Protein AF-A0A075MV86-F1 (afdb_monomer_lite)

Secondary structure (DSSP, 8-state):
--TT-TTHHHHHHHHHHHHHHHHHHHHTTPPP--THHHHHHHHIIIIIIHHHHHHHHHHHHHHHH---SS--HHHHHHHHHHHHHHHHHHHHHHHHHHHTT-S-HHHHHHHHHHHHHHHHHHHHHTT-THHHHHHHHHHHHHHHHHHHHHHHHHHHHHHHHHHHHHHHHHHHHHHHHHHHHHHHHHHHHHHHHHHHHHHHHHHHHHHSTTPPP-TTTTHHHHHHHHHHHHHHHHHHHHHHHHHHHHHHHHHHHHHHHHHHHHHHHHHHHHS-HHHHHHHHHHHHHHHHHGGGGSSSHHHHHHHHHHHHHHHHHHHHHHHHHHHHHHHHHHHTBTTTBSSPPHHHHHHHH-TTHHHHHHHHHHHH-HHHHHHHHHHHHHHHS----TTS-HHHHHHHHHHHHHHHHHHHHHHHHHHSSHHHHHHHIIIIIHHHHHHHHHHTS--BT-

Organism: NCBI:txid1459636

Structure (mmCIF, N/CA/C/O backbone):
data_AF-A0A075MV86-F1
#
_entry.id   AF-A0A075MV86-F1
#
loop_
_atom_site.group_PDB
_atom_site.id
_atom_site.type_symbol
_atom_site.label_atom_id
_atom_site.label_alt_id
_atom_site.label_comp_id
_atom_site.label_asym_id
_atom_site.label_entity_id
_atom_site.label_seq_id
_atom_site.pdbx_PDB_ins_code
_atom_site.Cartn_x
_atom_site.Cartn_y
_atom_site.Cartn_z
_atom_site.occupancy
_atom_site.B_iso_or_equiv
_atom_site.auth_seq_id
_atom_site.auth_comp_id
_atom_site.auth_asym_id
_atom_site.auth_atom_id
_atom_site.pdbx_PDB_model_num
ATOM 1 N N . MET A 1 1 ? -38.528 5.857 28.883 1.00 57.41 1 MET A N 1
ATOM 2 C CA . MET A 1 1 ? -38.127 4.630 29.603 1.00 57.41 1 MET A CA 1
ATOM 3 C C . MET A 1 1 ? -36.622 4.527 29.491 1.00 57.41 1 MET A C 1
ATOM 5 O O . MET A 1 1 ? -36.141 4.722 28.382 1.00 57.41 1 MET A O 1
ATOM 9 N N . ALA A 1 2 ? -35.921 4.275 30.599 1.00 71.88 2 ALA A N 1
ATOM 10 C CA . ALA A 1 2 ? -34.480 4.026 30.586 1.00 71.88 2 ALA A CA 1
ATOM 11 C C . ALA A 1 2 ? -34.167 2.815 29.694 1.00 71.88 2 ALA A C 1
ATOM 13 O O . ALA A 1 2 ? -34.865 1.798 29.752 1.00 71.88 2 ALA A O 1
ATOM 14 N N . GLU A 1 3 ? -33.152 2.940 28.847 1.00 79.38 3 GLU A N 1
ATOM 15 C CA . GLU A 1 3 ? -32.770 1.927 27.868 1.00 79.38 3 GLU A CA 1
ATOM 16 C C . GLU A 1 3 ? -32.117 0.711 28.539 1.00 79.38 3 GLU A C 1
ATOM 18 O O . GLU A 1 3 ? -32.397 -0.440 28.176 1.00 79.38 3 GLU A O 1
ATOM 23 N N . TYR A 1 4 ? -31.338 0.972 29.590 1.00 85.56 4 TYR A N 1
ATOM 24 C CA . TYR A 1 4 ? -30.732 -0.033 30.465 1.00 85.56 4 TYR A CA 1
ATOM 25 C C . TYR A 1 4 ? -31.538 -0.176 31.764 1.00 85.56 4 TYR A C 1
ATOM 27 O O . TYR A 1 4 ? -31.035 0.035 32.862 1.00 85.56 4 TYR A O 1
ATOM 35 N N . GLY A 1 5 ? -32.839 -0.447 31.632 1.00 81.44 5 GLY A N 1
ATOM 36 C CA . GLY A 1 5 ? -33.819 -0.477 32.724 1.00 81.44 5 GLY A CA 1
ATOM 37 C C . GLY A 1 5 ? -34.064 -1.843 33.377 1.00 81.44 5 GLY A C 1
ATOM 38 O O . GLY A 1 5 ? -35.006 -1.974 34.156 1.00 81.44 5 GLY A O 1
ATOM 39 N N . ALA A 1 6 ? -33.299 -2.890 33.049 1.00 85.88 6 ALA A N 1
ATOM 40 C CA . ALA A 1 6 ? -33.692 -4.267 33.366 1.00 85.88 6 ALA A CA 1
ATOM 41 C C . ALA A 1 6 ? -33.786 -4.559 34.881 1.00 85.88 6 ALA A C 1
ATOM 43 O O . ALA A 1 6 ? -34.541 -5.438 35.301 1.00 85.88 6 ALA A O 1
ATOM 44 N N . ARG A 1 7 ? -33.052 -3.806 35.714 1.00 88.00 7 ARG A N 1
ATOM 45 C CA . ARG A 1 7 ? -32.959 -4.010 37.175 1.00 88.00 7 ARG A CA 1
ATOM 46 C C . ARG A 1 7 ? -34.171 -3.552 37.984 1.00 88.00 7 ARG A C 1
ATOM 48 O O . ARG A 1 7 ? -34.232 -3.830 39.177 1.00 88.00 7 ARG A O 1
ATOM 55 N N . MET A 1 8 ? -35.133 -2.869 37.370 1.00 87.69 8 MET A N 1
ATOM 56 C CA . MET A 1 8 ? -36.248 -2.245 38.092 1.00 87.69 8 MET A CA 1
ATOM 57 C C . MET A 1 8 ? -37.022 -3.222 38.986 1.00 87.69 8 MET A C 1
ATOM 59 O O . MET A 1 8 ? -37.315 -2.920 40.140 1.00 87.69 8 MET A O 1
ATOM 63 N N . GLU A 1 9 ? -37.286 -4.428 38.486 1.00 87.19 9 GLU A N 1
ATOM 64 C CA . GLU A 1 9 ? -37.971 -5.468 39.257 1.00 87.19 9 GLU A CA 1
ATOM 65 C C . GLU A 1 9 ? -37.104 -6.021 40.409 1.00 87.19 9 GLU A C 1
ATOM 67 O O . GLU A 1 9 ? -37.632 -6.352 41.472 1.00 87.19 9 GLU A O 1
ATOM 72 N N . GLU A 1 10 ? -35.777 -6.104 40.228 1.00 89.75 10 GLU A N 1
ATOM 73 C CA . GLU A 1 10 ? -34.839 -6.507 41.291 1.00 89.75 10 GLU A CA 1
ATOM 74 C C . GLU A 1 10 ? -34.831 -5.473 42.423 1.00 89.75 10 GLU A C 1
ATOM 76 O O . GLU A 1 10 ? -34.875 -5.845 43.596 1.00 89.75 10 GLU A O 1
ATOM 81 N N . PHE A 1 11 ? -34.828 -4.182 42.079 1.00 92.56 11 PHE A N 1
ATOM 82 C CA . PHE A 1 11 ? -34.887 -3.096 43.056 1.00 92.56 11 PHE A CA 1
ATOM 83 C C . PHE A 1 11 ? -36.193 -3.116 43.844 1.00 92.56 11 PHE A C 1
ATOM 85 O O . PHE A 1 11 ? -36.158 -3.094 45.072 1.00 92.56 11 PHE A O 1
ATOM 92 N N . ASP A 1 12 ? -37.332 -3.245 43.164 1.00 91.12 12 ASP A N 1
ATOM 93 C CA . ASP A 1 12 ? -38.642 -3.299 43.816 1.00 91.12 12 ASP A CA 1
ATOM 94 C C . ASP A 1 12 ? -38.748 -4.470 44.805 1.00 91.12 12 ASP A C 1
ATOM 96 O O . ASP A 1 12 ? -39.181 -4.288 45.946 1.00 91.12 12 ASP A O 1
ATOM 100 N N . LYS A 1 13 ? -38.300 -5.668 44.402 1.00 93.12 13 LYS A N 1
ATOM 101 C CA . LYS A 1 13 ? -38.291 -6.853 45.274 1.00 93.12 13 LYS A CA 1
ATOM 102 C C . LYS A 1 13 ? -37.329 -6.697 46.449 1.00 93.12 13 LYS A C 1
ATOM 104 O O . LYS A 1 13 ? -37.686 -7.055 47.569 1.00 93.12 13 LYS A O 1
ATOM 109 N N . GLY A 1 14 ? -36.130 -6.170 46.208 1.00 93.81 14 GLY A N 1
ATOM 110 C CA . GLY A 1 14 ? -35.113 -5.989 47.242 1.00 93.81 14 GLY A CA 1
ATOM 111 C C . GLY A 1 14 ? -35.522 -4.970 48.305 1.00 93.81 14 GLY A C 1
ATOM 112 O O . GLY A 1 14 ? -35.414 -5.255 49.497 1.00 93.81 14 GLY A O 1
ATOM 113 N N . VAL A 1 15 ? -36.096 -3.833 47.892 1.00 94.31 15 VAL A N 1
ATOM 114 C CA . VAL A 1 15 ? -36.637 -2.830 48.823 1.00 94.31 15 VAL A CA 1
ATOM 115 C C . VAL A 1 15 ? -37.792 -3.410 49.643 1.00 94.31 15 VAL A C 1
ATOM 117 O O . VAL A 1 15 ? -37.818 -3.224 50.858 1.00 94.31 15 VAL A O 1
ATOM 120 N N . ALA A 1 16 ? -38.716 -4.149 49.018 1.00 93.00 16 ALA A N 1
ATOM 121 C CA . ALA A 1 16 ? -39.832 -4.781 49.727 1.00 93.00 16 ALA A CA 1
ATOM 122 C C . ALA A 1 16 ? -39.363 -5.842 50.742 1.00 93.00 16 ALA A C 1
ATOM 124 O O . ALA A 1 16 ? -39.882 -5.907 51.857 1.00 93.00 16 ALA A O 1
ATOM 125 N N . ALA A 1 17 ? -38.359 -6.650 50.387 1.00 94.88 17 ALA A N 1
ATOM 126 C CA . ALA A 1 17 ? -37.775 -7.640 51.290 1.00 94.88 17 ALA A CA 1
ATOM 127 C C . ALA A 1 17 ? -37.057 -6.980 52.477 1.00 94.88 17 ALA A C 1
ATOM 129 O O . ALA A 1 17 ? -37.253 -7.395 53.620 1.00 94.88 17 ALA A O 1
ATOM 130 N N . ALA A 1 18 ? -36.279 -5.923 52.222 1.00 94.06 18 ALA A N 1
ATOM 131 C CA . ALA A 1 18 ? -35.638 -5.140 53.273 1.00 94.06 18 ALA A CA 1
ATOM 132 C C . ALA A 1 18 ? -36.678 -4.523 54.219 1.00 94.06 18 ALA A C 1
ATOM 134 O O . ALA A 1 18 ? -36.527 -4.626 55.433 1.00 94.06 18 ALA A O 1
ATOM 135 N N . GLN A 1 19 ? -37.767 -3.969 53.671 1.00 94.69 19 GLN A N 1
ATOM 136 C CA . GLN A 1 19 ? -38.870 -3.404 54.449 1.00 94.69 19 GLN A CA 1
ATOM 137 C C . GLN A 1 19 ? -39.498 -4.430 55.386 1.00 94.69 19 GLN A C 1
ATOM 139 O O . GLN A 1 19 ? -39.712 -4.141 56.561 1.00 94.69 19 GLN A O 1
ATOM 144 N N . GLN A 1 20 ? -39.786 -5.627 54.879 1.00 93.62 20 GLN A N 1
ATOM 145 C CA . GLN A 1 20 ? -40.386 -6.689 55.677 1.00 93.62 20 GLN A CA 1
ATOM 146 C C . GLN A 1 20 ? -39.455 -7.142 56.813 1.00 93.62 20 GLN A C 1
ATOM 148 O O . GLN A 1 20 ? -39.900 -7.261 57.954 1.00 93.62 20 GLN A O 1
ATOM 153 N N . ALA A 1 21 ? -38.165 -7.331 56.521 1.00 93.00 21 ALA A N 1
ATOM 154 C CA . ALA A 1 21 ? -37.168 -7.736 57.513 1.00 93.00 21 ALA A CA 1
ATOM 155 C C . ALA A 1 21 ? -36.987 -6.688 58.623 1.00 93.00 21 ALA A C 1
ATOM 157 O O . ALA A 1 21 ? -36.852 -7.023 59.798 1.00 93.00 21 ALA A O 1
ATOM 158 N N . ASP A 1 22 ? -37.027 -5.409 58.262 1.00 92.50 22 ASP A N 1
ATOM 159 C CA . ASP A 1 22 ? -36.921 -4.311 59.214 1.00 92.50 22 ASP A CA 1
ATOM 160 C C . ASP A 1 22 ? -38.206 -4.151 60.056 1.00 92.50 22 ASP A C 1
ATOM 162 O O . ASP A 1 22 ? -38.118 -3.968 61.269 1.00 92.50 22 ASP A O 1
ATOM 166 N N . ILE A 1 23 ? -39.403 -4.344 59.486 1.00 91.56 23 ILE A N 1
ATOM 167 C CA . ILE A 1 23 ? -40.656 -4.416 60.271 1.00 91.56 23 ILE A CA 1
ATOM 168 C C . ILE A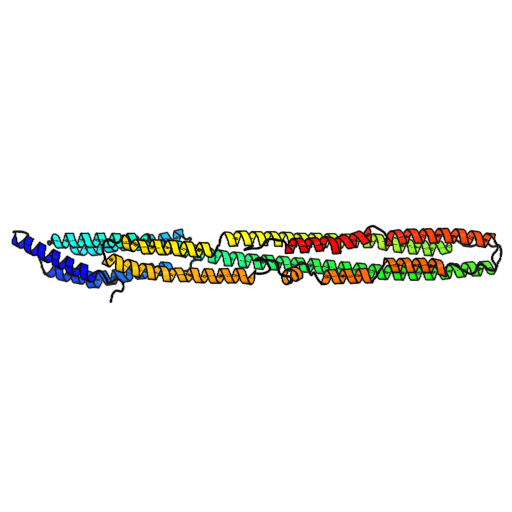 1 23 ? -40.587 -5.536 61.323 1.00 91.56 23 ILE A C 1
ATOM 170 O O . ILE A 1 23 ? -41.065 -5.376 62.449 1.00 91.56 23 ILE A O 1
ATOM 174 N N . GLU A 1 24 ? -40.013 -6.686 60.972 1.00 91.31 24 GLU A N 1
ATOM 175 C CA . GLU A 1 24 ? -39.813 -7.800 61.904 1.00 91.31 24 GLU A CA 1
ATOM 176 C C . GLU A 1 24 ? -38.779 -7.469 62.986 1.00 91.31 24 GLU A C 1
ATOM 178 O O . GLU A 1 24 ? -39.013 -7.763 64.161 1.00 91.31 24 GLU A O 1
ATOM 183 N N . TYR A 1 25 ? -37.688 -6.792 62.619 1.00 89.62 25 TYR A N 1
ATOM 184 C CA . TYR A 1 25 ? -36.693 -6.288 63.564 1.00 89.62 25 TYR A CA 1
ATOM 185 C C . TYR A 1 25 ? -37.318 -5.337 64.597 1.00 89.62 25 TYR A C 1
ATOM 187 O O . TYR A 1 25 ? -37.149 -5.552 65.800 1.00 89.62 25 TYR A O 1
ATOM 195 N N . GLU A 1 26 ? -38.121 -4.359 64.165 1.00 89.06 26 GLU A N 1
ATOM 196 C CA . GLU A 1 26 ? -38.843 -3.443 65.062 1.00 89.06 26 GLU A CA 1
ATOM 197 C C . GLU A 1 26 ? -39.785 -4.207 66.010 1.00 89.06 26 GLU A C 1
ATOM 199 O O . GLU A 1 26 ? -39.758 -4.006 67.225 1.00 89.06 26 GLU A O 1
ATOM 204 N N . ARG A 1 27 ? -40.560 -5.170 65.486 1.00 90.19 27 ARG A N 1
ATOM 205 C CA . ARG A 1 27 ? -41.455 -6.024 66.295 1.00 90.19 27 ARG A CA 1
ATOM 206 C C . ARG A 1 27 ? -40.719 -6.857 67.344 1.00 90.19 27 ARG A C 1
ATOM 208 O O . ARG A 1 27 ? -41.309 -7.185 68.371 1.00 90.19 27 ARG A O 1
ATOM 215 N N . SER A 1 28 ? -39.455 -7.199 67.100 1.00 88.88 28 SER A N 1
ATOM 216 C CA . SER A 1 28 ? -38.607 -7.956 68.029 1.00 88.88 28 SER A CA 1
ATOM 217 C C . SER A 1 28 ? -37.918 -7.097 69.102 1.00 88.88 28 SER A C 1
ATOM 219 O O . SER A 1 28 ? -37.089 -7.607 69.854 1.00 88.88 28 SER A O 1
ATOM 221 N N . GLY A 1 29 ? -38.275 -5.811 69.208 1.00 85.19 29 GLY A N 1
ATOM 222 C CA . GLY A 1 29 ? -37.687 -4.868 70.166 1.00 85.19 29 GLY A CA 1
ATOM 223 C C . GLY A 1 29 ? -36.548 -4.020 69.593 1.00 85.19 29 GLY A C 1
ATOM 224 O O . GLY A 1 29 ? -35.800 -3.419 70.363 1.00 85.19 29 GLY A O 1
ATOM 225 N N . GLY A 1 30 ? -36.401 -3.983 68.265 1.00 84.00 30 GLY A N 1
ATOM 226 C CA . GLY A 1 30 ? -35.493 -3.078 67.563 1.00 84.00 30 GLY A CA 1
ATOM 227 C C . GLY A 1 30 ? -35.928 -1.608 67.630 1.00 84.00 30 GLY A C 1
ATOM 228 O O . GLY A 1 30 ? -37.005 -1.274 68.124 1.00 84.00 30 GLY A O 1
ATOM 229 N N . GLU A 1 31 ? -35.077 -0.707 67.132 1.00 83.75 31 GLU A N 1
ATOM 230 C CA . GLU A 1 31 ? -35.411 0.721 67.049 1.00 83.75 31 GLU A CA 1
ATOM 231 C C . GLU A 1 31 ? -36.603 0.981 66.100 1.00 83.75 31 GLU A C 1
ATOM 233 O O . GLU A 1 31 ? -36.745 0.263 65.110 1.00 83.75 31 GLU A O 1
ATOM 238 N N . PRO A 1 32 ? -37.428 2.023 66.345 1.00 82.75 32 PRO A N 1
ATOM 239 C CA . PRO A 1 32 ? -38.538 2.386 65.459 1.00 82.75 32 PRO A CA 1
ATOM 240 C C . PRO A 1 32 ? -38.086 2.744 64.038 1.00 82.75 32 PRO A C 1
ATOM 242 O O . PRO A 1 32 ? -37.142 3.525 63.864 1.00 82.75 32 PRO A O 1
ATOM 245 N N . ILE A 1 33 ? -38.803 2.249 63.022 1.00 86.44 33 ILE A N 1
ATOM 246 C CA . ILE A 1 33 ? -38.406 2.378 61.612 1.00 86.44 33 ILE A CA 1
ATOM 247 C C . ILE A 1 33 ? -39.357 3.294 60.838 1.00 86.44 33 ILE A C 1
ATOM 249 O O . ILE A 1 33 ? -40.581 3.198 60.906 1.00 86.44 33 ILE A O 1
ATOM 253 N N . VAL A 1 34 ? -38.791 4.200 60.036 1.00 84.88 34 VAL A N 1
ATOM 254 C CA . VAL A 1 34 ? -39.567 5.148 59.224 1.00 84.88 34 VAL A CA 1
ATOM 255 C C . VAL A 1 34 ? -39.909 4.525 57.869 1.00 84.88 34 VAL A C 1
ATOM 257 O O . VAL A 1 34 ? -39.137 4.621 56.919 1.00 84.88 34 VAL A O 1
ATOM 260 N N . LEU A 1 35 ? -41.102 3.935 57.746 1.00 84.31 35 LEU A N 1
ATOM 261 C CA . LEU A 1 35 ? -41.544 3.245 56.519 1.00 84.31 35 LEU A CA 1
ATOM 262 C C . LEU A 1 35 ? -41.528 4.117 55.248 1.00 84.31 35 LEU A C 1
ATOM 264 O O . LEU A 1 35 ? -41.337 3.598 54.149 1.00 84.31 35 LEU A O 1
ATOM 268 N N . ALA A 1 36 ? -41.671 5.440 55.375 1.00 87.81 36 ALA A N 1
ATOM 269 C CA . ALA A 1 36 ? -41.578 6.360 54.237 1.00 87.81 36 ALA A CA 1
ATOM 270 C C . ALA A 1 36 ? -40.208 6.304 53.527 1.00 87.81 36 ALA A C 1
ATOM 272 O O . ALA A 1 36 ? -40.127 6.603 52.337 1.00 87.81 36 ALA A O 1
ATOM 273 N N . ARG A 1 37 ? -39.141 5.871 54.219 1.00 88.31 37 ARG A N 1
ATOM 274 C CA . ARG A 1 37 ? -37.791 5.763 53.644 1.00 88.31 37 ARG A CA 1
ATOM 275 C C . ARG A 1 37 ? -37.706 4.763 52.497 1.00 88.31 37 ARG A C 1
ATOM 277 O O . ARG A 1 37 ? -37.082 5.071 51.485 1.00 88.31 37 ARG A O 1
ATOM 284 N N . TYR A 1 38 ? -38.404 3.634 52.592 1.00 92.25 38 TYR A N 1
ATOM 285 C CA . TYR A 1 38 ? -38.453 2.618 51.534 1.00 92.25 38 TYR A CA 1
ATOM 286 C C . TYR A 1 38 ? -39.078 3.155 50.251 1.00 92.25 38 TYR A C 1
ATOM 288 O O . TYR A 1 38 ? -38.553 2.919 49.167 1.00 92.25 38 TYR A O 1
ATOM 296 N N . ILE A 1 39 ? -40.159 3.932 50.381 1.00 90.44 39 ILE A N 1
ATOM 297 C CA . ILE A 1 39 ? -40.815 4.588 49.246 1.00 90.44 39 ILE A CA 1
ATOM 298 C C . ILE A 1 39 ? -39.831 5.556 48.586 1.00 90.44 39 ILE A C 1
ATOM 300 O O . ILE A 1 39 ? -39.583 5.447 47.390 1.00 90.44 39 ILE A O 1
ATOM 304 N N . THR A 1 40 ? -39.187 6.425 49.373 1.00 92.75 40 THR A N 1
ATOM 305 C CA . THR A 1 40 ? -38.230 7.397 48.824 1.00 92.75 40 THR A CA 1
ATOM 306 C C . THR A 1 40 ? -36.998 6.740 48.200 1.00 92.75 40 THR A C 1
ATOM 308 O O . THR A 1 40 ? -36.504 7.224 47.186 1.00 92.75 40 THR A O 1
ATOM 311 N N . PHE A 1 41 ? -36.498 5.630 48.759 1.00 93.94 41 PHE A N 1
ATOM 312 C CA . PHE A 1 41 ? -35.359 4.914 48.181 1.00 93.94 41 PHE A CA 1
ATOM 313 C C . PHE A 1 41 ? -35.740 4.220 46.876 1.00 93.94 41 PHE A C 1
ATOM 315 O O . PHE A 1 41 ? -34.995 4.286 45.901 1.00 93.94 41 PHE A O 1
ATOM 322 N N . ARG A 1 42 ? -36.930 3.613 46.825 1.00 93.38 42 ARG A N 1
ATOM 323 C CA . ARG A 1 42 ? -37.480 3.045 45.595 1.00 93.38 42 ARG A CA 1
ATOM 324 C C . ARG A 1 42 ? -37.640 4.112 44.515 1.00 93.38 42 ARG A C 1
ATOM 326 O O . ARG A 1 42 ? -37.228 3.878 43.386 1.00 93.38 42 ARG A O 1
ATOM 333 N N . GLU A 1 43 ? -38.193 5.279 44.840 1.00 92.81 43 GLU A N 1
ATOM 334 C CA . GLU A 1 43 ? -38.323 6.416 43.911 1.00 92.81 43 GLU A CA 1
ATOM 335 C C . GLU A 1 43 ? -36.958 6.932 43.438 1.00 92.81 43 GLU A C 1
ATOM 337 O O . GLU A 1 43 ? -36.769 7.210 42.254 1.00 92.81 43 GLU A O 1
ATOM 342 N N . PHE A 1 44 ? -35.977 7.002 44.340 1.00 95.00 44 PHE A N 1
ATOM 343 C CA . PHE A 1 44 ? -34.605 7.357 43.994 1.00 95.00 44 PHE A CA 1
ATOM 344 C C . PHE A 1 44 ? -33.988 6.362 43.006 1.00 95.00 44 PHE A C 1
ATOM 346 O O . PHE A 1 44 ? -33.460 6.792 41.980 1.00 95.00 44 PHE A O 1
ATOM 353 N N . LEU A 1 45 ? -34.075 5.057 43.293 1.00 94.06 45 LEU A N 1
ATOM 354 C CA . LEU A 1 45 ? -33.557 4.011 42.415 1.00 94.06 45 LEU A CA 1
ATOM 355 C C . LEU A 1 45 ? -34.273 4.043 41.062 1.00 94.06 45 LEU A C 1
ATOM 357 O O . LEU A 1 45 ? -33.619 4.119 40.033 1.00 94.06 45 LEU A O 1
ATOM 361 N N . SER A 1 46 ? -35.606 4.039 41.061 1.00 89.81 46 SER A N 1
ATOM 362 C CA . SER A 1 46 ? -36.430 3.935 39.850 1.00 89.81 46 SER A CA 1
ATOM 363 C C . SER A 1 46 ? -36.415 5.163 38.940 1.00 89.81 46 SER A C 1
ATOM 365 O O . SER A 1 46 ? -36.575 5.010 37.731 1.00 89.81 46 SER A O 1
ATOM 367 N N . GLY A 1 47 ? -36.246 6.360 39.502 1.00 89.56 47 GLY A N 1
ATOM 368 C CA . GLY A 1 47 ? -36.182 7.610 38.750 1.00 89.56 47 GLY A CA 1
ATOM 369 C C . GLY A 1 47 ? -34.751 8.115 38.626 1.00 89.56 47 GLY A C 1
ATOM 370 O O . GLY A 1 47 ? -34.037 7.798 37.679 1.00 89.56 47 GLY A O 1
ATOM 371 N N . SER A 1 48 ? -34.327 8.898 39.620 1.00 92.81 48 SER A N 1
ATOM 372 C CA . SER A 1 48 ? -33.084 9.682 39.578 1.00 92.81 48 SER A CA 1
ATOM 373 C C . SER A 1 48 ? -31.836 8.850 39.263 1.00 92.81 48 SER A C 1
ATOM 375 O O . SER A 1 48 ? -31.002 9.252 38.449 1.00 92.81 48 SER A O 1
ATOM 377 N N . TYR A 1 49 ? -31.699 7.680 39.889 1.00 95.19 49 TYR A N 1
ATOM 378 C CA . TYR A 1 49 ? -30.531 6.831 39.698 1.00 95.19 49 TYR A CA 1
ATOM 379 C C . TYR A 1 49 ? -30.518 6.160 38.322 1.00 95.19 49 TYR A C 1
ATOM 381 O O . TYR A 1 49 ? -29.492 6.208 37.646 1.00 95.19 49 TYR A O 1
ATOM 389 N N . MET A 1 50 ? -31.631 5.560 37.887 1.00 93.94 50 MET A N 1
ATOM 390 C CA . MET A 1 50 ? -31.682 4.874 36.592 1.00 93.94 50 MET A CA 1
ATOM 391 C C . MET A 1 50 ? -31.568 5.839 35.413 1.00 93.94 50 MET A C 1
ATOM 393 O O . MET A 1 50 ? -30.872 5.514 34.453 1.00 93.94 50 MET A O 1
ATOM 397 N N . ASP A 1 51 ? -32.138 7.043 35.511 1.00 94.44 51 ASP A N 1
ATOM 398 C CA . ASP A 1 51 ? -31.948 8.092 34.502 1.00 94.44 51 ASP A CA 1
ATOM 399 C C . ASP A 1 51 ? -30.474 8.522 34.411 1.00 94.44 51 ASP A C 1
ATOM 401 O O . ASP A 1 51 ? -29.917 8.673 33.321 1.00 94.44 51 ASP A O 1
ATOM 405 N N . TRP A 1 52 ? -29.802 8.682 35.558 1.00 96.56 52 TRP A N 1
ATOM 406 C CA . TRP A 1 52 ? -28.370 8.984 35.588 1.00 96.56 52 TRP A CA 1
ATOM 407 C C . TRP A 1 52 ? -27.523 7.832 35.034 1.00 96.56 52 TRP A C 1
ATOM 409 O O . TRP A 1 52 ? -26.604 8.082 34.255 1.00 96.56 52 TRP A O 1
ATOM 419 N N . ARG A 1 53 ? -27.828 6.582 35.404 1.00 96.19 53 ARG A N 1
ATOM 420 C CA . ARG A 1 53 ? -27.108 5.387 34.940 1.00 96.19 53 ARG A CA 1
ATOM 421 C C . ARG A 1 53 ? -27.201 5.249 33.425 1.00 96.19 53 ARG A C 1
ATOM 423 O O . ARG A 1 53 ? -26.191 5.005 32.774 1.00 96.19 53 ARG A O 1
ATOM 430 N N . ASP A 1 54 ? -28.395 5.439 32.874 1.00 95.69 54 ASP A N 1
ATOM 431 C CA . ASP A 1 54 ? -28.640 5.392 31.434 1.00 95.69 54 ASP A CA 1
ATOM 432 C C . ASP A 1 54 ? -27.824 6.454 30.688 1.00 95.69 54 ASP A C 1
ATOM 434 O O . ASP A 1 54 ? -27.134 6.159 29.709 1.00 95.69 54 ASP A O 1
ATOM 438 N N . LYS A 1 55 ? -27.816 7.681 31.221 1.00 96.19 55 LYS A N 1
ATOM 439 C CA . LYS A 1 55 ? -27.000 8.778 30.702 1.00 96.19 55 LYS A CA 1
ATOM 440 C C . LYS A 1 55 ? -25.503 8.467 30.771 1.00 96.19 55 LYS A C 1
ATOM 442 O O . LYS A 1 55 ? -24.816 8.663 29.776 1.00 96.19 55 LYS A O 1
ATOM 447 N N . ALA A 1 56 ? -25.009 7.955 31.898 1.00 96.75 56 ALA A N 1
ATOM 448 C CA . ALA A 1 56 ? -23.601 7.604 32.073 1.00 96.75 56 ALA A CA 1
ATOM 449 C C . ALA A 1 56 ? -23.153 6.506 31.091 1.00 96.75 56 ALA A C 1
ATOM 451 O O . ALA A 1 56 ? -22.075 6.581 30.512 1.00 96.75 56 ALA A O 1
ATOM 452 N N . LEU A 1 57 ? -23.989 5.495 30.846 1.00 96.88 57 LEU A N 1
ATOM 453 C CA . LEU A 1 57 ? -23.698 4.472 29.839 1.00 96.88 57 LEU A CA 1
ATOM 454 C C . LEU A 1 57 ? -23.647 5.075 28.429 1.00 96.88 57 LEU A C 1
ATOM 456 O O . LEU A 1 57 ? -22.690 4.864 27.689 1.00 96.88 57 LEU A O 1
ATOM 460 N N . ASN A 1 58 ? -24.644 5.875 28.058 1.00 96.25 58 ASN A N 1
ATOM 461 C CA . ASN A 1 58 ? -24.705 6.446 26.715 1.00 96.25 58 ASN A CA 1
ATOM 462 C C . ASN A 1 58 ? -23.606 7.492 26.449 1.00 96.25 58 ASN A C 1
ATOM 464 O O . ASN A 1 58 ? -23.045 7.515 25.358 1.00 96.25 58 ASN A O 1
ATOM 468 N N . GLU A 1 59 ? -23.227 8.303 27.437 1.00 95.50 59 GLU A N 1
ATOM 469 C CA . GLU A 1 59 ? -22.110 9.250 27.319 1.00 95.50 59 GLU A CA 1
ATOM 470 C C . GLU A 1 59 ? -20.765 8.549 27.097 1.00 95.50 59 GLU A C 1
ATOM 472 O O . GLU A 1 59 ? -19.946 9.024 26.311 1.00 95.50 59 GLU A O 1
ATOM 477 N N . GLY A 1 60 ? -20.524 7.401 27.733 1.00 93.88 60 GLY A N 1
ATOM 478 C CA . GLY A 1 60 ? -19.290 6.659 27.492 1.00 93.88 60 GLY A CA 1
ATOM 479 C C . GLY A 1 60 ? -19.228 6.030 26.094 1.00 93.88 60 GLY A C 1
ATOM 480 O O . GLY A 1 60 ? -18.135 5.885 25.550 1.00 93.88 60 GLY A O 1
ATOM 481 N N . LEU A 1 61 ? -20.367 5.727 25.451 1.00 95.81 61 LEU A N 1
ATOM 482 C CA . LEU A 1 61 ? -20.391 5.310 24.037 1.00 95.81 61 LEU A CA 1
ATOM 483 C C . LEU A 1 61 ? -19.912 6.416 23.085 1.00 95.81 61 LEU A C 1
ATOM 485 O O . LEU A 1 61 ? -19.376 6.103 22.022 1.00 95.81 61 LEU A O 1
ATOM 489 N N . GLU A 1 62 ? -20.035 7.695 23.456 1.00 94.50 62 GLU A N 1
ATOM 490 C CA . GLU A 1 62 ? -19.508 8.808 22.652 1.00 94.50 62 GLU A CA 1
ATOM 491 C C . GLU A 1 62 ? -17.977 8.763 22.530 1.00 94.50 62 GLU A C 1
ATOM 493 O O . GLU A 1 62 ? -17.427 9.231 21.534 1.00 94.50 62 GLU A O 1
ATOM 498 N N . ILE A 1 63 ? -17.276 8.139 23.487 1.00 92.81 63 ILE A N 1
ATOM 499 C CA . ILE A 1 63 ? -15.822 7.924 23.402 1.00 92.81 63 ILE A CA 1
ATOM 500 C C . ILE A 1 63 ? -15.478 7.090 22.162 1.00 92.81 63 ILE A C 1
ATOM 502 O O . ILE A 1 63 ? -14.519 7.411 21.466 1.00 92.81 63 ILE A O 1
ATOM 506 N N . LEU A 1 64 ? -16.288 6.071 21.851 1.00 93.69 64 LEU A N 1
ATOM 507 C CA . LEU A 1 64 ? -16.059 5.175 20.713 1.00 93.69 64 LEU A CA 1
ATOM 508 C C . LEU A 1 64 ? -16.355 5.835 19.366 1.00 93.69 64 LEU A C 1
ATOM 510 O O . LEU A 1 64 ? -15.839 5.382 18.352 1.00 93.69 64 LEU A O 1
ATOM 514 N N . LYS A 1 65 ? -17.174 6.891 19.334 1.00 92.44 65 LYS A N 1
ATOM 515 C CA . LYS A 1 65 ? -17.527 7.596 18.092 1.00 92.44 65 LYS A CA 1
ATOM 516 C C . LYS A 1 65 ? -16.440 8.558 17.616 1.00 92.44 65 LYS A C 1
ATOM 518 O O . LYS A 1 65 ? -16.503 9.026 16.484 1.00 92.44 65 LYS A O 1
ATOM 523 N N . TYR A 1 66 ? -15.475 8.895 18.468 1.00 87.69 66 TYR A N 1
ATOM 524 C CA . TYR A 1 66 ? -14.488 9.920 18.158 1.00 87.69 66 TYR A CA 1
ATOM 525 C C . TYR A 1 66 ? -13.410 9.407 17.194 1.00 87.69 66 TYR A C 1
ATOM 527 O O . TYR A 1 66 ? -12.694 8.451 17.496 1.00 87.69 66 TYR A O 1
ATOM 535 N N . GLU A 1 67 ? -13.260 10.074 16.050 1.00 82.94 67 GLU A N 1
ATOM 536 C CA . GLU A 1 67 ? -12.132 9.875 15.139 1.00 82.94 67 GLU A CA 1
ATOM 537 C C . GLU A 1 67 ? -10.911 10.649 15.634 1.00 8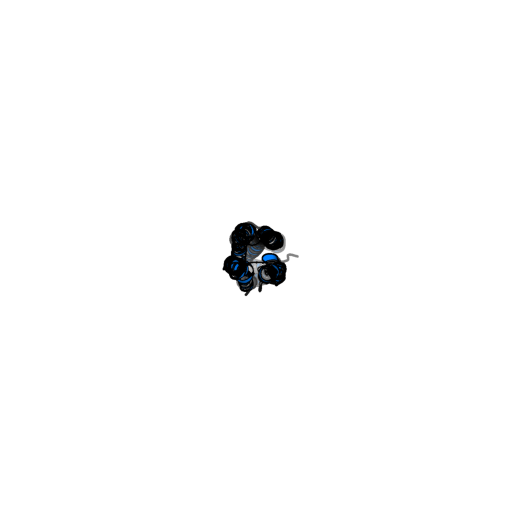2.94 67 GLU A C 1
ATOM 539 O O . GLU A 1 67 ? -10.959 11.869 15.798 1.00 82.94 67 GLU A O 1
ATOM 544 N N . SER A 1 68 ? -9.802 9.946 15.866 1.00 78.00 68 SER A N 1
ATOM 545 C CA . SER A 1 68 ? -8.527 10.576 16.190 1.00 78.00 68 SER A CA 1
ATOM 546 C C . SER A 1 68 ? -7.407 9.981 15.357 1.00 78.00 68 SER A C 1
ATOM 548 O O . SER A 1 68 ? -7.167 8.781 15.383 1.00 78.00 68 SER A O 1
ATOM 550 N N . THR A 1 69 ? -6.671 10.844 14.665 1.00 69.81 69 THR A N 1
ATOM 551 C CA . THR A 1 69 ? -5.472 10.459 13.911 1.00 69.81 69 THR A CA 1
ATOM 552 C C . THR A 1 69 ? -4.211 10.413 14.777 1.00 69.81 69 THR A C 1
ATOM 554 O O . THR A 1 69 ? -3.163 9.985 14.306 1.00 69.81 69 THR A O 1
ATOM 557 N N . SER A 1 70 ? -4.289 10.856 16.038 1.00 75.12 70 SER A N 1
ATOM 558 C CA . SER A 1 70 ? -3.143 10.952 16.953 1.00 75.12 70 SER A CA 1
ATOM 559 C C . SER A 1 70 ? -3.273 10.103 18.216 1.00 75.12 70 SER A C 1
ATOM 561 O O . SER A 1 70 ? -2.263 9.847 18.873 1.00 75.12 70 SER A O 1
ATOM 563 N N . ALA A 1 71 ? -4.482 9.663 18.572 1.00 80.50 71 ALA A N 1
ATOM 564 C CA . ALA A 1 71 ? -4.684 8.808 19.731 1.00 80.50 71 ALA A CA 1
ATOM 565 C C . ALA A 1 71 ? -4.300 7.358 19.417 1.00 80.50 71 ALA A C 1
ATOM 567 O O . ALA A 1 71 ? -4.780 6.764 18.455 1.00 80.50 71 ALA A O 1
ATOM 568 N N . THR A 1 72 ? -3.470 6.762 20.267 1.00 89.94 72 THR A N 1
ATOM 569 C CA . THR A 1 72 ? -3.129 5.339 20.172 1.00 89.94 72 THR A CA 1
ATOM 570 C C . THR A 1 72 ? -4.261 4.460 20.708 1.00 89.94 72 THR A C 1
ATOM 572 O O . THR A 1 72 ? -5.055 4.891 21.550 1.00 89.94 72 THR A O 1
ATOM 575 N N . ALA A 1 73 ? -4.293 3.189 20.294 1.00 92.94 73 ALA A N 1
ATOM 576 C CA . ALA A 1 73 ? -5.216 2.182 20.826 1.00 92.94 73 ALA A CA 1
ATOM 577 C C . ALA A 1 73 ? -5.231 2.147 22.370 1.00 92.94 73 ALA A C 1
ATOM 579 O O . ALA A 1 73 ? -6.287 2.132 23.004 1.00 92.94 73 ALA A O 1
ATOM 580 N N . SER A 1 74 ? -4.055 2.235 22.999 1.00 94.31 74 SER A N 1
ATOM 581 C CA . SER A 1 74 ? -3.921 2.275 24.461 1.00 94.31 74 SER A CA 1
ATOM 582 C C . SER A 1 74 ? -4.493 3.550 25.088 1.00 94.31 74 SER A C 1
ATOM 584 O O . SER A 1 74 ? -5.086 3.485 26.162 1.00 94.31 74 SER A O 1
ATOM 586 N N . GLN A 1 75 ? -4.348 4.709 24.436 1.00 93.69 75 GLN A N 1
ATOM 587 C CA . GLN A 1 75 ? -4.933 5.964 24.923 1.00 93.69 75 GLN A CA 1
ATOM 588 C C . GLN A 1 75 ? -6.463 5.932 24.859 1.00 93.69 75 GLN A C 1
ATOM 590 O O . GLN A 1 75 ? -7.116 6.369 25.809 1.00 93.69 75 GLN A O 1
ATOM 595 N N . GLN A 1 76 ? -7.035 5.364 23.791 1.00 93.94 76 GLN A N 1
ATOM 596 C CA . GLN A 1 76 ? -8.486 5.182 23.682 1.00 93.94 76 GLN A CA 1
ATOM 597 C C . GLN A 1 76 ? -9.016 4.223 24.750 1.00 93.94 76 GLN A C 1
ATOM 599 O O . GLN A 1 76 ? -9.992 4.536 25.436 1.00 93.94 76 GLN A O 1
ATOM 604 N N . GLN A 1 77 ? -8.320 3.104 24.977 1.00 96.06 77 GLN A N 1
ATOM 605 C CA . GLN A 1 77 ? -8.668 2.181 26.055 1.00 96.06 77 GLN A CA 1
ATOM 606 C C . GLN A 1 77 ? -8.573 2.837 27.436 1.00 96.06 77 GLN A C 1
ATOM 608 O O . GLN A 1 77 ? -9.457 2.618 28.261 1.00 96.06 77 GLN A O 1
ATOM 613 N N . SER A 1 78 ? -7.541 3.648 27.702 1.00 96.25 78 SER A N 1
ATOM 614 C CA . SER A 1 78 ? -7.411 4.369 28.977 1.00 96.25 78 SER A CA 1
ATOM 615 C C . SER A 1 78 ? -8.594 5.302 29.187 1.00 96.25 78 SER A C 1
ATOM 617 O O . SER A 1 78 ? -9.272 5.197 30.200 1.00 96.25 78 SER A O 1
ATOM 619 N N . LYS A 1 79 ? -8.926 6.139 28.195 1.00 95.62 79 LYS A N 1
ATOM 620 C CA . LYS A 1 79 ? -10.050 7.081 28.284 1.00 95.62 79 LYS A CA 1
ATOM 621 C C . LYS A 1 79 ? -11.379 6.375 28.572 1.00 95.62 79 LYS A C 1
ATOM 623 O O . LYS A 1 79 ? -12.148 6.837 29.413 1.00 95.62 79 LYS A O 1
ATOM 628 N N . TRP A 1 80 ? -11.630 5.246 27.908 1.00 96.31 80 TRP A N 1
ATOM 629 C CA . TRP A 1 80 ? -12.787 4.387 28.172 1.00 96.31 80 TRP A CA 1
ATOM 630 C C . TRP A 1 80 ? -12.773 3.819 29.597 1.00 96.31 80 TRP A C 1
ATOM 632 O O . TRP A 1 80 ? -13.765 3.905 30.327 1.00 96.31 80 TRP A O 1
ATOM 642 N N . SER A 1 81 ? -11.631 3.266 30.005 1.00 97.25 81 SER A N 1
ATOM 643 C CA . SER A 1 81 ? -11.468 2.611 31.302 1.00 97.25 81 SER A CA 1
ATOM 644 C C . SER A 1 81 ? -11.624 3.604 32.456 1.00 97.25 81 SER A C 1
ATOM 646 O O . SER A 1 81 ? -12.322 3.320 33.431 1.00 97.25 81 SER A O 1
ATOM 648 N N . ASP A 1 82 ? -11.022 4.785 32.327 1.00 97.62 82 ASP A N 1
ATOM 649 C CA . ASP A 1 82 ? -11.047 5.863 33.314 1.00 97.62 82 ASP A CA 1
ATOM 650 C C . ASP A 1 82 ? -12.461 6.423 33.477 1.00 97.62 82 ASP A C 1
ATOM 652 O O . ASP A 1 82 ? -12.935 6.595 34.604 1.00 97.62 82 ASP A O 1
ATOM 656 N N . TYR A 1 83 ? -13.171 6.633 32.360 1.00 98.06 83 TYR A N 1
ATOM 657 C CA . TYR A 1 83 ? -14.554 7.099 32.375 1.00 98.06 83 TYR A CA 1
ATOM 658 C C . TYR A 1 83 ? -15.444 6.144 33.176 1.00 98.06 83 TYR A C 1
ATOM 660 O O . TYR A 1 83 ? -16.043 6.552 34.172 1.00 98.06 83 TYR A O 1
ATOM 668 N N . TYR A 1 84 ? -15.490 4.862 32.809 1.00 98.06 84 TYR A N 1
ATOM 669 C CA . TYR A 1 84 ? -16.383 3.913 33.476 1.00 98.06 84 TYR A CA 1
ATOM 670 C C . TYR A 1 84 ? -15.949 3.560 34.894 1.00 98.06 84 TYR A C 1
ATOM 672 O O . TYR A 1 84 ? -16.803 3.365 35.756 1.00 98.06 84 TYR A O 1
ATOM 680 N N . SER A 1 85 ? -14.649 3.561 35.189 1.00 97.00 85 SER A N 1
ATOM 681 C CA . SER A 1 85 ? -14.178 3.406 36.571 1.00 97.00 85 SER A CA 1
ATOM 682 C C . SER A 1 85 ? -14.640 4.576 37.448 1.00 97.00 85 SER A C 1
ATOM 684 O O . SER A 1 85 ? -15.098 4.356 38.570 1.00 97.00 85 SER A O 1
ATOM 686 N N . SER A 1 86 ? -14.613 5.808 36.924 1.00 97.94 86 SER A N 1
ATOM 687 C CA . SER A 1 86 ? -15.172 6.977 37.611 1.00 97.94 86 SER A CA 1
ATOM 688 C C . SER A 1 86 ? -16.691 6.871 37.789 1.00 97.94 86 SER A C 1
ATOM 690 O O . SER A 1 86 ? -17.192 7.114 38.889 1.00 97.94 86 SER A O 1
ATOM 692 N N . GLN A 1 87 ? -17.434 6.439 36.761 1.00 98.19 87 GLN A N 1
ATOM 693 C CA . GLN A 1 87 ? -18.883 6.228 36.884 1.00 98.19 87 GLN A CA 1
ATOM 694 C C . GLN A 1 87 ? -19.217 5.149 37.925 1.00 98.19 87 GLN A C 1
ATOM 696 O O . GLN A 1 87 ? -20.144 5.325 38.711 1.00 98.19 87 GLN A O 1
ATOM 701 N N . GLY A 1 88 ? -18.422 4.080 38.023 1.00 97.50 88 GLY A N 1
ATOM 702 C CA . GLY A 1 88 ? -18.587 3.052 39.054 1.00 97.50 88 GLY A CA 1
ATOM 703 C C . GLY A 1 88 ? -18.395 3.574 40.481 1.00 97.50 88 GLY A C 1
ATOM 704 O O . GLY A 1 88 ? -19.116 3.159 41.391 1.00 97.50 88 GLY A O 1
ATOM 705 N N . GLN A 1 89 ? -17.470 4.515 40.692 1.00 97.50 89 GLN A N 1
ATOM 706 C CA . GLN A 1 89 ? -17.308 5.198 41.982 1.00 97.50 89 GLN A CA 1
ATOM 707 C C . GLN A 1 89 ? -18.495 6.122 42.280 1.00 97.50 89 GLN A C 1
ATOM 709 O O . GLN A 1 89 ? -19.018 6.122 43.394 1.00 97.50 89 GLN A O 1
ATOM 714 N N . GLN A 1 90 ? -18.967 6.873 41.280 1.00 97.81 90 GLN A N 1
ATOM 715 C CA . GLN A 1 90 ? -20.133 7.747 41.431 1.00 97.81 90 GLN A CA 1
ATOM 716 C C . GLN A 1 90 ? -21.416 6.959 41.714 1.00 97.81 90 GLN A C 1
ATOM 718 O O . GLN A 1 90 ? -22.212 7.388 42.547 1.00 97.81 90 GLN A O 1
ATOM 723 N N . ALA A 1 91 ? -21.606 5.802 41.074 1.00 97.19 91 ALA A N 1
ATOM 724 C CA . ALA A 1 91 ? -22.732 4.911 41.332 1.00 97.19 91 ALA A CA 1
ATOM 725 C C . ALA A 1 91 ? -22.741 4.452 42.794 1.00 97.19 91 ALA A C 1
ATOM 727 O O . ALA A 1 91 ? -23.754 4.599 43.481 1.00 97.19 91 ALA A O 1
ATOM 728 N N . PHE A 1 92 ? -21.591 3.974 43.282 1.00 97.56 92 PHE A N 1
ATOM 729 C CA . PHE A 1 92 ? -21.430 3.560 44.671 1.00 97.56 92 PHE A CA 1
ATOM 730 C C . PHE A 1 92 ? -21.760 4.702 45.640 1.00 97.56 92 PHE A C 1
ATOM 732 O O . PHE A 1 92 ? -22.557 4.531 46.564 1.00 97.56 92 PHE A O 1
ATOM 739 N N . GLN A 1 93 ? -21.192 5.886 45.402 1.00 97.25 93 GLN A N 1
ATOM 740 C CA . GLN A 1 93 ? -21.374 7.056 46.258 1.00 97.25 93 GLN A CA 1
ATOM 741 C C . GLN A 1 93 ? -22.836 7.524 46.286 1.00 97.25 93 GLN A C 1
ATOM 743 O O . GLN A 1 93 ? -23.394 7.723 47.359 1.00 97.25 93 GLN A O 1
ATOM 748 N N . LYS A 1 94 ? -23.492 7.635 45.121 1.00 96.31 94 LYS A N 1
ATOM 749 C CA . LYS A 1 94 ? -24.895 8.072 45.013 1.00 96.31 94 LYS A CA 1
ATOM 750 C C . LYS A 1 94 ? -25.845 7.178 45.806 1.00 96.31 94 LYS A C 1
ATOM 752 O O . LYS A 1 94 ? -26.751 7.689 46.457 1.00 96.31 94 LYS A O 1
ATOM 757 N N . ILE A 1 95 ? -25.650 5.860 45.739 1.00 96.19 95 ILE A N 1
ATOM 758 C CA . ILE A 1 95 ? -26.512 4.901 46.435 1.00 96.19 95 ILE A CA 1
ATOM 759 C C . ILE A 1 95 ? -26.189 4.878 47.934 1.00 96.19 95 ILE A C 1
ATOM 761 O O . ILE A 1 95 ? -27.104 4.957 48.753 1.00 96.19 95 ILE A O 1
ATOM 765 N N . THR A 1 96 ? -24.907 4.814 48.309 1.00 95.94 96 THR A N 1
ATOM 766 C CA . THR A 1 96 ? -24.512 4.764 49.727 1.00 95.94 96 THR A CA 1
ATOM 767 C C . THR A 1 96 ? -24.867 6.044 50.473 1.00 95.94 96 THR A C 1
ATOM 769 O O . THR A 1 96 ? -25.403 5.952 51.572 1.00 95.94 96 THR A O 1
ATOM 772 N N . ASP A 1 97 ? -24.672 7.227 49.884 1.00 94.12 97 ASP A N 1
ATOM 773 C CA . ASP A 1 97 ? -25.052 8.499 50.511 1.00 94.12 97 ASP A CA 1
ATOM 774 C C . ASP A 1 97 ? -26.550 8.591 50.800 1.00 94.12 97 ASP A C 1
ATOM 776 O O . ASP A 1 97 ? -26.941 9.182 51.809 1.00 94.12 97 ASP A O 1
ATOM 780 N N . PHE A 1 98 ? -27.388 7.966 49.966 1.00 93.06 98 PHE A N 1
ATOM 781 C CA . PHE A 1 98 ? -28.825 7.914 50.209 1.00 93.06 98 PHE A CA 1
ATOM 782 C C . PHE A 1 98 ? -29.155 7.118 51.483 1.00 93.06 98 PHE A C 1
ATOM 784 O O . PHE A 1 98 ? -29.987 7.548 52.281 1.00 93.06 98 PHE A O 1
ATOM 791 N N . VAL A 1 99 ? -28.488 5.977 51.699 1.00 91.56 99 VAL A N 1
ATOM 792 C CA . VAL A 1 99 ? -28.799 5.043 52.802 1.00 91.56 99 VAL A CA 1
ATOM 793 C C . VAL A 1 99 ? -27.934 5.226 54.059 1.00 91.56 99 VAL A C 1
ATOM 795 O O . VAL A 1 99 ? -28.259 4.690 55.116 1.00 91.56 99 VAL A O 1
ATOM 798 N N . LYS A 1 100 ? -26.848 6.008 53.994 1.00 85.00 100 LYS A N 1
ATOM 799 C CA . LYS A 1 100 ? -25.828 6.154 55.058 1.00 85.00 100 LYS A CA 1
ATOM 800 C C . LYS A 1 100 ? -26.363 6.664 56.399 1.00 85.00 100 LYS A C 1
ATOM 802 O O . LYS A 1 100 ? -25.775 6.377 57.439 1.00 85.00 100 LYS A O 1
ATOM 807 N N . SER A 1 101 ? -27.445 7.438 56.380 1.00 73.94 101 SER A N 1
ATOM 808 C CA . SER A 1 101 ? -28.053 8.039 57.578 1.00 73.94 101 SER A CA 1
ATOM 809 C C . SER A 1 101 ? -29.312 7.315 58.063 1.00 73.94 101 SER A C 1
ATOM 811 O O . SER A 1 101 ? -29.992 7.810 58.965 1.00 73.94 101 SER A O 1
ATOM 813 N N . ASP A 1 102 ? -29.639 6.162 57.472 1.00 73.94 102 ASP A N 1
ATOM 814 C CA . ASP A 1 102 ? -30.871 5.454 57.792 1.00 73.94 102 ASP A CA 1
ATOM 815 C C . ASP A 1 102 ? -30.742 4.617 59.076 1.00 73.94 102 ASP A C 1
ATOM 817 O O . ASP A 1 102 ? -29.710 3.999 59.350 1.00 73.94 102 ASP A O 1
ATOM 821 N N . LYS A 1 103 ? -31.818 4.607 59.867 1.00 80.19 103 LYS A N 1
ATOM 822 C CA . LYS A 1 103 ? -31.966 3.767 61.063 1.00 80.19 103 LYS A CA 1
ATOM 823 C C . LYS A 1 103 ? -32.492 2.368 60.732 1.00 80.19 103 LYS A C 1
ATOM 825 O O . LYS A 1 103 ? -32.563 1.535 61.624 1.00 80.19 103 LYS A O 1
ATOM 830 N N . ALA A 1 104 ? -32.848 2.119 59.472 1.00 87.25 104 ALA A N 1
ATOM 831 C CA . ALA A 1 104 ? -33.265 0.834 58.927 1.00 87.25 104 ALA A CA 1
ATOM 832 C C . ALA A 1 104 ? -32.038 -0.024 58.525 1.00 87.25 104 ALA A C 1
ATOM 834 O O . ALA A 1 104 ? -31.445 0.208 57.462 1.00 87.25 104 ALA A O 1
ATOM 835 N N . PRO A 1 105 ? -31.590 -0.987 59.360 1.00 89.19 105 PRO A N 1
ATOM 836 C CA . PRO A 1 105 ? -30.356 -1.729 59.106 1.00 89.19 105 PRO A CA 1
ATOM 837 C C . PRO A 1 105 ? -30.433 -2.625 57.864 1.00 89.19 105 PRO A C 1
ATOM 839 O O . PRO A 1 105 ? -29.427 -2.747 57.157 1.00 89.19 105 PRO A O 1
ATOM 842 N N . ASN A 1 106 ? -31.588 -3.235 57.566 1.00 93.00 106 ASN A N 1
ATOM 843 C CA . ASN A 1 106 ? -31.727 -4.083 56.381 1.00 93.00 106 ASN A CA 1
ATOM 844 C C . ASN A 1 106 ? -31.822 -3.247 55.100 1.00 93.00 106 ASN A C 1
ATOM 846 O O . ASN A 1 106 ? -31.227 -3.632 54.092 1.00 93.00 106 ASN A O 1
ATOM 850 N N . LEU A 1 107 ? -32.471 -2.076 55.141 1.00 92.88 107 LEU A N 1
ATOM 851 C CA . LEU A 1 107 ? -32.442 -1.122 54.024 1.00 92.88 107 LEU A CA 1
ATOM 852 C C . LEU A 1 107 ? -31.017 -0.651 53.712 1.00 92.88 107 LEU A C 1
ATOM 854 O O . LEU A 1 107 ? -30.614 -0.643 52.548 1.00 92.88 107 LEU A O 1
ATOM 858 N N . ARG A 1 108 ? -30.232 -0.307 54.743 1.00 93.31 108 ARG A N 1
ATOM 859 C CA . ARG A 1 108 ? -28.829 0.098 54.573 1.00 93.31 108 ARG A CA 1
ATOM 860 C C . ARG A 1 108 ? -27.995 -1.018 53.955 1.00 93.31 108 ARG A C 1
ATOM 862 O O . ARG A 1 108 ? -27.293 -0.775 52.978 1.00 93.31 108 ARG A O 1
ATOM 869 N N . LYS A 1 109 ? -28.118 -2.241 54.479 1.00 94.62 109 LYS A N 1
ATOM 870 C CA . LYS A 1 109 ? -27.419 -3.420 53.953 1.00 94.62 109 LYS A CA 1
ATOM 871 C C . LYS A 1 109 ? -27.759 -3.667 52.480 1.00 94.62 109 LYS A C 1
ATOM 873 O O . LYS A 1 109 ? -26.856 -3.887 51.679 1.00 94.62 109 LYS A O 1
ATOM 878 N N . PHE A 1 110 ? -29.04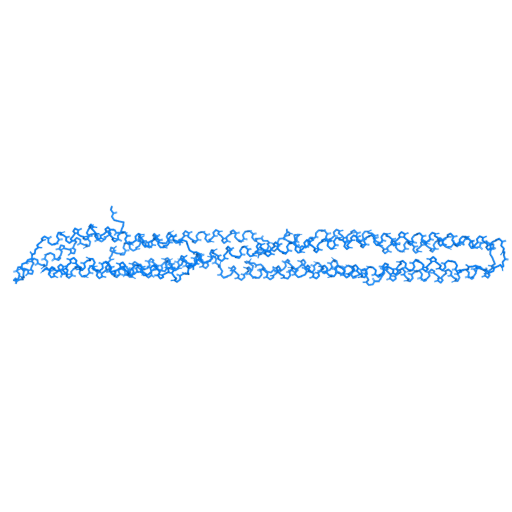1 -3.597 52.120 1.00 95.38 110 PHE A N 1
ATOM 879 C CA . PHE A 1 110 ? -29.475 -3.742 50.732 1.00 95.38 110 PHE A CA 1
ATOM 880 C C . PHE A 1 110 ? -28.912 -2.625 49.838 1.00 95.38 110 PHE A C 1
ATOM 882 O O . PHE A 1 110 ? -28.390 -2.903 48.762 1.00 95.38 110 PHE A O 1
ATOM 889 N N . GLY A 1 111 ? -28.950 -1.367 50.287 1.00 95.56 111 GLY A N 1
ATOM 890 C CA . GLY A 1 111 ? -28.374 -0.245 49.544 1.00 95.56 111 GLY A CA 1
ATOM 891 C C . GLY A 1 111 ? -26.865 -0.382 49.314 1.00 95.56 111 GLY A C 1
ATOM 892 O O . GLY A 1 111 ? -26.396 -0.162 48.200 1.00 95.56 111 GLY A O 1
ATOM 893 N N . GLU A 1 112 ? -26.105 -0.799 50.328 1.00 95.75 112 GLU A N 1
ATOM 894 C CA . GLU A 1 112 ? -24.664 -1.079 50.215 1.00 95.75 112 GLU A CA 1
ATOM 895 C C . GLU A 1 112 ? -24.371 -2.232 49.239 1.00 95.75 112 GLU A C 1
ATOM 897 O O . GLU A 1 112 ? -23.425 -2.156 48.451 1.00 95.75 112 GLU A O 1
ATOM 902 N N . GLU A 1 113 ? -25.204 -3.276 49.239 1.00 96.44 113 GLU A N 1
ATOM 903 C CA . GLU A 1 113 ? -25.107 -4.379 48.282 1.00 96.44 113 GLU A CA 1
ATOM 904 C C . GLU A 1 113 ? -25.353 -3.899 46.843 1.00 96.44 113 GLU A C 1
ATOM 906 O O . GLU A 1 113 ? -24.532 -4.163 45.962 1.00 96.44 113 GLU A O 1
ATOM 911 N N . VAL A 1 114 ? -26.425 -3.135 46.603 1.00 96.19 114 VAL A N 1
ATOM 912 C CA . VAL A 1 114 ? -26.729 -2.564 45.279 1.00 96.19 114 VAL A CA 1
ATOM 913 C C . VAL A 1 114 ? -25.615 -1.624 44.816 1.00 96.19 114 VAL A C 1
ATOM 915 O O . VAL A 1 114 ? -25.191 -1.703 43.663 1.00 96.19 114 VAL A O 1
ATOM 918 N N . ALA A 1 115 ? -25.092 -0.779 45.708 1.00 97.06 115 ALA A N 1
ATOM 919 C CA . ALA A 1 115 ? -23.970 0.113 45.425 1.00 97.06 115 ALA A CA 1
ATOM 920 C C . ALA A 1 115 ? -22.722 -0.661 44.974 1.00 97.06 115 ALA A C 1
ATOM 922 O O . ALA A 1 115 ? -22.082 -0.295 43.985 1.00 97.06 115 ALA A O 1
ATOM 923 N N . SER A 1 116 ? -22.396 -1.751 45.675 1.00 97.56 116 SER A N 1
ATOM 924 C CA . SER A 1 116 ? -21.283 -2.638 45.329 1.00 97.56 116 SER A CA 1
ATOM 925 C C . SER A 1 116 ? -21.495 -3.310 43.968 1.00 97.56 116 SER A C 1
ATOM 927 O O . SER A 1 116 ? -20.609 -3.264 43.113 1.00 97.56 116 SER A O 1
ATOM 929 N N . GLN A 1 117 ? -22.689 -3.862 43.721 1.00 97.38 117 GLN A N 1
ATOM 930 C CA . GLN A 1 117 ? -23.046 -4.495 42.446 1.00 97.38 117 GLN A CA 1
ATOM 931 C C . GLN A 1 117 ? -22.966 -3.514 41.265 1.00 97.38 117 GLN A C 1
ATOM 933 O O . GLN A 1 117 ? -22.512 -3.884 40.184 1.00 97.38 117 GLN A O 1
ATOM 938 N N . GLU A 1 118 ? -23.390 -2.261 41.438 1.00 97.12 118 GLU A N 1
ATOM 939 C CA . GLU A 1 118 ? -23.303 -1.238 40.387 1.00 97.12 118 GLU A CA 1
ATOM 940 C C . GLU A 1 118 ? -21.862 -0.781 40.138 1.00 97.12 118 GLU A C 1
ATOM 942 O O . GLU A 1 118 ? -21.442 -0.653 38.988 1.00 97.12 118 GLU A O 1
ATOM 947 N N . SER A 1 119 ? -21.060 -0.621 41.192 1.00 97.62 119 SER A N 1
ATOM 948 C CA . SER A 1 119 ? -19.631 -0.327 41.043 1.00 97.62 119 SER A CA 1
ATOM 949 C C . SER A 1 119 ? -18.899 -1.426 40.261 1.00 97.62 119 SER A C 1
ATOM 951 O O . SER A 1 119 ? -18.130 -1.143 39.339 1.00 97.62 119 SER A O 1
ATOM 953 N N . GLN A 1 120 ? -19.197 -2.693 40.573 1.00 96.88 120 GLN A N 1
ATOM 954 C CA . GLN A 1 120 ? -18.661 -3.851 39.856 1.00 96.88 120 GLN A CA 1
ATOM 955 C C . GLN A 1 120 ? -19.123 -3.888 38.396 1.00 96.88 120 GLN A C 1
ATOM 957 O O . GLN A 1 120 ? -18.299 -4.117 37.514 1.00 96.88 120 GLN A O 1
ATOM 962 N N . PHE A 1 121 ? -20.400 -3.611 38.120 1.00 97.06 121 PHE A N 1
ATOM 963 C CA . PHE A 1 121 ? -20.936 -3.533 36.758 1.00 97.06 121 PHE A CA 1
ATOM 964 C C . PHE A 1 121 ? -20.177 -2.517 35.892 1.00 97.06 121 PHE A C 1
ATOM 966 O O . PHE A 1 121 ? -19.696 -2.860 34.811 1.00 97.06 121 PHE A O 1
ATOM 973 N N . PHE A 1 122 ? -19.976 -1.297 36.389 1.00 97.88 122 PHE A N 1
ATOM 974 C CA . PHE A 1 122 ? -19.200 -0.286 35.672 1.00 97.88 122 PHE A CA 1
ATOM 975 C C . PHE A 1 122 ? -17.713 -0.660 35.533 1.00 97.88 122 PHE A C 1
ATOM 977 O O . PHE A 1 122 ? -17.117 -0.421 34.482 1.00 97.88 122 PHE A O 1
ATOM 984 N N . SER A 1 123 ? -17.117 -1.309 36.540 1.00 96.38 123 SER A N 1
ATOM 985 C CA . SER A 1 123 ? -15.742 -1.828 36.448 1.00 96.38 123 SER A CA 1
ATOM 986 C C . SER A 1 123 ? -15.590 -2.961 35.426 1.00 96.38 123 SER A C 1
ATOM 988 O O . SER A 1 123 ? -14.515 -3.133 34.857 1.00 96.38 123 SER A O 1
ATOM 990 N N . LEU A 1 124 ? -16.642 -3.741 35.169 1.00 95.81 124 LEU A N 1
ATOM 991 C CA . LEU A 1 124 ? -16.637 -4.736 34.097 1.00 95.81 124 LEU A CA 1
ATOM 992 C C . LEU A 1 124 ? -16.686 -4.058 32.728 1.00 95.81 124 LEU A C 1
ATOM 994 O O . LEU A 1 124 ? -15.876 -4.383 31.863 1.00 95.81 124 LEU A O 1
ATOM 998 N N . ILE A 1 125 ? -17.574 -3.075 32.548 1.00 96.75 125 ILE A N 1
ATOM 999 C CA . ILE A 1 125 ? -17.671 -2.308 31.297 1.00 96.75 125 ILE A CA 1
ATOM 1000 C C . ILE A 1 125 ? -16.349 -1.606 30.978 1.00 96.75 125 ILE A C 1
ATOM 1002 O O . ILE A 1 125 ? -15.915 -1.612 29.825 1.00 96.75 125 ILE A O 1
ATOM 1006 N N . SER A 1 126 ? -15.666 -1.063 31.990 1.00 96.50 126 SER A N 1
ATOM 1007 C CA . SER A 1 126 ? -14.388 -0.366 31.814 1.00 96.50 126 SER A CA 1
ATOM 1008 C C . SER A 1 126 ? -13.287 -1.249 31.208 1.00 96.50 126 SER A C 1
ATOM 1010 O O . SER A 1 126 ? -12.361 -0.734 30.590 1.00 96.50 126 SER A O 1
ATOM 1012 N N . ARG A 1 127 ? -13.409 -2.578 31.309 1.00 95.44 127 ARG A N 1
ATOM 1013 C CA . ARG A 1 127 ? -12.445 -3.558 30.782 1.00 95.44 127 ARG A CA 1
ATOM 1014 C C . ARG A 1 127 ? -12.755 -4.037 29.364 1.00 95.44 127 ARG A C 1
ATOM 1016 O O . ARG A 1 127 ? -11.994 -4.841 28.832 1.00 95.44 127 ARG A O 1
ATOM 1023 N N . ALA A 1 128 ? -13.854 -3.591 28.756 1.00 95.62 128 ALA A N 1
ATOM 1024 C CA . ALA A 1 128 ? -14.198 -3.990 27.396 1.00 95.62 128 ALA A CA 1
ATOM 1025 C C . ALA A 1 128 ? -13.112 -3.529 26.401 1.00 95.62 128 ALA A C 1
ATOM 1027 O O . ALA A 1 128 ? -12.794 -2.338 26.375 1.00 95.62 128 ALA A O 1
ATOM 1028 N N . PRO A 1 129 ? -12.554 -4.432 25.570 1.00 96.06 129 PRO A N 1
ATOM 1029 C CA . PRO A 1 129 ? -11.456 -4.106 24.655 1.00 96.06 129 PRO A CA 1
ATOM 1030 C C . PRO A 1 129 ? -11.895 -3.414 23.350 1.00 96.06 129 PRO A C 1
ATOM 1032 O O . PRO A 1 129 ? -11.077 -3.196 22.458 1.00 96.06 129 PRO A O 1
ATOM 1035 N N . LEU A 1 130 ? -13.179 -3.068 23.201 1.00 95.50 130 LEU A N 1
ATOM 1036 C CA . LEU A 1 130 ? -13.699 -2.427 21.986 1.00 95.50 130 LEU A CA 1
ATOM 1037 C C . LEU A 1 130 ? -13.084 -1.042 21.735 1.00 95.50 130 LEU A C 1
ATOM 1039 O O . LEU A 1 130 ? -12.850 -0.692 20.581 1.00 95.50 130 LEU A O 1
ATOM 1043 N N . ALA A 1 131 ? -12.779 -0.280 22.790 1.00 94.75 131 ALA A N 1
ATOM 1044 C CA . ALA A 1 131 ? -12.118 1.021 22.663 1.00 94.75 131 ALA A CA 1
ATOM 1045 C C . ALA A 1 131 ? -10.670 0.891 22.172 1.00 94.75 131 ALA A C 1
ATOM 1047 O O . ALA A 1 131 ? -10.232 1.665 21.324 1.00 94.75 131 ALA A O 1
ATOM 1048 N N . TRP A 1 132 ? -9.941 -0.120 22.654 1.00 95.75 132 TRP A N 1
ATOM 1049 C CA . TRP A 1 132 ? -8.614 -0.439 22.134 1.00 95.75 132 TRP A CA 1
ATOM 1050 C C . TRP A 1 132 ? -8.666 -0.747 20.633 1.00 95.75 132 TRP A C 1
ATOM 1052 O O . TRP A 1 132 ? -7.940 -0.130 19.854 1.00 95.75 132 TRP A O 1
ATOM 1062 N N . PHE A 1 133 ? -9.562 -1.651 20.217 1.00 95.75 133 PHE A N 1
ATOM 1063 C CA . PHE A 1 133 ? -9.667 -2.034 18.808 1.00 95.75 133 PHE A CA 1
ATOM 1064 C C . PHE A 1 133 ? -10.091 -0.856 17.923 1.00 95.75 133 PHE A C 1
ATOM 1066 O O . PHE A 1 133 ? -9.548 -0.682 16.837 1.00 95.75 133 PHE A O 1
ATOM 1073 N N . GLN A 1 134 ? -11.002 -0.006 18.405 1.00 95.12 134 GLN A N 1
ATOM 1074 C CA . GLN A 1 134 ? -11.392 1.226 17.722 1.00 95.12 134 GLN A CA 1
ATOM 1075 C C . GLN A 1 134 ? -10.185 2.132 17.425 1.00 95.12 134 GLN A C 1
ATOM 1077 O O . GLN A 1 134 ? -10.037 2.589 16.293 1.00 95.12 134 GLN A O 1
ATOM 1082 N N . GLY A 1 135 ? -9.284 2.338 18.388 1.00 94.06 135 GLY A N 1
ATOM 1083 C CA . GLY A 1 135 ? -8.048 3.084 18.137 1.00 94.06 135 GLY A CA 1
ATOM 1084 C C . GLY A 1 135 ? -7.088 2.356 17.186 1.00 94.06 135 GLY A C 1
ATOM 1085 O O . GLY A 1 135 ? -6.455 2.992 16.346 1.00 94.06 135 GLY A O 1
ATOM 1086 N N . GLN A 1 136 ? -7.010 1.025 17.266 1.00 93.38 136 GLN A N 1
ATOM 1087 C CA . GLN A 1 136 ? -6.149 0.218 16.395 1.00 93.38 136 GLN A CA 1
ATOM 1088 C C . GLN A 1 136 ? -6.586 0.281 14.922 1.00 93.38 136 GLN A C 1
ATOM 1090 O O . GLN A 1 136 ? -5.762 0.513 14.041 1.00 93.38 136 GLN A O 1
ATOM 1095 N N . VAL A 1 137 ? -7.883 0.137 14.640 1.00 94.31 137 VAL A N 1
ATOM 1096 C CA . VAL A 1 137 ? -8.402 0.174 13.264 1.00 94.31 137 VAL A CA 1
ATOM 1097 C C . VAL A 1 137 ? -8.334 1.578 12.654 1.00 94.31 137 VAL A C 1
ATOM 1099 O O . VAL A 1 137 ? -8.071 1.727 11.459 1.00 94.31 137 VAL A O 1
ATOM 1102 N N . GLN A 1 138 ? -8.479 2.628 13.470 1.00 92.75 138 GLN A N 1
ATOM 1103 C CA . GLN A 1 138 ? -8.213 4.003 13.035 1.00 92.75 138 GLN A CA 1
ATOM 1104 C C . GLN A 1 138 ? -6.740 4.203 12.668 1.00 92.75 138 GLN A C 1
ATOM 1106 O O . GLN A 1 138 ? -6.447 4.829 11.650 1.00 92.75 138 GLN A O 1
ATOM 1111 N N . HIS A 1 139 ? -5.817 3.632 13.448 1.00 91.19 139 HIS A N 1
ATOM 1112 C CA . HIS A 1 139 ? -4.393 3.675 13.130 1.00 91.19 139 HIS A CA 1
ATOM 1113 C C . HIS A 1 139 ? -4.084 2.974 11.802 1.00 91.19 139 HIS A C 1
ATOM 1115 O O . HIS A 1 139 ? -3.424 3.571 10.956 1.00 91.19 139 HIS A O 1
ATOM 1121 N N . TYR A 1 140 ? -4.627 1.776 11.570 1.00 91.50 140 TYR A N 1
ATOM 1122 C CA . TYR A 1 140 ? -4.472 1.089 10.285 1.00 91.50 140 TYR A CA 1
ATOM 1123 C C . TYR A 1 140 ? -5.008 1.912 9.108 1.00 91.50 140 TYR A C 1
ATOM 1125 O O . TYR A 1 140 ? -4.352 2.018 8.075 1.00 91.50 140 TYR A O 1
ATOM 1133 N N . THR A 1 141 ? -6.171 2.545 9.280 1.00 91.50 141 THR A N 1
ATOM 1134 C CA . THR A 1 141 ? -6.759 3.431 8.262 1.00 91.50 141 THR A CA 1
ATOM 1135 C C . THR A 1 141 ? -5.835 4.615 7.954 1.00 91.50 141 THR A C 1
ATOM 1137 O O . THR A 1 141 ? -5.618 4.967 6.798 1.00 91.50 141 THR A O 1
ATOM 1140 N N . PHE A 1 142 ? -5.236 5.218 8.982 1.00 90.25 142 PHE A N 1
ATOM 1141 C CA . PHE A 1 142 ? -4.274 6.305 8.812 1.00 90.25 142 PHE A CA 1
ATOM 1142 C C . PHE A 1 142 ? -2.978 5.861 8.110 1.00 90.25 142 PHE A C 1
ATOM 1144 O O . PHE A 1 142 ? -2.451 6.603 7.274 1.00 90.25 142 PHE A O 1
ATOM 1151 N N . GLU A 1 143 ? -2.463 4.666 8.421 1.00 89.50 143 GLU A N 1
ATOM 1152 C CA . GLU A 1 143 ? -1.285 4.118 7.738 1.00 89.50 143 GLU A CA 1
ATOM 1153 C C . GLU A 1 143 ? -1.552 3.939 6.229 1.00 89.50 143 GLU A C 1
ATOM 1155 O O . GLU A 1 143 ? -0.684 4.287 5.431 1.00 89.50 143 GLU A O 1
ATOM 1160 N N . PHE A 1 144 ? -2.761 3.520 5.823 1.00 90.12 144 PHE A N 1
ATOM 1161 C CA . PHE A 1 144 ? -3.146 3.441 4.404 1.00 90.12 144 PHE A CA 1
ATOM 1162 C C . PHE A 1 144 ? -3.101 4.788 3.690 1.00 90.12 144 PHE A C 1
ATOM 1164 O O . PHE A 1 144 ? -2.470 4.886 2.641 1.00 90.12 144 PHE A O 1
ATOM 1171 N N . TYR A 1 145 ? -3.688 5.844 4.258 1.00 89.62 145 TYR A N 1
ATOM 1172 C CA . TYR A 1 145 ? -3.604 7.174 3.643 1.00 89.62 145 TYR A CA 1
ATOM 1173 C C . TYR A 1 145 ? -2.162 7.676 3.538 1.00 89.62 145 TYR A C 1
ATOM 1175 O O . TYR A 1 145 ? -1.792 8.327 2.560 1.00 89.62 145 TYR A O 1
ATOM 1183 N N . THR A 1 146 ? -1.342 7.397 4.551 1.00 90.69 146 THR A N 1
ATOM 1184 C CA . THR A 1 146 ? 0.070 7.797 4.549 1.00 90.69 146 THR A CA 1
ATOM 1185 C C . THR A 1 146 ? 0.833 7.082 3.437 1.00 90.69 146 THR A C 1
ATOM 1187 O O . THR A 1 146 ? 1.544 7.734 2.669 1.00 90.69 146 THR A O 1
ATOM 1190 N N . GLU A 1 147 ? 0.652 5.766 3.315 1.00 91.81 147 GLU A N 1
ATOM 1191 C CA . GLU A 1 147 ? 1.326 4.973 2.290 1.00 91.81 147 GLU A CA 1
ATOM 1192 C C . GLU A 1 147 ? 0.816 5.323 0.889 1.00 91.81 147 GLU A C 1
ATOM 1194 O O . GLU A 1 147 ? 1.623 5.538 -0.008 1.00 91.81 147 GLU A O 1
ATOM 1199 N N . MET A 1 148 ? -0.495 5.500 0.702 1.00 89.25 148 MET A N 1
ATOM 1200 C CA . MET A 1 148 ? -1.091 5.889 -0.582 1.00 89.25 148 MET A CA 1
ATOM 1201 C C . MET A 1 148 ? -0.493 7.195 -1.122 1.00 89.25 148 MET A C 1
ATOM 1203 O O . MET A 1 148 ? -0.027 7.241 -2.259 1.00 89.25 148 MET A O 1
ATOM 1207 N N . ASN A 1 149 ? -0.407 8.232 -0.282 1.00 89.88 149 ASN A N 1
ATOM 1208 C CA . ASN A 1 149 ? 0.223 9.500 -0.661 1.00 89.88 149 ASN A CA 1
ATOM 1209 C C . ASN A 1 149 ? 1.727 9.337 -0.956 1.00 89.88 149 ASN A C 1
ATOM 1211 O O . ASN A 1 149 ? 2.269 9.996 -1.846 1.00 89.88 149 ASN A O 1
ATOM 1215 N N . SER A 1 150 ? 2.421 8.463 -0.215 1.00 92.94 150 SER A N 1
ATOM 1216 C CA . SER A 1 150 ? 3.836 8.160 -0.466 1.00 92.94 150 SER A CA 1
ATOM 1217 C C . SER A 1 150 ? 4.035 7.491 -1.827 1.00 92.94 150 SER A C 1
ATOM 1219 O O . SER A 1 150 ? 4.938 7.874 -2.576 1.00 92.94 150 SER A O 1
ATOM 1221 N N . LEU A 1 151 ? 3.187 6.516 -2.164 1.00 93.12 151 LEU A N 1
ATOM 1222 C CA . LEU A 1 151 ? 3.241 5.785 -3.427 1.00 93.12 151 LEU A CA 1
ATOM 1223 C C . LEU A 1 151 ? 2.903 6.671 -4.618 1.00 93.12 151 LEU A C 1
ATOM 1225 O O . LEU A 1 151 ? 3.622 6.612 -5.610 1.00 93.12 151 LEU A O 1
ATOM 1229 N N . GLU A 1 152 ? 1.892 7.536 -4.513 1.00 90.62 152 GLU A N 1
ATOM 1230 C CA . GLU A 1 152 ? 1.574 8.504 -5.567 1.00 90.62 152 GLU A CA 1
ATOM 1231 C C . GLU A 1 152 ? 2.779 9.416 -5.855 1.00 90.62 152 GLU A C 1
ATOM 1233 O O . GLU A 1 152 ? 3.170 9.607 -7.010 1.00 90.62 152 GLU A O 1
ATOM 1238 N N . GLY A 1 153 ? 3.431 9.921 -4.802 1.00 91.31 153 GLY A N 1
ATOM 1239 C CA . GLY A 1 153 ? 4.637 10.739 -4.926 1.00 91.31 153 GLY A CA 1
ATOM 1240 C C . GLY A 1 153 ? 5.809 9.992 -5.570 1.00 91.31 153 GLY A C 1
ATOM 1241 O O . GLY A 1 153 ? 6.452 10.525 -6.477 1.00 91.31 153 GLY A O 1
ATOM 1242 N N . LYS A 1 154 ? 6.077 8.751 -5.137 1.00 93.06 154 LYS A N 1
ATOM 1243 C CA . LYS A 1 154 ? 7.131 7.895 -5.713 1.00 93.06 154 LYS A CA 1
ATOM 1244 C C . LYS A 1 154 ? 6.846 7.567 -7.176 1.00 93.06 154 LYS A C 1
ATOM 1246 O O . LYS A 1 154 ? 7.746 7.681 -8.002 1.00 93.06 154 LYS A O 1
ATOM 1251 N N . TRP A 1 155 ? 5.608 7.194 -7.497 1.00 93.50 155 TRP A N 1
ATOM 1252 C CA . TRP A 1 155 ? 5.176 6.885 -8.857 1.00 93.50 155 TRP A CA 1
ATOM 1253 C C . TRP A 1 155 ? 5.372 8.082 -9.780 1.00 93.50 155 TRP A C 1
ATOM 1255 O O . TRP A 1 155 ? 6.062 7.975 -10.789 1.00 93.50 155 TRP A O 1
ATOM 1265 N N . LYS A 1 156 ? 4.871 9.254 -9.379 1.00 91.44 156 LYS A N 1
ATOM 1266 C CA . LYS A 1 156 ? 5.034 10.489 -10.145 1.00 91.44 156 LYS A CA 1
ATOM 1267 C C . LYS A 1 156 ? 6.506 10.841 -10.377 1.00 91.44 156 LYS A C 1
ATOM 1269 O O . LYS A 1 156 ? 6.868 11.193 -11.495 1.00 91.44 156 LYS A O 1
ATOM 1274 N N . ALA A 1 157 ? 7.351 10.722 -9.351 1.00 91.06 157 ALA A N 1
ATOM 1275 C CA . ALA A 1 157 ? 8.783 10.987 -9.478 1.00 91.06 157 ALA A CA 1
ATOM 1276 C C . ALA A 1 157 ? 9.470 10.0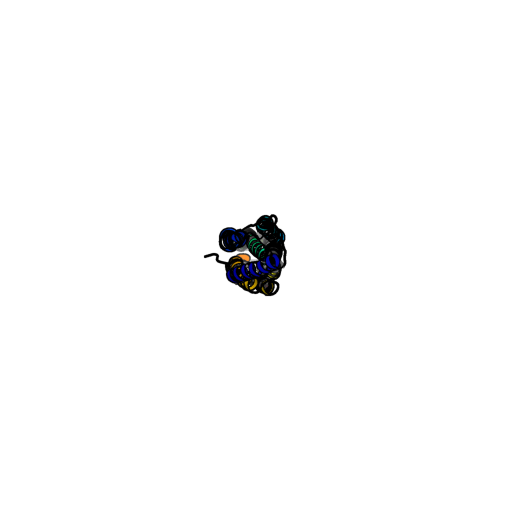12 -10.450 1.00 91.06 157 ALA A C 1
ATOM 1278 O O . ALA A 1 157 ? 10.273 10.447 -11.275 1.00 91.06 157 ALA A O 1
ATOM 1279 N N . MET A 1 158 ? 9.128 8.718 -10.391 1.00 92.56 158 MET A N 1
ATOM 1280 C CA . MET A 1 158 ? 9.633 7.717 -11.336 1.00 92.56 158 MET A CA 1
ATOM 1281 C C . MET A 1 158 ? 9.199 8.041 -12.767 1.00 92.56 158 MET A C 1
ATOM 1283 O O . MET A 1 158 ? 10.058 8.136 -13.634 1.00 92.56 158 MET A O 1
ATOM 1287 N N . SER A 1 159 ? 7.912 8.311 -13.005 1.00 88.62 159 SER A N 1
ATOM 1288 C CA . SER A 1 159 ? 7.406 8.661 -14.340 1.00 88.62 159 SER A CA 1
ATOM 1289 C C . SER A 1 159 ? 7.996 9.966 -14.891 1.00 88.62 159 SER A C 1
ATOM 1291 O O . SER A 1 159 ? 8.183 10.108 -16.096 1.00 88.62 159 SER A O 1
ATOM 1293 N N . GLU A 1 160 ? 8.284 10.958 -14.043 1.00 88.38 160 GLU A N 1
ATOM 1294 C CA . GLU A 1 160 ? 8.950 12.197 -14.470 1.00 88.38 160 GLU A CA 1
ATOM 1295 C C . GLU A 1 160 ? 10.421 11.965 -14.836 1.00 88.38 160 GLU A C 1
ATOM 1297 O O . GLU A 1 160 ? 10.910 12.533 -15.817 1.00 88.38 160 GLU A O 1
ATOM 1302 N N . GLN A 1 161 ? 11.126 11.134 -14.065 1.00 88.38 161 GLN A N 1
ATOM 1303 C CA . GLN A 1 161 ? 12.504 10.760 -14.367 1.00 88.38 161 GLN A CA 1
ATOM 1304 C C . GLN A 1 161 ? 12.582 9.932 -15.655 1.00 88.38 161 GLN A C 1
ATOM 1306 O O . GLN A 1 161 ? 13.482 10.166 -16.461 1.00 88.38 161 GLN A O 1
ATOM 1311 N N . ASP A 1 162 ? 11.628 9.025 -15.856 1.00 88.31 162 ASP A N 1
ATOM 1312 C CA . ASP A 1 162 ? 11.540 8.137 -17.014 1.00 88.31 162 ASP A CA 1
ATOM 1313 C C . ASP A 1 162 ? 11.379 8.907 -18.329 1.00 88.31 162 ASP A C 1
ATOM 1315 O O . ASP A 1 162 ? 12.229 8.807 -19.209 1.00 88.31 162 ASP A O 1
ATOM 1319 N N . ARG A 1 163 ? 10.441 9.863 -18.386 1.00 86.12 163 ARG A N 1
ATOM 1320 C CA . ARG A 1 163 ? 10.265 10.748 -19.558 1.00 86.12 163 ARG A CA 1
ATOM 1321 C C . ARG A 1 163 ? 11.557 11.434 -20.012 1.00 86.12 163 ARG A C 1
ATOM 1323 O O . ARG A 1 163 ? 11.788 11.636 -21.202 1.00 86.12 163 ARG A O 1
ATOM 1330 N N . SER A 1 164 ? 12.412 11.824 -19.063 1.00 85.44 164 SER A N 1
ATOM 1331 C CA . SER A 1 164 ? 13.717 12.431 -19.363 1.00 85.44 164 SER A CA 1
ATOM 1332 C C . SER A 1 164 ? 14.703 11.423 -19.967 1.00 85.44 164 SER A C 1
ATOM 1334 O O . SER A 1 164 ? 15.542 11.791 -20.795 1.00 85.44 164 SER A O 1
ATOM 1336 N N . VAL A 1 165 ? 14.623 10.153 -19.563 1.00 87.56 165 VAL A N 1
ATOM 1337 C CA . VAL A 1 165 ? 15.386 9.051 -20.159 1.00 87.56 165 VAL A CA 1
ATOM 1338 C C . VAL A 1 165 ? 14.892 8.773 -21.579 1.00 87.56 165 VAL A C 1
ATOM 1340 O O . VAL A 1 165 ? 15.721 8.663 -22.488 1.00 87.56 165 VAL A O 1
ATOM 1343 N N . ASP A 1 166 ? 13.583 8.768 -21.804 1.00 84.12 166 ASP A N 1
ATOM 1344 C CA . ASP A 1 166 ? 12.997 8.509 -23.123 1.00 84.12 166 ASP A CA 1
ATOM 1345 C C . ASP A 1 166 ? 13.358 9.585 -24.141 1.00 84.12 166 ASP A C 1
ATOM 1347 O O . ASP A 1 166 ? 13.817 9.283 -25.250 1.00 84.12 166 ASP A O 1
ATOM 1351 N N . ASP A 1 167 ? 13.279 10.857 -23.745 1.00 86.88 167 ASP A N 1
ATOM 1352 C CA . ASP A 1 167 ? 13.720 11.973 -24.580 1.00 86.88 167 ASP A CA 1
ATOM 1353 C C . ASP A 1 167 ? 15.197 11.826 -24.986 1.00 86.88 167 ASP A C 1
ATOM 1355 O O . ASP A 1 167 ? 15.568 12.104 -26.136 1.00 86.88 167 ASP A O 1
ATOM 1359 N N . ARG A 1 168 ? 16.057 11.336 -24.079 1.00 86.38 168 ARG A N 1
ATOM 1360 C CA . ARG A 1 168 ? 17.467 11.047 -24.392 1.00 86.38 168 ARG A CA 1
ATOM 1361 C C . ARG A 1 168 ? 17.587 9.911 -25.396 1.00 86.38 168 ARG A C 1
ATOM 1363 O O . ARG A 1 168 ? 18.300 10.069 -26.383 1.00 86.38 168 ARG A O 1
ATOM 1370 N N . VAL A 1 169 ? 16.885 8.799 -25.189 1.00 85.62 169 VAL A N 1
ATOM 1371 C CA . VAL A 1 169 ? 16.941 7.622 -26.075 1.00 85.62 169 VAL A CA 1
ATOM 1372 C C . VAL A 1 169 ? 16.447 7.971 -27.475 1.00 85.62 169 VAL A C 1
ATOM 1374 O O . VAL A 1 169 ? 17.091 7.621 -28.470 1.00 85.62 169 VAL A O 1
ATOM 1377 N N . ARG A 1 170 ? 15.353 8.728 -27.574 1.00 87.31 170 ARG A N 1
ATOM 1378 C CA . ARG A 1 170 ? 14.793 9.206 -28.840 1.00 87.31 170 ARG A CA 1
ATOM 1379 C C . ARG A 1 170 ? 15.740 10.155 -29.568 1.00 87.31 170 ARG A C 1
ATOM 1381 O O . ARG A 1 170 ? 15.921 10.042 -30.786 1.00 87.31 170 ARG A O 1
ATOM 1388 N N . ASN A 1 171 ? 16.363 11.082 -28.839 1.00 88.75 171 ASN A N 1
ATOM 1389 C CA . ASN A 1 171 ? 17.339 12.010 -29.402 1.00 88.75 171 ASN A CA 1
ATOM 1390 C C . ASN A 1 171 ? 18.589 11.267 -29.895 1.00 88.75 171 ASN A C 1
ATOM 1392 O O . ASN A 1 171 ? 18.996 11.465 -31.039 1.00 88.75 171 ASN A O 1
ATOM 1396 N N . THR A 1 172 ? 19.146 10.353 -29.095 1.00 88.00 172 THR A N 1
ATOM 1397 C CA . THR A 1 172 ? 20.294 9.522 -29.490 1.00 88.00 172 THR A CA 1
ATOM 1398 C C . THR A 1 172 ? 19.974 8.696 -30.734 1.00 88.00 172 THR A C 1
ATOM 1400 O O . THR A 1 172 ? 20.755 8.697 -31.682 1.00 88.00 172 THR A O 1
ATOM 1403 N N . SER A 1 173 ? 18.790 8.086 -30.808 1.00 87.75 173 SER A N 1
ATOM 1404 C CA . SER A 1 173 ? 18.369 7.311 -31.987 1.00 87.75 173 SER A CA 1
ATOM 1405 C C . SER A 1 173 ? 18.224 8.164 -33.243 1.00 87.75 173 SER A C 1
ATOM 1407 O O . SER A 1 173 ? 18.680 7.789 -34.324 1.00 87.75 173 SER A O 1
ATOM 1409 N N . SER A 1 174 ? 17.680 9.371 -33.096 1.00 89.69 174 SER A N 1
ATOM 1410 C CA . SER A 1 174 ? 17.615 10.340 -34.191 1.00 89.69 174 SER A CA 1
ATOM 1411 C C . SER A 1 174 ? 19.008 10.789 -34.649 1.00 89.69 174 SER A C 1
ATOM 1413 O O . SER A 1 174 ? 19.224 10.997 -35.843 1.00 89.69 174 SER A O 1
ATOM 1415 N N . GLN A 1 175 ? 19.961 10.940 -33.725 1.00 89.00 175 GLN A N 1
ATOM 1416 C CA . GLN A 1 175 ? 21.349 11.289 -34.042 1.00 89.00 175 GLN A CA 1
ATOM 1417 C C . GLN A 1 175 ? 22.073 10.159 -34.775 1.00 89.00 175 GLN A C 1
ATOM 1419 O O . GLN A 1 175 ? 22.770 10.446 -35.745 1.00 89.00 175 GLN A O 1
ATOM 1424 N N . VAL A 1 176 ? 21.856 8.896 -34.386 1.00 87.00 176 VAL A N 1
ATOM 1425 C CA . VAL A 1 176 ? 22.385 7.722 -35.104 1.00 87.00 176 VAL A CA 1
ATOM 1426 C C . VAL A 1 176 ? 21.918 7.735 -36.559 1.00 87.00 176 VAL A C 1
ATOM 1428 O O . VAL A 1 176 ? 22.742 7.698 -37.471 1.00 87.00 176 VAL A O 1
ATOM 1431 N N . LEU A 1 177 ? 20.608 7.869 -36.792 1.00 88.50 177 LEU A N 1
ATOM 1432 C CA . LEU A 1 177 ? 20.045 7.894 -38.146 1.00 88.50 177 LEU A CA 1
ATOM 1433 C C . LEU A 1 177 ? 20.590 9.054 -38.991 1.00 88.50 177 LEU A C 1
ATOM 1435 O O . LEU A 1 177 ? 20.915 8.863 -40.163 1.00 88.50 177 LEU A O 1
ATOM 1439 N N . ARG A 1 178 ? 20.721 10.253 -38.407 1.00 90.19 178 ARG A N 1
ATOM 1440 C CA . ARG A 1 178 ? 21.296 11.419 -39.101 1.00 90.19 178 ARG A CA 1
ATOM 1441 C C . ARG A 1 178 ? 22.767 11.217 -39.443 1.00 90.19 178 ARG A C 1
ATOM 1443 O O . ARG A 1 178 ? 23.153 11.493 -40.572 1.00 90.19 178 ARG A O 1
ATOM 1450 N N . LEU A 1 179 ? 23.560 10.718 -38.495 1.00 88.38 179 LEU A N 1
ATOM 1451 C CA . LEU A 1 179 ? 24.979 10.431 -38.698 1.00 88.38 179 LEU A CA 1
ATOM 1452 C C . LEU A 1 179 ? 25.171 9.413 -39.826 1.00 88.38 179 LEU A C 1
ATOM 1454 O O . LEU A 1 179 ? 26.026 9.594 -40.691 1.00 88.38 179 LEU A O 1
ATOM 1458 N N . PHE A 1 180 ? 24.351 8.362 -39.840 1.00 88.12 180 PHE A N 1
ATOM 1459 C CA . PHE A 1 180 ? 24.381 7.347 -40.886 1.00 88.12 180 PHE A CA 1
ATOM 1460 C C . PHE A 1 180 ? 24.049 7.930 -42.267 1.00 88.12 180 PHE A C 1
ATOM 1462 O O . PHE A 1 180 ? 24.779 7.682 -43.228 1.00 88.12 180 PHE A O 1
ATOM 1469 N N . ASP A 1 181 ? 22.986 8.730 -42.376 1.00 91.12 181 ASP A N 1
ATOM 1470 C CA . ASP A 1 181 ? 22.593 9.389 -43.628 1.00 91.12 181 ASP A CA 1
ATOM 1471 C C . ASP A 1 181 ? 23.653 10.384 -44.130 1.00 91.12 181 ASP A C 1
ATOM 1473 O O . ASP A 1 181 ? 24.008 10.367 -45.311 1.00 91.12 181 ASP A O 1
ATOM 1477 N N . GLU A 1 182 ? 24.199 11.215 -43.239 1.00 91.19 182 GLU A N 1
ATOM 1478 C CA . GLU A 1 182 ? 25.231 12.201 -43.566 1.00 91.19 182 GLU A CA 1
ATOM 1479 C C . GLU A 1 182 ? 26.500 11.526 -44.089 1.00 91.19 182 GLU A C 1
ATOM 1481 O O . GLU A 1 182 ? 26.978 11.869 -45.171 1.00 91.19 182 GLU A O 1
ATOM 1486 N N . VAL A 1 183 ? 27.007 10.512 -43.382 1.00 88.75 183 VAL A N 1
ATOM 1487 C CA . VAL A 1 183 ? 28.232 9.809 -43.782 1.00 88.75 183 VAL A CA 1
ATOM 1488 C C . VAL A 1 183 ? 28.044 9.104 -45.120 1.00 88.75 183 VAL A C 1
ATOM 1490 O O . VAL A 1 183 ? 28.909 9.214 -45.985 1.00 88.75 183 VAL A O 1
ATOM 1493 N N . VAL A 1 184 ? 26.911 8.432 -45.350 1.00 89.88 184 VAL A N 1
ATOM 1494 C CA . VAL A 1 184 ? 26.644 7.790 -46.648 1.00 89.88 184 VAL A CA 1
ATOM 1495 C C . VAL A 1 184 ? 26.609 8.828 -47.775 1.00 89.88 184 VAL A C 1
ATOM 1497 O O . VAL A 1 184 ? 27.219 8.609 -48.822 1.00 89.88 184 VAL A O 1
ATOM 1500 N N . LYS A 1 185 ? 25.953 9.978 -47.575 1.00 92.62 185 LYS A N 1
ATOM 1501 C CA . LYS A 1 185 ? 25.919 11.061 -48.574 1.00 92.62 185 LYS A CA 1
ATOM 1502 C C . LYS A 1 185 ? 27.307 11.622 -48.868 1.00 92.62 185 LYS A C 1
ATOM 1504 O O . LYS A 1 185 ? 27.637 11.826 -50.037 1.00 92.62 185 LYS A O 1
ATOM 1509 N N . GLU A 1 186 ? 28.115 11.849 -47.836 1.00 91.38 186 GLU A N 1
ATOM 1510 C CA . GLU A 1 186 ? 29.493 12.317 -47.990 1.00 91.38 186 GLU A CA 1
ATOM 1511 C C . GLU A 1 186 ? 30.355 11.290 -48.731 1.00 91.38 186 GLU A C 1
ATOM 1513 O O . GLU A 1 186 ? 31.050 11.651 -49.678 1.00 91.38 186 GLU A O 1
ATOM 1518 N N . LEU A 1 187 ? 30.261 10.004 -48.380 1.00 90.00 187 LEU A N 1
ATOM 1519 C CA . LEU A 1 187 ? 30.992 8.937 -49.064 1.00 90.00 187 LEU A CA 1
ATOM 1520 C C . LEU A 1 187 ? 30.604 8.830 -50.544 1.00 90.00 187 LEU A C 1
ATOM 1522 O O . LEU A 1 187 ? 31.477 8.693 -51.399 1.00 90.00 187 LEU A O 1
ATOM 1526 N N . VAL A 1 188 ? 29.314 8.950 -50.875 1.00 90.44 188 VAL A N 1
ATOM 1527 C CA . VAL A 1 188 ? 28.843 8.980 -52.270 1.00 90.44 188 VAL A CA 1
ATOM 1528 C C . VAL A 1 188 ? 29.381 10.206 -53.018 1.00 90.44 188 VAL A C 1
ATOM 1530 O O . VAL A 1 188 ? 29.726 10.102 -54.198 1.00 90.44 188 VAL A O 1
ATOM 1533 N N . ALA A 1 189 ? 29.467 11.368 -52.365 1.00 89.31 189 ALA A N 1
ATOM 1534 C CA . ALA A 1 189 ? 30.024 12.579 -52.965 1.00 89.31 189 ALA A CA 1
ATOM 1535 C C . ALA A 1 189 ? 31.534 12.445 -53.232 1.00 89.31 189 ALA A C 1
ATOM 1537 O O . ALA A 1 189 ? 31.986 12.743 -54.339 1.00 89.31 189 ALA A O 1
ATOM 1538 N N . GLU A 1 190 ? 32.299 11.930 -52.266 1.00 88.06 190 GLU A N 1
ATOM 1539 C CA . GLU A 1 190 ? 33.735 11.680 -52.434 1.00 88.06 190 GLU A CA 1
ATOM 1540 C C . GLU A 1 190 ? 33.997 10.591 -53.487 1.00 88.06 190 GLU A C 1
ATOM 1542 O O . GLU A 1 190 ? 34.896 10.746 -54.313 1.00 88.06 190 GLU A O 1
ATOM 1547 N N . LYS A 1 191 ? 33.149 9.555 -53.568 1.00 87.50 191 LYS A N 1
ATOM 1548 C CA . LYS A 1 191 ? 33.178 8.553 -54.648 1.00 87.50 191 LYS A CA 1
ATOM 1549 C C . LYS A 1 191 ? 33.047 9.195 -56.032 1.00 87.50 191 LYS A C 1
ATOM 1551 O O . LYS A 1 191 ? 33.833 8.876 -56.927 1.00 87.50 191 LYS A O 1
ATOM 1556 N N . ARG A 1 192 ? 32.089 10.116 -56.213 1.00 85.94 192 ARG A N 1
ATOM 1557 C CA . ARG A 1 192 ? 31.904 10.863 -57.476 1.00 85.94 192 ARG A CA 1
ATOM 1558 C C . ARG A 1 192 ? 33.118 11.731 -57.807 1.00 85.94 192 ARG A C 1
ATOM 1560 O O . ARG A 1 192 ? 33.578 11.712 -58.943 1.00 85.94 192 ARG A O 1
ATOM 1567 N N . SER A 1 193 ? 33.672 12.437 -56.821 1.00 83.94 193 SER A N 1
ATOM 1568 C CA . SER A 1 193 ? 34.892 13.233 -57.018 1.00 83.94 193 SER A CA 1
ATOM 1569 C C . SER A 1 193 ? 36.093 12.356 -57.397 1.00 83.94 193 SER A C 1
ATOM 1571 O O . SER A 1 193 ? 36.858 12.698 -58.298 1.00 83.94 193 SER A O 1
ATOM 1573 N N . GLY A 1 194 ? 36.232 11.188 -56.763 1.00 82.38 194 GLY A N 1
ATOM 1574 C CA . GLY A 1 194 ? 37.228 10.181 -57.122 1.00 82.38 194 GLY A CA 1
ATOM 1575 C C . GLY A 1 194 ? 37.087 9.716 -58.572 1.00 82.38 194 GLY A C 1
ATOM 1576 O O . GLY A 1 194 ? 38.074 9.692 -59.304 1.00 82.38 194 GLY A O 1
ATOM 1577 N N . GLU A 1 195 ? 35.861 9.432 -59.019 1.00 82.31 195 GLU A N 1
ATOM 1578 C CA . GLU A 1 195 ? 35.573 9.043 -60.405 1.00 82.31 195 GLU A CA 1
ATOM 1579 C C . GLU A 1 195 ? 35.976 10.137 -61.413 1.00 82.31 195 GLU A C 1
ATOM 1581 O O . GLU A 1 195 ? 36.623 9.850 -62.424 1.00 82.31 195 GLU A O 1
ATOM 1586 N N . GLU A 1 196 ? 35.641 11.400 -61.136 1.00 83.06 196 GLU A N 1
ATOM 1587 C CA . GLU A 1 196 ? 36.028 12.544 -61.973 1.00 83.06 196 GLU A CA 1
ATOM 1588 C C . GLU A 1 196 ? 37.551 12.707 -62.058 1.00 83.06 196 GLU A C 1
ATOM 1590 O O . GLU A 1 196 ? 38.099 12.879 -63.152 1.00 83.06 196 GLU A O 1
ATOM 1595 N N . ASN A 1 197 ? 38.247 12.580 -60.925 1.00 79.25 197 ASN A N 1
ATOM 1596 C CA . ASN A 1 197 ? 39.707 12.643 -60.862 1.00 79.25 197 ASN A CA 1
ATOM 1597 C C . ASN A 1 197 ? 40.357 11.520 -61.676 1.00 79.25 197 ASN A C 1
ATOM 1599 O O . ASN A 1 197 ? 41.292 11.765 -62.440 1.00 79.25 197 ASN A O 1
ATOM 1603 N N . VAL A 1 198 ? 39.841 10.294 -61.561 1.00 77.38 198 VAL A N 1
ATOM 1604 C CA . VAL A 1 198 ? 40.334 9.140 -62.320 1.00 77.38 198 VAL A CA 1
ATOM 1605 C C . VAL A 1 198 ? 40.137 9.355 -63.827 1.00 77.38 198 VAL A C 1
ATOM 1607 O O . VAL A 1 198 ? 41.088 9.192 -64.598 1.00 77.38 198 VAL A O 1
ATOM 1610 N N . LYS A 1 199 ? 38.949 9.803 -64.261 1.00 80.19 199 LYS A N 1
ATOM 1611 C CA . LYS A 1 199 ? 38.680 10.130 -65.674 1.00 80.19 199 LYS A CA 1
ATOM 1612 C C . LYS A 1 199 ? 39.597 11.233 -66.196 1.00 80.19 199 LYS A C 1
ATOM 1614 O O . LYS A 1 199 ? 40.086 11.136 -67.322 1.00 80.19 199 LYS A O 1
ATOM 1619 N N . TYR A 1 200 ? 39.853 12.264 -65.392 1.00 80.75 200 TYR A N 1
ATOM 1620 C CA . TYR A 1 200 ? 40.761 13.347 -65.758 1.00 80.75 200 TYR A CA 1
ATOM 1621 C C . TYR A 1 200 ? 42.189 12.837 -65.986 1.00 80.75 200 TYR A C 1
ATOM 1623 O O . TYR A 1 200 ? 42.782 13.134 -67.023 1.00 80.75 200 TYR A O 1
ATOM 1631 N N . ILE A 1 201 ? 42.727 12.033 -65.064 1.00 77.50 201 ILE A N 1
ATOM 1632 C CA . ILE A 1 201 ? 44.095 11.496 -65.147 1.00 77.50 201 ILE A CA 1
ATOM 1633 C C . ILE A 1 201 ? 44.260 10.615 -66.378 1.00 77.50 201 ILE A C 1
ATOM 1635 O O . ILE A 1 201 ? 45.183 10.829 -67.165 1.00 77.50 201 ILE A O 1
ATOM 1639 N N . VAL A 1 202 ? 43.339 9.672 -66.586 1.00 76.62 202 VAL A N 1
ATOM 1640 C CA . VAL A 1 202 ? 43.356 8.806 -67.770 1.00 76.62 202 VAL A CA 1
ATOM 1641 C C . VAL A 1 202 ? 43.202 9.629 -69.051 1.00 76.62 202 VAL A C 1
ATOM 1643 O O . VAL A 1 202 ? 43.933 9.414 -70.015 1.00 76.62 202 VAL A O 1
ATOM 1646 N N . GLY A 1 203 ? 42.324 10.634 -69.062 1.00 79.88 203 GLY A N 1
ATOM 1647 C CA . GLY A 1 203 ? 42.158 11.539 -70.199 1.00 79.88 203 GLY A CA 1
ATOM 1648 C C . GLY A 1 203 ? 43.414 12.353 -70.535 1.00 79.88 203 GLY A C 1
ATOM 1649 O O . GLY A 1 203 ? 43.689 12.580 -71.712 1.00 79.88 203 GLY A O 1
ATOM 1650 N N . GLN A 1 204 ? 44.193 12.784 -69.538 1.00 76.38 204 GLN A N 1
ATOM 1651 C CA . GLN A 1 204 ? 45.481 13.459 -69.757 1.00 76.38 204 GLN A CA 1
ATOM 1652 C C . GLN A 1 204 ? 46.547 12.491 -70.270 1.00 76.38 204 GLN A C 1
ATOM 1654 O O . GLN A 1 204 ? 47.268 12.804 -71.215 1.00 76.38 204 GLN A O 1
ATOM 1659 N N . ALA A 1 205 ? 46.601 11.294 -69.698 1.00 74.19 205 ALA A N 1
ATOM 1660 C CA . ALA A 1 205 ? 47.543 10.257 -70.084 1.00 74.19 205 ALA A CA 1
ATOM 1661 C C . ALA A 1 205 ? 47.387 9.817 -71.548 1.00 74.19 205 ALA A C 1
ATOM 1663 O O . ALA A 1 205 ? 48.380 9.647 -72.250 1.00 74.19 205 ALA A O 1
ATOM 1664 N N . LYS A 1 206 ? 46.142 9.726 -72.041 1.00 78.19 206 LYS A N 1
ATOM 1665 C CA . LYS A 1 206 ? 45.851 9.444 -73.458 1.00 78.19 206 LYS A CA 1
ATOM 1666 C C . LYS A 1 206 ? 46.321 10.560 -74.405 1.00 78.19 206 LYS A C 1
ATOM 1668 O O . LYS A 1 206 ? 46.577 10.292 -75.574 1.00 78.19 206 LYS A O 1
ATOM 1673 N N . LYS A 1 207 ? 46.428 11.812 -73.935 1.00 79.31 207 LYS A N 1
ATOM 1674 C CA . LYS A 1 207 ? 46.860 12.958 -74.762 1.00 79.31 207 LYS A CA 1
ATOM 1675 C C . LYS A 1 207 ? 48.375 13.027 -74.946 1.00 79.31 207 LYS A C 1
ATOM 1677 O O . LYS A 1 207 ? 48.820 13.538 -75.970 1.00 79.31 207 LYS A O 1
ATOM 1682 N N . VAL A 1 208 ? 49.155 12.545 -73.976 1.00 72.12 208 VAL A N 1
ATOM 1683 C CA . VAL A 1 208 ? 50.625 12.551 -74.035 1.00 72.12 208 VAL A CA 1
ATOM 1684 C C . VAL A 1 208 ? 51.171 11.206 -73.527 1.00 72.12 208 VAL A C 1
ATOM 1686 O O . VAL A 1 208 ? 51.486 11.074 -72.340 1.00 72.12 208 VAL A O 1
ATOM 1689 N N . PRO A 1 209 ? 51.280 10.192 -74.407 1.00 67.44 209 PRO A N 1
ATOM 1690 C CA . PRO A 1 209 ? 51.799 8.878 -74.034 1.00 67.44 209 PRO A CA 1
ATOM 1691 C C . PRO A 1 209 ? 53.226 8.962 -73.468 1.00 67.44 209 PRO A C 1
ATOM 1693 O O . PRO A 1 209 ? 54.074 9.665 -74.017 1.00 67.44 209 PRO A O 1
ATOM 1696 N N . GLY A 1 210 ? 53.500 8.240 -72.376 1.00 64.31 210 GLY A N 1
ATOM 1697 C CA . GLY A 1 210 ? 54.830 8.169 -71.750 1.00 64.31 210 GLY A CA 1
ATOM 1698 C C . GLY A 1 210 ? 55.131 9.212 -70.663 1.00 64.31 210 GLY A C 1
ATOM 1699 O O . GLY A 1 210 ? 56.202 9.157 -70.061 1.00 64.31 210 GLY A O 1
ATOM 1700 N N . VAL A 1 211 ? 54.211 10.137 -70.363 1.00 68.69 211 VAL A N 1
ATOM 1701 C CA . VAL A 1 211 ? 54.335 11.030 -69.194 1.00 68.69 211 VAL A CA 1
ATOM 1702 C C . VAL A 1 211 ? 53.950 10.270 -67.912 1.00 68.69 211 VAL A C 1
ATOM 1704 O O . VAL A 1 211 ? 52.923 9.582 -67.912 1.00 68.69 211 VAL A O 1
ATOM 1707 N N . PRO A 1 212 ? 54.729 10.385 -66.814 1.00 67.19 212 PRO A N 1
ATOM 1708 C CA . PRO A 1 212 ? 54.361 9.815 -65.522 1.00 67.19 212 PRO A CA 1
ATOM 1709 C C . PRO A 1 212 ? 52.998 10.319 -65.055 1.00 67.19 212 PRO A C 1
ATOM 1711 O O . PRO A 1 212 ? 52.693 11.513 -65.118 1.00 67.19 212 PRO A O 1
ATOM 1714 N N . LEU A 1 213 ? 52.171 9.402 -64.575 1.00 68.75 213 LEU A N 1
ATOM 1715 C CA . LEU A 1 213 ? 50.817 9.719 -64.155 1.00 68.75 213 LEU A CA 1
ATOM 1716 C C . LEU A 1 213 ? 50.833 10.420 -62.785 1.00 68.75 213 LEU A C 1
ATOM 1718 O O . LEU A 1 213 ? 51.573 10.008 -61.890 1.00 68.75 213 LEU A O 1
ATOM 1722 N N . PRO A 1 214 ? 49.994 11.444 -62.547 1.00 67.19 214 PRO A N 1
ATOM 1723 C CA . PRO A 1 214 ? 49.823 12.029 -61.219 1.00 67.19 214 PRO A CA 1
ATOM 1724 C C . PRO A 1 214 ? 48.920 11.138 -60.339 1.00 67.19 214 PRO A C 1
ATOM 1726 O O . PRO A 1 214 ? 47.875 11.568 -59.853 1.00 67.19 214 PRO A O 1
ATOM 1729 N N . ILE A 1 215 ? 49.338 9.886 -60.114 1.00 66.62 215 ILE A N 1
ATOM 1730 C CA . ILE A 1 215 ? 48.576 8.818 -59.431 1.00 66.62 215 ILE A CA 1
ATOM 1731 C C . ILE A 1 215 ? 48.253 9.165 -57.961 1.00 66.62 215 ILE A C 1
ATOM 1733 O O . ILE A 1 215 ? 47.398 8.550 -57.342 1.00 66.62 215 ILE A O 1
ATOM 1737 N N . LYS A 1 216 ? 48.859 10.218 -57.396 1.00 64.06 216 LYS A N 1
ATOM 1738 C CA . LYS A 1 216 ? 48.564 10.700 -56.035 1.00 64.06 216 LYS A CA 1
ATOM 1739 C C . LYS A 1 216 ? 47.215 11.416 -55.882 1.00 64.06 216 LYS A C 1
ATOM 1741 O O . LYS A 1 216 ? 46.783 11.625 -54.758 1.00 64.06 216 LYS A O 1
ATOM 1746 N N . VAL A 1 217 ? 46.551 11.836 -56.961 1.00 61.47 217 VAL A N 1
ATOM 1747 C CA . VAL A 1 217 ? 45.292 12.608 -56.864 1.00 61.47 217 VAL A CA 1
ATOM 1748 C C . VAL A 1 217 ? 44.102 11.753 -56.367 1.00 61.47 217 VAL A C 1
ATOM 1750 O O . VAL A 1 217 ? 43.360 12.237 -55.515 1.00 61.47 217 VAL A O 1
ATOM 1753 N N . PRO A 1 218 ? 43.931 10.481 -56.786 1.00 58.75 218 PRO A N 1
ATOM 1754 C CA . PRO A 1 218 ? 42.953 9.562 -56.200 1.00 58.75 218 PRO A CA 1
ATOM 1755 C C . PRO A 1 218 ? 43.152 9.249 -54.707 1.00 58.75 218 PRO A C 1
ATOM 1757 O O . PRO A 1 218 ? 42.152 8.959 -54.052 1.00 58.75 218 PRO A O 1
ATOM 1760 N N . LEU A 1 219 ? 44.375 9.372 -54.147 1.00 64.00 219 LEU A N 1
ATOM 1761 C CA . LEU A 1 219 ? 44.609 9.247 -52.689 1.00 64.00 219 LEU A CA 1
ATOM 1762 C C . LEU A 1 219 ? 43.677 10.175 -51.910 1.00 64.00 219 LEU A C 1
ATOM 1764 O O . LEU A 1 219 ? 43.129 9.794 -50.887 1.00 64.00 219 LEU A O 1
ATOM 1768 N N . ILE A 1 220 ? 43.443 11.382 -52.434 1.00 75.19 220 ILE A N 1
ATOM 1769 C CA . ILE A 1 220 ? 42.640 12.400 -51.757 1.00 75.19 220 ILE A CA 1
ATOM 1770 C C . ILE A 1 220 ? 41.195 11.923 -51.568 1.00 75.19 220 ILE A C 1
ATOM 1772 O O . ILE A 1 220 ? 40.597 12.225 -50.541 1.00 75.19 220 ILE A O 1
ATOM 1776 N N . ALA A 1 221 ? 40.624 11.182 -52.523 1.00 79.44 221 ALA A N 1
ATOM 1777 C CA . ALA A 1 221 ? 39.249 10.698 -52.414 1.00 79.44 221 ALA A CA 1
ATOM 1778 C C . ALA A 1 221 ? 39.140 9.533 -51.418 1.00 79.44 221 ALA A C 1
ATOM 1780 O O . ALA A 1 221 ? 38.281 9.564 -50.542 1.00 79.44 221 ALA A O 1
ATOM 1781 N N . VAL A 1 222 ? 40.036 8.542 -51.502 1.00 84.38 222 VAL A N 1
ATOM 1782 C CA . VAL A 1 222 ? 40.038 7.397 -50.574 1.00 84.38 222 VAL A CA 1
ATOM 1783 C C . VAL A 1 222 ? 40.379 7.831 -49.152 1.00 84.38 222 VAL A C 1
ATOM 1785 O O . VAL A 1 222 ? 39.670 7.442 -48.229 1.00 84.38 222 VAL A O 1
ATOM 1788 N N . ASP A 1 223 ? 41.385 8.687 -48.959 1.00 86.44 223 ASP A N 1
ATOM 1789 C CA . ASP A 1 223 ? 41.749 9.199 -47.634 1.00 86.44 223 ASP A CA 1
ATOM 1790 C C . ASP A 1 223 ? 40.591 9.989 -47.011 1.00 86.44 223 ASP A C 1
ATOM 1792 O O . ASP A 1 223 ? 40.282 9.792 -45.838 1.00 86.44 223 ASP A O 1
ATOM 1796 N N . LYS A 1 224 ? 39.879 10.815 -47.792 1.00 87.81 224 LYS A N 1
ATOM 1797 C CA . LYS A 1 224 ? 38.673 11.503 -47.309 1.00 87.81 224 LYS A CA 1
ATOM 1798 C C . LYS A 1 224 ? 37.546 10.533 -46.979 1.00 87.81 224 LYS A C 1
ATOM 1800 O O . LYS A 1 224 ? 36.888 10.713 -45.958 1.00 87.81 224 LYS A O 1
ATOM 1805 N N . MET A 1 225 ? 37.306 9.513 -47.807 1.00 88.88 225 MET A N 1
ATOM 1806 C CA . MET A 1 225 ? 36.293 8.491 -47.519 1.00 88.88 225 MET A CA 1
ATOM 1807 C C . MET A 1 225 ? 36.615 7.745 -46.219 1.00 88.88 225 MET A C 1
ATOM 1809 O O . MET A 1 225 ? 35.741 7.584 -45.367 1.00 88.88 225 MET A O 1
ATOM 1813 N N . LEU A 1 226 ? 37.877 7.360 -46.024 1.00 89.94 226 LEU A N 1
ATOM 1814 C CA . LEU A 1 226 ? 38.357 6.732 -44.795 1.00 89.94 226 LEU A CA 1
ATOM 1815 C C . LEU A 1 226 ? 38.274 7.675 -43.589 1.00 89.94 226 LEU A C 1
ATOM 1817 O O . LEU A 1 226 ? 37.884 7.241 -42.509 1.00 89.94 226 LEU A O 1
ATOM 1821 N N . GLU A 1 227 ? 38.559 8.968 -43.760 1.00 89.50 227 GLU A N 1
ATOM 1822 C CA . GLU A 1 227 ? 38.353 9.980 -42.722 1.00 89.50 227 GLU A CA 1
ATOM 1823 C C . GLU A 1 227 ? 36.874 10.045 -42.313 1.00 89.50 227 GLU A C 1
ATOM 1825 O O . GLU A 1 227 ? 36.561 10.003 -41.121 1.00 89.50 227 GLU A O 1
ATOM 1830 N N . ARG A 1 228 ? 35.940 10.075 -43.277 1.00 88.31 228 ARG A N 1
ATOM 1831 C CA . ARG A 1 228 ? 34.494 10.099 -42.985 1.00 88.31 228 ARG A CA 1
ATOM 1832 C C . ARG A 1 228 ? 34.033 8.822 -42.281 1.00 88.31 228 ARG A C 1
ATOM 1834 O O . ARG A 1 228 ? 33.300 8.913 -41.296 1.00 88.31 228 ARG A O 1
ATOM 1841 N N . ALA A 1 229 ? 34.509 7.658 -42.721 1.00 86.38 229 ALA A N 1
ATOM 1842 C CA . ALA A 1 229 ? 34.257 6.377 -42.062 1.00 86.38 229 ALA A CA 1
ATOM 1843 C C . ALA A 1 229 ? 34.829 6.342 -40.629 1.00 86.38 229 ALA A C 1
ATOM 1845 O O . ALA A 1 229 ? 34.171 5.876 -39.698 1.00 86.38 229 ALA A O 1
ATOM 1846 N N . GLY A 1 230 ? 36.013 6.920 -40.412 1.00 84.88 230 GLY A N 1
ATOM 1847 C CA . GLY A 1 230 ? 36.609 7.078 -39.085 1.00 84.88 230 GLY A CA 1
ATOM 1848 C C . GLY A 1 230 ? 35.781 7.974 -38.156 1.00 84.88 230 GLY A C 1
ATOM 1849 O O . GLY A 1 230 ? 35.613 7.652 -36.978 1.00 84.88 230 GLY A O 1
ATOM 1850 N N . ARG A 1 231 ? 35.199 9.065 -38.678 1.00 84.38 231 ARG A N 1
ATOM 1851 C CA . ARG A 1 231 ? 34.261 9.913 -37.915 1.00 84.38 231 ARG A CA 1
ATOM 1852 C C . ARG A 1 231 ? 32.998 9.149 -37.534 1.00 84.38 231 ARG A C 1
ATOM 1854 O O . ARG A 1 231 ? 32.584 9.230 -36.382 1.00 84.38 231 ARG A O 1
ATOM 1861 N N . LEU A 1 232 ? 32.442 8.360 -38.456 1.00 84.38 232 LEU A N 1
ATOM 1862 C CA . LEU A 1 232 ? 31.305 7.482 -38.171 1.00 84.38 232 LEU A CA 1
ATOM 1863 C C . LEU A 1 232 ? 31.612 6.530 -37.011 1.00 84.38 232 LEU A C 1
ATOM 1865 O O . LEU A 1 232 ? 30.816 6.450 -36.080 1.00 84.38 232 LEU A O 1
ATOM 1869 N N . LYS A 1 233 ? 32.775 5.866 -37.030 1.00 84.12 233 LYS A N 1
ATOM 1870 C CA . LYS A 1 233 ? 33.225 4.973 -35.949 1.00 84.12 233 LYS A CA 1
ATOM 1871 C C . LYS A 1 233 ? 33.261 5.696 -34.600 1.00 84.12 233 LYS A C 1
ATOM 1873 O O . LYS A 1 233 ? 32.591 5.263 -33.668 1.00 84.12 233 LYS A O 1
ATOM 1878 N N . LYS A 1 234 ? 33.965 6.831 -34.520 1.00 83.06 234 LYS A N 1
ATOM 1879 C CA . LYS A 1 234 ? 34.104 7.616 -33.282 1.00 83.06 234 LYS A CA 1
ATOM 1880 C C . LYS A 1 234 ? 32.757 8.124 -32.755 1.00 83.06 234 LYS A C 1
ATOM 1882 O O . LYS A 1 234 ? 32.436 7.926 -31.589 1.00 83.06 234 LYS A O 1
ATOM 1887 N N . SER A 1 235 ? 31.951 8.760 -33.603 1.00 83.94 235 SER A N 1
ATOM 1888 C CA . SER A 1 235 ? 30.656 9.307 -33.182 1.00 83.94 235 SER A CA 1
ATOM 1889 C C . SER A 1 235 ? 29.657 8.208 -32.818 1.00 83.94 235 SER A C 1
ATOM 1891 O O . SER A 1 235 ? 28.850 8.385 -31.912 1.00 83.94 235 SER A O 1
ATOM 1893 N N . SER A 1 236 ? 29.736 7.040 -33.454 1.00 81.06 236 SER A N 1
ATOM 1894 C CA . SER A 1 236 ? 28.897 5.897 -33.085 1.00 81.06 236 SER A CA 1
ATOM 1895 C C . SER A 1 236 ? 29.296 5.287 -31.733 1.00 81.06 236 SER A C 1
ATOM 1897 O O . SER A 1 236 ? 28.427 4.799 -31.015 1.00 81.06 236 SER A O 1
ATOM 1899 N N . GLU A 1 237 ? 30.572 5.349 -31.334 1.00 83.81 237 GLU A N 1
ATOM 1900 C CA . GLU A 1 237 ? 31.004 4.985 -29.974 1.00 83.81 237 GLU A CA 1
ATOM 1901 C C . GLU A 1 237 ? 30.433 5.943 -28.915 1.00 83.81 237 GLU A C 1
ATOM 1903 O O . GLU A 1 237 ? 29.941 5.491 -27.880 1.00 83.81 237 GLU A O 1
ATOM 1908 N N . GLU A 1 238 ? 30.438 7.251 -29.188 1.00 85.81 238 GLU A N 1
ATOM 1909 C CA . GLU A 1 238 ? 29.832 8.272 -28.318 1.00 85.81 238 GLU A CA 1
ATOM 1910 C C . GLU A 1 238 ? 28.313 8.052 -28.172 1.00 85.81 238 GLU A C 1
ATOM 1912 O O . GLU A 1 238 ? 27.774 8.096 -27.065 1.00 85.81 238 GLU A O 1
ATOM 1917 N N . LEU A 1 239 ? 27.619 7.729 -29.269 1.00 84.50 239 LEU A N 1
ATOM 1918 C CA . LEU A 1 239 ? 26.183 7.426 -29.257 1.00 84.50 239 LEU A CA 1
ATOM 1919 C C . LEU A 1 239 ? 25.869 6.112 -28.526 1.00 84.50 239 LEU A C 1
ATOM 1921 O O . LEU A 1 239 ? 24.899 6.048 -27.769 1.00 84.50 239 LEU A O 1
ATOM 1925 N N . ALA A 1 240 ? 26.709 5.083 -28.682 1.00 83.94 240 ALA A N 1
ATOM 1926 C CA . ALA A 1 240 ? 26.592 3.840 -27.920 1.00 83.94 240 ALA A CA 1
AT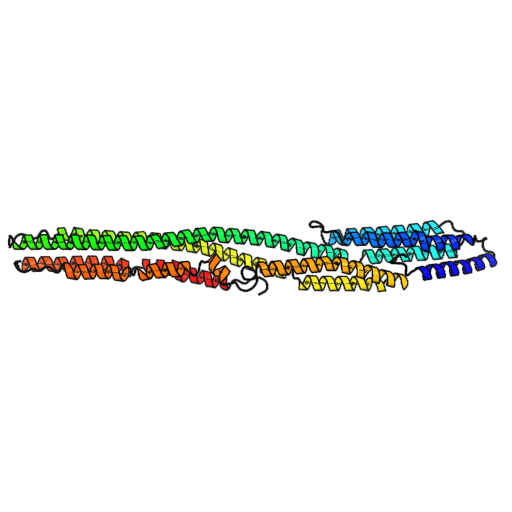OM 1927 C C . ALA A 1 240 ? 26.727 4.086 -26.408 1.00 83.94 240 ALA A C 1
ATOM 1929 O O . ALA A 1 240 ? 25.975 3.503 -25.623 1.00 83.94 240 ALA A O 1
ATOM 1930 N N . GLN A 1 241 ? 27.636 4.979 -25.998 1.00 86.19 241 GLN A N 1
ATOM 1931 C CA . GLN A 1 241 ? 27.748 5.408 -24.603 1.00 86.19 241 GLN A CA 1
ATOM 1932 C C . GLN A 1 241 ? 26.485 6.146 -24.140 1.00 86.19 241 GLN A C 1
ATOM 1934 O O . GLN A 1 241 ? 25.987 5.859 -23.055 1.00 86.19 241 GLN A O 1
ATOM 1939 N N . GLY A 1 242 ? 25.910 7.011 -24.982 1.00 85.88 242 GLY A N 1
ATOM 1940 C CA . GLY A 1 242 ? 24.641 7.685 -24.696 1.00 85.88 242 GLY A CA 1
ATOM 1941 C C . GLY A 1 242 ? 23.491 6.716 -24.395 1.00 85.88 242 GLY A C 1
ATOM 1942 O O . GLY A 1 242 ? 22.746 6.928 -23.439 1.00 85.88 242 GLY A O 1
ATOM 1943 N N . TYR A 1 243 ? 23.375 5.614 -25.145 1.00 85.19 243 TYR A N 1
ATOM 1944 C CA . TYR A 1 243 ? 22.402 4.557 -24.835 1.00 85.19 243 TYR A CA 1
ATOM 1945 C C . TYR A 1 243 ? 22.700 3.836 -23.521 1.00 85.19 243 TYR A C 1
ATOM 1947 O O . TYR A 1 243 ? 21.779 3.558 -22.760 1.00 85.19 243 TYR A O 1
ATOM 1955 N N . MET A 1 244 ? 23.971 3.539 -23.236 1.00 85.44 244 MET A N 1
ATOM 1956 C CA . MET A 1 244 ? 24.357 2.908 -21.969 1.00 85.44 244 MET A CA 1
ATOM 1957 C C . MET A 1 244 ? 24.053 3.801 -20.764 1.00 85.44 244 MET A C 1
ATOM 1959 O O . MET A 1 244 ? 23.651 3.299 -19.717 1.00 85.44 244 MET A O 1
ATOM 1963 N N . ASP A 1 245 ? 24.236 5.112 -20.900 1.00 88.56 245 ASP A N 1
ATOM 1964 C CA . ASP A 1 245 ? 23.921 6.070 -19.844 1.00 88.56 245 ASP A CA 1
ATOM 1965 C C . ASP A 1 245 ? 22.408 6.181 -19.627 1.00 88.56 245 ASP A C 1
ATOM 1967 O O . ASP A 1 245 ? 21.961 6.205 -18.482 1.00 88.56 245 ASP A O 1
ATOM 1971 N N . ALA A 1 246 ? 21.614 6.183 -20.704 1.00 86.69 246 ALA A N 1
ATOM 1972 C CA . ALA A 1 246 ? 20.157 6.124 -20.607 1.00 86.69 246 ALA A CA 1
ATOM 1973 C C . ALA A 1 246 ? 19.682 4.825 -19.936 1.00 86.69 246 ALA A C 1
ATOM 1975 O O . ALA A 1 246 ? 18.904 4.881 -18.988 1.00 86.69 246 ALA A O 1
ATOM 1976 N N . TYR A 1 247 ? 20.230 3.679 -20.350 1.00 86.69 247 TYR A N 1
ATOM 1977 C CA . TYR A 1 247 ? 19.949 2.383 -19.733 1.00 86.69 247 TYR A CA 1
ATOM 1978 C C . TYR A 1 247 ? 20.214 2.387 -18.222 1.00 86.69 247 TYR A C 1
ATOM 1980 O O . TYR A 1 247 ? 19.372 1.937 -17.459 1.00 86.69 247 TYR A O 1
ATOM 1988 N N . LYS A 1 248 ? 21.353 2.917 -17.759 1.00 88.56 248 LYS A N 1
ATOM 1989 C CA . LYS A 1 248 ? 21.673 2.957 -16.317 1.00 88.56 248 LYS A CA 1
ATOM 1990 C C . LYS A 1 248 ? 20.683 3.798 -15.509 1.00 88.56 248 LYS A C 1
ATOM 1992 O O . LYS A 1 248 ? 20.429 3.512 -14.337 1.00 88.56 248 LYS A O 1
ATOM 1997 N N . LEU A 1 249 ? 20.160 4.867 -16.109 1.00 89.50 249 LEU A N 1
ATOM 1998 C CA . LEU A 1 249 ? 19.151 5.709 -15.468 1.00 89.50 249 LEU A CA 1
ATOM 1999 C C . LEU A 1 249 ? 17.812 4.973 -15.368 1.00 89.50 249 LEU A C 1
ATOM 2001 O O . LEU A 1 249 ? 17.206 4.986 -14.300 1.00 89.50 249 LEU A O 1
ATOM 2005 N N . GLU A 1 250 ? 17.406 4.292 -16.436 1.00 89.69 250 GLU A N 1
ATOM 2006 C CA . GLU A 1 250 ? 16.209 3.444 -16.478 1.00 89.69 250 GLU A CA 1
ATOM 2007 C C . GLU A 1 250 ? 16.312 2.262 -15.501 1.00 89.69 250 GLU A C 1
ATOM 2009 O O . GLU A 1 250 ? 15.406 2.012 -14.713 1.00 89.69 250 GLU A O 1
ATOM 2014 N N . GLU A 1 251 ? 17.466 1.592 -15.453 1.00 91.06 251 GLU A N 1
ATOM 2015 C CA . GLU A 1 251 ? 17.772 0.528 -14.491 1.00 91.06 251 GLU A CA 1
ATOM 2016 C C . GLU A 1 251 ? 17.597 1.011 -13.046 1.00 91.06 251 GLU A C 1
ATOM 2018 O O . GLU A 1 251 ? 17.014 0.313 -12.217 1.00 91.06 251 GLU A O 1
ATOM 2023 N N . SER A 1 252 ? 18.031 2.238 -12.745 1.00 91.12 252 SER A N 1
ATOM 2024 C CA . SER A 1 252 ? 17.839 2.839 -11.421 1.00 91.12 252 SER A CA 1
ATOM 2025 C C . SER A 1 252 ? 16.355 3.052 -11.093 1.00 91.12 252 SER A C 1
ATOM 2027 O O . SER A 1 252 ? 15.951 2.817 -9.954 1.00 91.12 252 SER A O 1
ATOM 2029 N N . ILE A 1 253 ? 15.535 3.448 -12.075 1.00 93.06 253 ILE A N 1
ATOM 2030 C CA . ILE A 1 253 ? 14.077 3.586 -11.917 1.00 93.06 253 ILE A CA 1
ATOM 2031 C C . ILE A 1 253 ? 13.447 2.216 -11.641 1.00 93.06 253 ILE A C 1
ATOM 2033 O O . ILE A 1 253 ? 12.698 2.071 -10.675 1.00 93.06 253 ILE A O 1
ATOM 2037 N N . VAL A 1 254 ? 13.807 1.189 -12.417 1.00 93.19 254 VAL A N 1
ATOM 2038 C CA . VAL A 1 254 ? 13.308 -0.186 -12.239 1.00 93.19 254 VAL A CA 1
ATOM 2039 C C . VAL A 1 254 ? 13.669 -0.750 -10.863 1.00 93.19 254 VAL A C 1
ATOM 2041 O O . VAL A 1 254 ? 12.836 -1.395 -10.224 1.00 93.19 254 VAL A O 1
ATOM 2044 N N . ILE A 1 255 ? 14.879 -0.480 -10.363 1.00 91.56 255 ILE A N 1
ATOM 2045 C CA . ILE A 1 255 ? 15.291 -0.879 -9.009 1.00 91.56 255 ILE A CA 1
ATOM 2046 C C . ILE A 1 255 ? 14.393 -0.223 -7.953 1.00 91.56 255 ILE A C 1
ATOM 2048 O O . ILE A 1 255 ? 13.893 -0.918 -7.066 1.00 91.56 255 ILE A O 1
ATOM 2052 N N . VAL A 1 256 ? 14.157 1.090 -8.047 1.00 93.44 256 VAL A N 1
ATOM 2053 C CA . VAL A 1 256 ? 13.286 1.815 -7.104 1.00 93.44 256 VAL A CA 1
ATOM 2054 C C . VAL A 1 256 ? 11.846 1.308 -7.187 1.00 93.44 256 VAL A C 1
ATOM 2056 O O . VAL A 1 256 ? 11.197 1.130 -6.153 1.00 93.44 256 VAL A O 1
ATOM 2059 N N . PHE A 1 257 ? 11.355 1.007 -8.389 1.00 95.38 257 PHE A N 1
ATOM 2060 C CA . PHE A 1 257 ? 10.034 0.424 -8.599 1.00 95.38 257 PHE A CA 1
ATOM 2061 C C . PHE A 1 257 ? 9.902 -0.943 -7.913 1.00 95.38 257 PHE A C 1
ATOM 2063 O O . PHE A 1 257 ? 8.982 -1.148 -7.121 1.00 95.38 257 PHE A O 1
ATOM 2070 N N . ALA A 1 258 ? 10.855 -1.853 -8.135 1.00 93.38 258 ALA A N 1
ATOM 2071 C CA . ALA A 1 258 ? 10.857 -3.177 -7.515 1.00 93.38 258 ALA A CA 1
ATOM 2072 C C . ALA A 1 258 ? 10.965 -3.107 -5.980 1.00 93.38 258 ALA A C 1
ATOM 2074 O O . ALA A 1 258 ? 10.253 -3.822 -5.278 1.00 93.38 258 ALA A O 1
ATOM 2075 N N . GLN A 1 259 ? 11.803 -2.213 -5.445 1.00 92.56 259 GLN A N 1
ATOM 2076 C CA . GLN A 1 259 ? 11.897 -1.972 -3.998 1.00 92.56 259 GLN A CA 1
ATOM 2077 C C . GLN A 1 259 ? 10.592 -1.419 -3.421 1.00 92.56 259 GLN A C 1
ATOM 2079 O O . GLN A 1 259 ? 10.181 -1.808 -2.330 1.00 92.56 259 GLN A O 1
ATOM 2084 N N . THR A 1 260 ? 9.922 -0.530 -4.155 1.00 94.12 260 THR A N 1
ATOM 2085 C CA . THR A 1 260 ? 8.629 0.023 -3.741 1.00 94.12 260 THR A CA 1
ATOM 2086 C C . THR A 1 260 ? 7.562 -1.070 -3.697 1.00 94.12 260 THR A C 1
ATOM 2088 O O . THR A 1 260 ? 6.808 -1.135 -2.731 1.00 94.12 260 THR A O 1
ATOM 2091 N N . ARG A 1 261 ? 7.543 -1.979 -4.681 1.00 94.88 261 ARG A N 1
ATOM 2092 C CA . ARG A 1 261 ? 6.644 -3.147 -4.698 1.00 94.88 261 ARG A CA 1
ATOM 2093 C C . ARG A 1 261 ? 6.846 -4.068 -3.495 1.00 94.88 261 ARG A C 1
ATOM 2095 O O . ARG A 1 261 ? 5.864 -4.454 -2.862 1.00 94.88 261 ARG A O 1
ATOM 2102 N N . GLU A 1 262 ? 8.096 -4.353 -3.132 1.00 92.38 262 GLU A N 1
ATOM 2103 C CA . GLU A 1 262 ? 8.399 -5.134 -1.926 1.00 92.38 262 GLU A CA 1
ATOM 2104 C C . GLU A 1 262 ? 7.939 -4.404 -0.652 1.00 92.38 262 GLU A C 1
ATOM 2106 O O . GLU A 1 262 ? 7.312 -5.008 0.215 1.00 92.38 262 GLU A O 1
ATOM 2111 N N . GLY A 1 263 ? 8.141 -3.085 -0.568 1.00 91.88 263 GLY A N 1
ATOM 2112 C CA . GLY A 1 263 ? 7.631 -2.276 0.545 1.00 91.88 263 GLY A CA 1
ATOM 2113 C C . GLY A 1 263 ? 6.104 -2.339 0.683 1.00 91.88 263 GLY A C 1
ATOM 2114 O O . GLY A 1 263 ? 5.589 -2.512 1.787 1.00 91.88 263 GLY A O 1
ATOM 2115 N N . VAL A 1 264 ? 5.368 -2.285 -0.434 1.00 93.88 264 VAL A N 1
ATOM 2116 C CA . VAL A 1 264 ? 3.901 -2.444 -0.441 1.00 93.88 264 VAL A CA 1
ATOM 2117 C C . VAL A 1 264 ? 3.483 -3.843 0.009 1.00 93.88 264 VAL A C 1
ATOM 2119 O O . VAL A 1 264 ? 2.500 -3.993 0.736 1.00 93.88 264 VAL A O 1
ATOM 2122 N N . ARG A 1 265 ? 4.236 -4.877 -0.373 1.00 92.38 265 ARG A N 1
ATOM 2123 C CA . ARG A 1 265 ? 4.007 -6.251 0.086 1.00 92.38 265 ARG A CA 1
ATOM 2124 C C . ARG A 1 265 ? 4.162 -6.374 1.601 1.00 92.38 265 ARG A C 1
ATOM 2126 O O . ARG A 1 265 ? 3.279 -6.940 2.248 1.00 92.38 265 ARG A O 1
ATOM 2133 N N . GLU A 1 266 ? 5.242 -5.843 2.166 1.00 91.19 266 GLU A N 1
ATOM 2134 C CA . GLU A 1 266 ? 5.468 -5.833 3.617 1.00 91.19 266 GLU A CA 1
ATOM 2135 C C . GLU A 1 266 ? 4.380 -5.040 4.353 1.00 91.19 266 GLU A C 1
ATOM 2137 O O . GLU A 1 266 ? 3.846 -5.498 5.367 1.00 91.19 266 GLU A O 1
ATOM 2142 N N . PHE A 1 267 ? 4.002 -3.884 3.806 1.00 92.31 267 PHE A N 1
ATOM 2143 C CA . PHE A 1 267 ? 2.942 -3.041 4.343 1.00 92.31 267 PHE A CA 1
ATOM 2144 C C . PHE A 1 267 ? 1.588 -3.767 4.386 1.00 92.31 267 PHE A C 1
ATOM 2146 O O . PHE A 1 267 ? 0.982 -3.863 5.451 1.00 92.31 267 PHE A O 1
ATOM 2153 N N . LEU A 1 268 ? 1.140 -4.362 3.275 1.00 91.69 268 LEU A N 1
ATOM 2154 C CA . LEU A 1 268 ? -0.126 -5.105 3.223 1.00 91.69 268 LEU A CA 1
ATOM 2155 C C . LEU A 1 268 ? -0.119 -6.357 4.110 1.00 91.69 268 LEU A C 1
ATOM 2157 O O . LEU A 1 268 ? -1.161 -6.738 4.645 1.00 91.69 268 LEU A O 1
ATOM 2161 N N . ALA A 1 269 ? 1.043 -6.992 4.294 1.00 88.25 269 ALA A N 1
ATOM 2162 C CA . ALA A 1 269 ? 1.187 -8.110 5.220 1.00 88.25 269 ALA A CA 1
ATOM 2163 C C . ALA A 1 269 ? 1.023 -7.672 6.688 1.00 88.25 269 ALA A C 1
ATOM 2165 O O . ALA A 1 269 ? 0.423 -8.403 7.479 1.00 88.25 269 ALA A O 1
ATOM 2166 N N . LYS A 1 270 ? 1.525 -6.482 7.048 1.00 86.69 270 LYS A N 1
ATOM 2167 C CA . LYS A 1 270 ? 1.378 -5.888 8.387 1.00 86.69 270 LYS A CA 1
ATOM 2168 C C . LYS A 1 270 ? -0.049 -5.384 8.632 1.00 86.69 270 LYS A C 1
ATOM 2170 O O . LYS A 1 270 ? -0.611 -5.639 9.696 1.00 86.69 270 LYS A O 1
ATOM 2175 N N . THR A 1 271 ? -0.641 -4.711 7.651 1.00 84.00 271 THR A N 1
ATOM 2176 C CA . THR A 1 271 ? -1.950 -4.045 7.746 1.00 84.00 271 THR A CA 1
ATOM 2177 C C . THR A 1 271 ? -3.039 -4.910 7.109 1.00 84.00 271 THR A C 1
ATOM 2179 O O . THR A 1 271 ? -3.786 -4.496 6.224 1.00 84.00 271 THR A O 1
ATOM 2182 N N . ASN A 1 272 ? -3.089 -6.171 7.540 1.00 83.56 272 ASN A N 1
ATOM 2183 C CA . ASN A 1 272 ? -3.910 -7.205 6.924 1.00 83.56 272 ASN A CA 1
ATOM 2184 C C . ASN A 1 272 ? -5.386 -7.091 7.349 1.00 83.56 272 ASN A C 1
ATOM 2186 O O . ASN A 1 272 ? -5.721 -7.241 8.528 1.00 83.56 272 ASN A O 1
ATOM 2190 N N . LEU A 1 273 ? -6.274 -6.903 6.368 1.00 91.69 273 LEU A N 1
ATOM 2191 C CA . LEU A 1 273 ? -7.722 -6.844 6.561 1.00 91.69 273 LEU A CA 1
ATOM 2192 C C . LEU A 1 273 ? -8.289 -8.070 7.291 1.00 91.69 273 LEU A C 1
ATOM 2194 O O . LEU A 1 273 ? -9.094 -7.919 8.210 1.00 91.69 273 LEU A O 1
ATOM 2198 N N . ASP A 1 274 ? -7.833 -9.275 6.952 1.00 93.38 274 ASP A N 1
ATOM 2199 C CA . ASP A 1 274 ? -8.281 -10.500 7.618 1.00 93.38 274 ASP A CA 1
ATOM 2200 C C . ASP A 1 274 ? -7.874 -10.521 9.092 1.00 93.38 274 ASP A C 1
ATOM 2202 O O . ASP A 1 274 ? -8.618 -11.022 9.939 1.00 93.38 274 ASP A O 1
ATOM 2206 N N . THR A 1 275 ? -6.697 -9.978 9.414 1.00 92.12 275 THR A N 1
ATOM 2207 C CA . THR A 1 275 ? -6.239 -9.839 10.801 1.00 92.12 275 THR A CA 1
ATOM 2208 C C . THR A 1 275 ? -7.130 -8.859 11.552 1.00 92.12 275 THR A C 1
ATOM 2210 O O . THR A 1 275 ? -7.633 -9.217 12.613 1.00 92.12 275 THR A O 1
ATOM 2213 N N . ALA A 1 276 ? -7.422 -7.685 10.984 1.00 94.31 276 ALA A N 1
ATOM 2214 C CA . ALA A 1 276 ? -8.313 -6.707 11.609 1.00 94.31 276 ALA A CA 1
ATOM 2215 C C . ALA A 1 276 ? -9.729 -7.271 11.843 1.00 94.31 276 ALA A C 1
ATOM 2217 O O . ALA A 1 276 ? -10.306 -7.076 12.913 1.00 94.31 276 ALA A O 1
ATOM 2218 N N . ILE A 1 277 ? -10.279 -8.033 10.888 1.00 96.62 277 ILE A N 1
ATOM 2219 C CA . ILE A 1 277 ? -11.579 -8.710 11.042 1.00 96.62 277 ILE A CA 1
ATOM 2220 C C . ILE A 1 277 ? -11.526 -9.752 12.170 1.00 96.62 277 ILE A C 1
ATOM 2222 O O . ILE A 1 277 ? -12.435 -9.817 13.001 1.00 96.62 277 ILE A O 1
ATOM 2226 N N . LYS A 1 278 ? -10.469 -10.573 12.225 1.00 95.81 278 LYS A N 1
ATOM 2227 C CA . LYS A 1 278 ? -10.285 -11.573 13.291 1.00 95.81 278 LYS A CA 1
ATOM 2228 C C . LYS A 1 278 ? -10.147 -10.918 14.663 1.00 95.81 278 LYS A C 1
ATOM 2230 O O . LYS A 1 278 ? -10.779 -11.379 15.611 1.00 95.81 278 LYS A O 1
ATOM 2235 N N . GLU A 1 279 ? -9.364 -9.849 14.761 1.00 95.25 279 GLU A N 1
ATOM 2236 C CA . GLU A 1 279 ? -9.193 -9.076 15.990 1.00 95.25 279 GLU A CA 1
ATOM 2237 C C . GLU A 1 279 ? -10.514 -8.459 16.449 1.00 95.25 279 GLU A C 1
ATOM 2239 O O . GLU A 1 279 ? -10.884 -8.632 17.609 1.00 95.25 279 GLU A O 1
ATOM 2244 N N . PHE A 1 280 ? -11.280 -7.830 15.550 1.00 97.00 280 PHE A N 1
ATOM 2245 C CA . PHE A 1 280 ? -12.608 -7.311 15.879 1.00 97.00 280 PHE A CA 1
ATOM 2246 C C . PHE A 1 280 ? -13.521 -8.400 16.439 1.00 97.00 280 PHE A C 1
ATOM 2248 O O . PHE A 1 280 ? -14.124 -8.217 17.497 1.00 97.00 280 PHE A O 1
ATOM 2255 N N . ASN A 1 281 ? -13.611 -9.542 15.751 1.00 97.06 281 ASN A N 1
ATOM 2256 C CA . ASN A 1 281 ? -14.463 -10.650 16.171 1.00 97.06 281 ASN A CA 1
ATOM 2257 C C . ASN A 1 281 ? -14.060 -11.161 17.559 1.00 97.06 281 ASN A C 1
ATOM 2259 O O . ASN A 1 281 ? -14.924 -11.291 18.426 1.00 97.06 281 ASN A O 1
ATOM 2263 N N . ALA A 1 282 ? -12.760 -11.347 17.805 1.00 96.38 282 ALA A N 1
ATOM 2264 C CA . ALA A 1 282 ? -12.247 -11.760 19.107 1.00 96.38 282 ALA A CA 1
ATOM 2265 C C . ALA A 1 282 ? -12.567 -10.733 20.209 1.00 96.38 282 ALA A C 1
ATOM 2267 O O . ALA A 1 282 ? -13.044 -11.104 21.281 1.00 96.38 282 ALA A O 1
ATOM 2268 N N . MET A 1 283 ? -12.365 -9.435 19.957 1.00 95.19 283 MET A N 1
ATOM 2269 C CA . MET A 1 283 ? -12.659 -8.381 20.938 1.00 95.19 283 MET A CA 1
ATOM 2270 C C . MET A 1 283 ? -14.162 -8.228 21.198 1.00 95.19 283 MET A C 1
ATOM 2272 O O . MET A 1 283 ? -14.572 -7.986 22.337 1.00 95.19 283 MET A O 1
ATOM 2276 N N . ASN A 1 284 ? -14.995 -8.412 20.174 1.00 95.75 284 ASN A N 1
ATOM 2277 C CA . ASN A 1 284 ? -16.451 -8.402 20.283 1.00 95.75 284 ASN A CA 1
ATOM 2278 C C . ASN A 1 284 ? -16.961 -9.597 21.103 1.00 95.75 284 ASN A C 1
ATOM 2280 O O . ASN A 1 284 ? -17.766 -9.422 22.017 1.00 95.75 284 ASN A O 1
ATOM 2284 N N . GLU A 1 285 ? -16.460 -10.805 20.840 1.00 95.44 285 GLU A N 1
ATOM 2285 C CA . GLU A 1 285 ? -16.767 -11.996 21.640 1.00 95.44 285 GLU A CA 1
ATOM 2286 C C . GLU A 1 285 ? -16.338 -11.826 23.099 1.00 95.44 285 GLU A C 1
ATOM 2288 O O . GLU A 1 285 ? -17.133 -12.080 24.006 1.00 95.44 285 GLU A O 1
ATOM 2293 N N . ASN A 1 286 ? -15.128 -11.314 23.338 1.00 93.50 286 ASN A N 1
ATOM 2294 C CA . ASN A 1 286 ? -14.621 -11.078 24.688 1.00 93.50 286 ASN A CA 1
ATOM 2295 C C . ASN A 1 286 ? -15.483 -10.043 25.438 1.00 93.50 286 ASN A C 1
ATOM 2297 O O . ASN A 1 286 ? -15.833 -10.231 26.602 1.00 93.50 286 ASN A O 1
ATOM 2301 N N . SER A 1 287 ? -15.923 -8.991 24.738 1.00 93.25 287 SER A N 1
ATOM 2302 C CA . SER A 1 287 ? -16.835 -7.975 25.281 1.00 93.25 287 SER A CA 1
ATOM 2303 C C . SER A 1 287 ? -18.220 -8.541 25.594 1.00 93.25 287 SER A C 1
ATOM 2305 O O . SER A 1 287 ? -18.786 -8.240 26.643 1.00 93.25 287 SER A O 1
ATOM 2307 N N . LYS A 1 288 ? -18.762 -9.414 24.737 1.00 91.75 288 LYS A N 1
ATOM 2308 C CA . LYS A 1 288 ? -20.022 -10.128 25.005 1.00 91.75 288 LYS A CA 1
ATOM 2309 C C . LYS A 1 288 ? -19.901 -11.067 26.209 1.00 91.75 288 LYS A C 1
ATOM 2311 O O . LYS A 1 288 ? -20.841 -11.151 27.000 1.00 91.75 288 LYS A O 1
ATOM 2316 N N . GLY A 1 289 ? -18.746 -11.712 26.385 1.00 92.12 289 GLY A N 1
ATOM 2317 C CA . GLY A 1 289 ? -18.441 -12.570 27.534 1.00 92.12 289 GLY A CA 1
ATOM 2318 C C . GLY A 1 289 ? -18.435 -11.838 28.882 1.00 92.12 289 GLY A C 1
ATOM 2319 O O . GLY A 1 289 ? -18.682 -12.460 29.915 1.00 92.12 289 GLY A O 1
ATOM 2320 N N . LEU A 1 290 ? -18.246 -10.511 28.902 1.00 93.44 290 LEU A N 1
ATOM 2321 C CA . LEU A 1 290 ? -18.339 -9.714 30.136 1.00 93.44 290 LEU A CA 1
ATOM 2322 C C . LEU A 1 290 ? -19.732 -9.772 30.771 1.00 93.44 290 LEU A C 1
ATOM 2324 O O . LEU A 1 290 ? -19.851 -9.669 31.990 1.00 93.44 290 LEU A O 1
ATOM 2328 N N . ALA A 1 291 ? -20.785 -9.978 29.974 1.00 92.94 291 ALA A N 1
ATOM 2329 C CA . ALA A 1 291 ? -22.146 -10.068 30.490 1.00 92.94 291 ALA A CA 1
ATOM 2330 C C . ALA A 1 291 ? -22.341 -11.258 31.446 1.00 92.94 291 ALA A C 1
ATOM 2332 O O . ALA A 1 291 ? -23.153 -11.182 32.366 1.00 92.94 291 ALA A O 1
ATOM 2333 N N . ASP A 1 292 ? -21.593 -12.349 31.262 1.00 94.19 292 ASP A N 1
ATOM 2334 C CA . ASP A 1 292 ? -21.658 -13.522 32.140 1.00 94.19 292 ASP A CA 1
ATOM 2335 C C . ASP A 1 292 ? -20.969 -13.293 33.495 1.00 94.19 292 ASP A C 1
ATOM 2337 O O . ASP A 1 292 ? -21.191 -14.061 34.428 1.00 94.19 292 ASP A O 1
ATOM 2341 N N . GLN A 1 293 ? -20.178 -12.224 33.620 1.00 95.62 293 GLN A N 1
ATOM 2342 C CA . GLN A 1 293 ? -19.484 -11.834 34.850 1.00 95.62 293 GLN A CA 1
ATOM 2343 C C . GLN A 1 293 ? -20.284 -10.819 35.678 1.00 95.62 293 GLN A C 1
ATOM 2345 O O . GLN A 1 293 ? -19.851 -10.432 36.763 1.00 95.62 293 GLN A O 1
ATOM 2350 N N . CYS A 1 294 ? -21.434 -10.356 35.173 1.00 95.19 294 CYS A N 1
ATOM 2351 C CA . CYS A 1 294 ? -22.255 -9.384 35.879 1.00 95.19 294 CYS A CA 1
ATOM 2352 C C . CYS A 1 294 ? -22.833 -9.964 37.184 1.00 95.19 294 CYS A C 1
ATOM 2354 O O . CYS A 1 294 ? -23.297 -11.106 37.184 1.00 95.19 294 CYS A O 1
ATOM 2356 N N . PRO A 1 295 ? -22.888 -9.167 38.269 1.00 92.44 295 PRO A N 1
ATOM 2357 C CA . PRO A 1 295 ? -23.415 -9.615 39.558 1.00 92.44 295 PRO A CA 1
ATOM 2358 C C . PRO A 1 295 ? -24.860 -10.120 39.515 1.00 92.44 295 PRO A C 1
ATOM 2360 O O . PRO A 1 295 ? -25.209 -11.031 40.265 1.00 92.44 295 PRO A O 1
ATOM 2363 N N . THR A 1 296 ? -25.709 -9.544 38.654 1.00 93.94 296 THR A N 1
ATOM 2364 C CA . THR A 1 296 ? -27.120 -9.943 38.545 1.00 93.94 296 THR A CA 1
ATOM 2365 C C . THR A 1 296 ? -27.547 -10.298 37.126 1.00 93.94 296 THR A C 1
ATOM 2367 O O . THR A 1 296 ? -26.973 -9.854 36.127 1.00 93.94 296 THR A O 1
ATOM 2370 N N . SER A 1 297 ? -28.619 -11.090 37.035 1.00 93.75 297 SER A N 1
ATOM 2371 C CA . SER A 1 297 ? -29.223 -11.489 35.759 1.00 93.75 297 SER A CA 1
ATOM 2372 C C . SER A 1 297 ? -29.700 -10.291 34.931 1.00 93.75 297 SER A C 1
ATOM 2374 O O . SER A 1 297 ? -29.581 -10.300 33.707 1.00 93.75 297 SER A O 1
ATOM 2376 N N . LYS A 1 298 ? -30.172 -9.227 35.589 1.00 94.06 298 LYS A N 1
ATOM 2377 C CA . LYS A 1 298 ? -30.618 -8.006 34.918 1.00 94.06 298 LYS A CA 1
ATOM 2378 C C . LYS A 1 298 ? -29.465 -7.123 34.465 1.00 94.06 298 LYS A C 1
ATOM 2380 O O . LYS A 1 298 ? -29.514 -6.593 33.360 1.00 94.06 298 LYS A O 1
ATOM 2385 N N . GLN A 1 299 ? -28.377 -7.056 35.229 1.00 94.88 299 GLN A N 1
ATOM 2386 C CA . GLN A 1 299 ? -27.145 -6.422 34.749 1.00 94.88 299 GLN A CA 1
ATOM 2387 C C . GLN A 1 299 ? -26.556 -7.162 33.544 1.00 94.88 299 GLN A C 1
ATOM 2389 O O . GLN A 1 299 ? -26.074 -6.525 32.615 1.00 94.88 299 GLN A O 1
ATOM 2394 N N . LYS A 1 300 ? -26.659 -8.495 33.504 1.00 95.56 300 LYS A N 1
ATOM 2395 C CA . LYS A 1 300 ? -26.285 -9.290 32.328 1.00 95.56 300 LYS A CA 1
ATOM 2396 C C . LYS A 1 300 ? -27.103 -8.918 31.085 1.00 95.56 300 LYS A C 1
ATOM 2398 O O . LYS A 1 300 ? -26.537 -8.825 29.998 1.00 95.56 300 LYS A O 1
ATOM 2403 N N . GLU A 1 301 ? -28.414 -8.706 31.221 1.00 95.00 301 GLU A N 1
ATOM 2404 C CA . GLU A 1 301 ? -29.271 -8.228 30.122 1.00 95.00 301 GLU A CA 1
ATOM 2405 C C . GLU A 1 301 ? -28.830 -6.839 29.623 1.00 95.00 301 GLU A C 1
ATOM 2407 O O . GLU A 1 301 ? -28.651 -6.654 28.417 1.00 95.00 301 GLU A O 1
ATOM 2412 N N . ASP A 1 302 ? -28.590 -5.895 30.538 1.00 94.69 302 ASP A N 1
ATOM 2413 C CA . ASP A 1 302 ? -28.130 -4.542 30.199 1.00 94.69 302 ASP A CA 1
ATOM 2414 C C . ASP A 1 302 ? -26.750 -4.555 29.522 1.00 94.69 302 ASP A C 1
ATOM 2416 O O . ASP A 1 302 ? -26.573 -3.921 28.482 1.00 94.69 302 ASP A O 1
ATOM 2420 N N . THR A 1 303 ? -25.786 -5.319 30.053 1.00 95.62 303 THR A N 1
ATOM 2421 C CA . THR A 1 303 ? -24.437 -5.445 29.475 1.00 95.62 303 THR A CA 1
ATOM 2422 C C . THR A 1 303 ? -24.489 -5.990 28.057 1.00 95.62 303 THR A C 1
ATOM 2424 O O . THR A 1 303 ? -23.779 -5.485 27.194 1.00 95.62 303 THR A O 1
ATOM 2427 N N . LYS A 1 304 ? -25.345 -6.982 27.772 1.00 95.38 304 LYS A N 1
ATOM 2428 C CA . LYS A 1 304 ? -25.498 -7.504 26.403 1.00 95.38 304 LYS A CA 1
ATOM 2429 C C . LYS A 1 304 ? -25.947 -6.415 25.433 1.00 95.38 304 LYS A C 1
ATOM 2431 O O . LYS A 1 304 ? -25.311 -6.242 24.398 1.00 95.38 304 LYS A O 1
ATOM 2436 N N . ARG A 1 305 ? -26.992 -5.658 25.790 1.00 95.31 305 ARG A N 1
ATOM 2437 C CA . ARG A 1 305 ? -27.500 -4.546 24.964 1.00 95.31 305 ARG A CA 1
ATOM 2438 C C . ARG A 1 305 ? -26.443 -3.465 24.766 1.00 95.31 305 ARG A C 1
ATOM 2440 O O . ARG A 1 305 ? -26.257 -2.967 23.660 1.00 95.31 305 ARG A O 1
ATOM 2447 N N . PHE A 1 306 ? -25.744 -3.115 25.841 1.00 96.56 306 PHE A N 1
ATOM 2448 C CA . PHE A 1 306 ? -24.701 -2.102 25.827 1.00 96.56 306 PHE A CA 1
ATOM 2449 C C . PHE A 1 306 ? -23.516 -2.511 24.935 1.00 96.56 306 PHE A C 1
ATOM 2451 O O . PHE A 1 306 ? -23.088 -1.737 24.079 1.00 96.56 306 PHE A O 1
ATOM 2458 N N . MET A 1 307 ? -23.016 -3.742 25.079 1.00 96.56 307 MET A N 1
ATOM 2459 C CA . MET A 1 307 ? -21.879 -4.241 24.296 1.00 96.56 307 MET A CA 1
ATOM 2460 C C . MET A 1 307 ? -22.229 -4.442 22.823 1.00 96.56 307 MET A C 1
ATOM 2462 O O . MET A 1 307 ? -21.387 -4.201 21.965 1.00 96.56 307 MET A O 1
ATOM 2466 N N . GLU A 1 308 ? -23.469 -4.817 22.504 1.00 96.12 308 GLU A N 1
ATOM 2467 C CA . GLU A 1 308 ? -23.950 -4.869 21.120 1.00 96.12 308 GLU A CA 1
ATOM 2468 C C . GLU A 1 308 ? -23.927 -3.482 20.460 1.00 96.12 308 GLU A C 1
ATOM 2470 O O . GLU A 1 308 ? -23.418 -3.328 19.351 1.00 96.12 308 GLU A O 1
ATOM 2475 N N . LYS A 1 309 ? -24.386 -2.443 21.168 1.00 96.56 309 LYS A N 1
ATOM 2476 C CA . LYS A 1 309 ? -24.296 -1.055 20.688 1.00 96.56 309 LYS A CA 1
ATOM 2477 C C . LYS A 1 309 ? -22.857 -0.587 20.510 1.00 96.56 309 LYS A C 1
ATOM 2479 O O . LYS A 1 309 ? -22.541 0.005 19.482 1.00 96.56 309 LYS A O 1
ATOM 2484 N N . ALA A 1 310 ? -21.994 -0.855 21.489 1.00 97.12 310 ALA A N 1
ATOM 2485 C CA . ALA A 1 310 ? -20.577 -0.523 21.401 1.00 97.12 310 ALA A CA 1
ATOM 2486 C C . ALA A 1 310 ? -19.922 -1.208 20.190 1.00 97.12 310 ALA A C 1
ATOM 2488 O O . ALA A 1 310 ? -19.240 -0.550 19.408 1.00 97.12 310 ALA A O 1
ATOM 2489 N N . ALA A 1 311 ? -20.190 -2.500 19.984 1.00 97.12 311 ALA A N 1
ATOM 2490 C CA . ALA A 1 311 ? -19.674 -3.253 18.846 1.00 97.12 311 ALA A CA 1
ATOM 2491 C C . ALA A 1 311 ? -20.163 -2.688 17.505 1.00 97.12 311 ALA A C 1
ATOM 2493 O O . ALA A 1 311 ? -19.354 -2.564 16.591 1.00 97.12 311 ALA A O 1
ATOM 2494 N N . ASN A 1 312 ? -21.435 -2.284 17.401 1.00 97.25 312 ASN A N 1
ATOM 2495 C CA . ASN A 1 312 ? -21.992 -1.674 16.187 1.00 97.25 312 ASN A CA 1
ATOM 2496 C C . ASN A 1 312 ? -21.351 -0.316 15.848 1.00 97.25 312 ASN A C 1
ATOM 2498 O O . ASN A 1 312 ? -21.186 0.021 14.676 1.00 97.25 312 ASN A O 1
ATOM 2502 N N . ILE A 1 313 ? -20.979 0.477 16.858 1.00 97.00 313 ILE A N 1
ATOM 2503 C CA . ILE A 1 313 ? -20.227 1.723 16.640 1.00 97.00 313 ILE A CA 1
ATOM 2504 C C . ILE A 1 313 ? -18.832 1.390 16.102 1.00 97.00 313 ILE A C 1
ATOM 2506 O O . ILE A 1 313 ? -18.403 1.945 15.093 1.00 97.00 313 ILE A O 1
ATOM 2510 N N . VAL A 1 314 ? -18.138 0.451 16.750 1.00 96.44 314 VAL A N 1
ATOM 2511 C CA . VAL A 1 314 ? -16.765 0.083 16.384 1.00 96.44 314 VAL A CA 1
ATOM 2512 C C . VAL A 1 314 ? -16.690 -0.608 15.018 1.00 96.44 314 VAL A C 1
ATOM 2514 O O . VAL A 1 314 ? -15.758 -0.345 14.259 1.00 96.44 314 VAL A O 1
ATOM 2517 N N . SER A 1 315 ? -17.689 -1.415 14.646 1.00 96.81 315 SER A N 1
ATOM 2518 C CA . SER A 1 315 ? -17.754 -2.040 13.319 1.00 96.81 315 SER A CA 1
ATOM 2519 C C . SER A 1 315 ? -17.824 -1.016 12.188 1.00 96.81 315 SER A C 1
ATOM 2521 O O . SER A 1 315 ? -17.326 -1.292 11.104 1.00 96.81 315 SER A O 1
ATOM 2523 N N . GLY A 1 316 ? -18.378 0.179 12.431 1.00 96.00 316 GLY A N 1
ATOM 2524 C CA . GLY A 1 316 ? -18.371 1.260 11.442 1.00 96.00 316 GLY A CA 1
ATOM 2525 C C . GLY A 1 316 ? -16.955 1.666 11.018 1.00 96.00 316 GLY A C 1
ATOM 2526 O O . GLY A 1 316 ? -16.713 1.903 9.837 1.00 96.00 316 GLY A O 1
ATOM 2527 N N . PHE A 1 317 ? -15.994 1.664 11.949 1.00 95.25 317 PHE A N 1
ATOM 2528 C CA . PHE A 1 317 ? -14.589 1.934 11.628 1.00 95.25 317 PHE A CA 1
ATOM 2529 C C . PHE A 1 317 ? -13.926 0.782 10.876 1.00 95.25 317 PHE A C 1
ATOM 2531 O O . PHE A 1 317 ? -13.109 1.033 9.997 1.00 95.25 317 PHE A O 1
ATOM 2538 N N . LEU A 1 318 ? -14.289 -0.467 11.185 1.00 96.12 318 LEU A N 1
ATOM 2539 C CA . LEU A 1 318 ? -13.799 -1.630 10.444 1.00 96.12 318 LEU A CA 1
ATOM 2540 C C . LEU A 1 318 ? -14.303 -1.640 8.998 1.00 96.12 318 LEU A C 1
ATOM 2542 O O . LEU A 1 318 ? -13.527 -1.932 8.094 1.00 96.12 318 LEU A O 1
ATOM 2546 N N . GLU A 1 319 ? -15.570 -1.295 8.761 1.00 96.62 319 GLU A N 1
ATOM 2547 C CA . GLU A 1 319 ? -16.098 -1.197 7.396 1.00 96.62 319 GLU A CA 1
ATOM 2548 C C . GLU A 1 319 ? -15.444 -0.051 6.616 1.00 96.62 319 GLU A C 1
ATOM 2550 O O . GLU A 1 319 ? -15.092 -0.243 5.454 1.00 96.62 319 GLU A O 1
ATOM 2555 N N . LYS A 1 320 ? -15.192 1.100 7.258 1.00 93.75 320 LYS A N 1
ATOM 2556 C CA . LYS A 1 320 ? -14.397 2.181 6.653 1.00 93.75 320 LYS A CA 1
ATOM 2557 C C . LYS A 1 320 ? -12.996 1.687 6.293 1.00 93.75 320 LYS A C 1
ATOM 2559 O O . LYS A 1 320 ? -12.596 1.782 5.145 1.00 93.75 320 LYS A O 1
ATOM 2564 N N . PHE A 1 321 ? -12.286 1.072 7.235 1.00 94.75 321 PHE A N 1
ATOM 2565 C CA . PHE A 1 321 ? -10.964 0.496 6.990 1.00 94.75 321 PHE A CA 1
ATOM 2566 C C . PHE A 1 321 ? -10.955 -0.515 5.835 1.00 94.75 321 PHE A C 1
ATOM 2568 O O . PHE A 1 321 ? -10.066 -0.490 4.993 1.00 94.75 321 PHE A O 1
ATOM 2575 N N . LYS A 1 322 ? -11.961 -1.389 5.767 1.00 96.38 322 LYS A N 1
ATOM 2576 C CA . LYS A 1 322 ? -12.133 -2.347 4.673 1.00 96.38 322 LYS A CA 1
ATOM 2577 C C . LYS A 1 322 ? -12.332 -1.660 3.325 1.00 96.38 322 LYS A C 1
ATOM 2579 O O . LYS A 1 322 ? -11.794 -2.137 2.330 1.00 96.38 322 LYS A O 1
ATOM 2584 N N . GLN A 1 323 ? -13.118 -0.587 3.277 1.00 95.00 323 GLN A N 1
ATOM 2585 C CA . GLN A 1 323 ? -13.288 0.205 2.064 1.00 95.00 323 GLN A CA 1
ATOM 2586 C C . GLN A 1 323 ? -11.944 0.795 1.619 1.00 95.00 323 GLN A C 1
ATOM 2588 O O . GLN A 1 323 ? -11.527 0.535 0.497 1.00 95.00 323 GLN A O 1
ATOM 2593 N N . GLU A 1 324 ? -11.231 1.467 2.522 1.00 92.69 324 GLU A N 1
ATOM 2594 C CA . GLU A 1 324 ? -9.928 2.093 2.248 1.00 92.69 324 GLU A CA 1
ATOM 2595 C C . GLU A 1 324 ? -8.859 1.067 1.835 1.00 92.69 324 GLU A C 1
ATOM 2597 O O . GLU A 1 324 ? -8.074 1.306 0.922 1.00 92.69 324 GLU A O 1
ATOM 2602 N N . TYR A 1 325 ? -8.856 -0.119 2.453 1.00 94.31 325 TYR A N 1
ATOM 2603 C CA . TYR A 1 325 ? -7.989 -1.234 2.062 1.00 94.31 325 TYR A CA 1
ATOM 2604 C C . TYR A 1 325 ? -8.241 -1.657 0.609 1.00 94.31 325 TYR A C 1
ATOM 2606 O O . TYR A 1 325 ? -7.300 -1.854 -0.160 1.00 94.31 325 TYR A O 1
ATOM 2614 N N . ASN A 1 326 ? -9.512 -1.825 0.234 1.00 94.50 326 ASN A N 1
ATOM 2615 C CA . ASN A 1 326 ? -9.876 -2.255 -1.114 1.00 94.50 326 ASN A CA 1
ATOM 2616 C C . ASN A 1 326 ? -9.575 -1.168 -2.146 1.00 94.50 326 ASN A C 1
ATOM 2618 O O . ASN A 1 326 ? -9.029 -1.491 -3.195 1.00 94.50 326 ASN A O 1
ATOM 2622 N N . GLU A 1 327 ? -9.872 0.096 -1.833 1.00 93.31 327 GLU A N 1
ATOM 2623 C CA . GLU A 1 327 ? -9.526 1.243 -2.681 1.00 93.31 327 GLU A CA 1
ATOM 2624 C C . GLU A 1 327 ? -8.009 1.307 -2.909 1.00 93.31 327 GLU A C 1
ATOM 2626 O O . GLU A 1 327 ? -7.568 1.320 -4.055 1.00 93.31 327 GLU A O 1
ATOM 2631 N N . PHE A 1 328 ? -7.195 1.181 -1.852 1.00 93.94 328 PHE A N 1
ATOM 2632 C CA . PHE A 1 328 ? -5.737 1.104 -1.980 1.00 93.94 328 PHE A CA 1
ATOM 2633 C C . PHE A 1 328 ? -5.285 -0.050 -2.888 1.00 93.94 328 PHE A C 1
ATOM 2635 O O . PHE A 1 328 ? -4.421 0.134 -3.749 1.00 93.94 328 PHE A O 1
ATOM 2642 N N . VAL A 1 329 ? -5.838 -1.252 -2.701 1.00 93.69 329 VAL A N 1
ATOM 2643 C CA . VAL A 1 329 ? -5.493 -2.429 -3.513 1.00 93.69 329 VAL A CA 1
ATOM 2644 C C . VAL A 1 329 ? -5.883 -2.235 -4.975 1.00 93.69 329 VAL A C 1
ATOM 2646 O O . VAL A 1 329 ? -5.112 -2.612 -5.859 1.00 93.69 329 VAL A O 1
ATOM 2649 N N . ASP A 1 330 ? -7.055 -1.664 -5.236 1.00 93.75 330 ASP A N 1
ATOM 2650 C CA . ASP A 1 330 ? -7.584 -1.477 -6.582 1.00 93.75 330 ASP A CA 1
ATOM 2651 C C . ASP A 1 330 ? -6.854 -0.361 -7.336 1.00 93.75 330 ASP A C 1
ATOM 2653 O O . ASP A 1 330 ? -6.450 -0.583 -8.480 1.00 93.75 330 ASP A O 1
ATOM 2657 N N . ASP A 1 331 ? -6.581 0.774 -6.691 1.00 92.12 331 ASP A N 1
ATOM 2658 C CA . ASP A 1 331 ? -5.857 1.902 -7.290 1.00 92.12 331 ASP A CA 1
ATOM 2659 C C . ASP A 1 331 ? -4.408 1.546 -7.645 1.00 92.12 331 ASP A C 1
ATOM 2661 O O . ASP A 1 331 ? -3.848 2.045 -8.622 1.00 92.12 331 ASP A O 1
ATOM 2665 N N . ASN A 1 332 ? -3.800 0.638 -6.877 1.00 93.19 332 ASN A N 1
ATOM 2666 C CA . ASN A 1 332 ? -2.422 0.196 -7.085 1.00 93.19 332 ASN A CA 1
ATOM 2667 C C . ASN A 1 332 ? -2.321 -1.138 -7.838 1.00 93.19 332 ASN A C 1
ATOM 2669 O O . ASN A 1 332 ? -1.214 -1.665 -8.029 1.00 93.19 332 ASN A O 1
ATOM 2673 N N . ARG A 1 333 ? -3.451 -1.702 -8.280 1.00 94.50 333 ARG A N 1
ATOM 2674 C CA . ARG A 1 333 ? -3.488 -2.970 -9.008 1.00 94.50 333 ARG A CA 1
ATOM 2675 C C . ARG A 1 333 ? -2.762 -2.838 -10.338 1.00 94.50 333 ARG A C 1
ATOM 2677 O O . ARG A 1 333 ? -3.016 -1.930 -11.124 1.00 94.50 333 ARG A O 1
ATOM 2684 N N . GLY A 1 334 ? -1.874 -3.784 -10.622 1.00 93.44 334 GLY A N 1
ATOM 2685 C CA . GLY A 1 334 ? -1.093 -3.756 -11.855 1.00 93.44 334 GLY A CA 1
ATOM 2686 C C . GLY A 1 334 ? 0.139 -2.855 -11.793 1.00 93.44 334 GLY A C 1
ATOM 2687 O O . GLY A 1 334 ? 0.955 -2.923 -12.707 1.00 93.44 334 GLY A O 1
ATOM 2688 N N . ILE A 1 335 ? 0.294 -2.059 -10.727 1.00 94.19 335 ILE A N 1
ATOM 2689 C CA . ILE A 1 335 ? 1.445 -1.179 -10.496 1.00 94.19 335 ILE A CA 1
ATOM 2690 C C . ILE A 1 335 ? 2.248 -1.705 -9.310 1.00 94.19 335 ILE A C 1
ATOM 2692 O O . ILE A 1 335 ? 3.340 -2.240 -9.492 1.00 94.19 335 ILE A O 1
ATOM 2696 N N . PHE A 1 336 ? 1.687 -1.623 -8.098 1.00 95.25 336 PHE A N 1
ATOM 2697 C CA . PHE A 1 336 ? 2.342 -2.068 -6.864 1.00 95.25 336 PHE A CA 1
ATOM 2698 C C . PHE A 1 336 ? 1.714 -3.317 -6.235 1.00 95.25 336 PHE A C 1
ATOM 2700 O O . PHE A 1 336 ? 2.365 -4.013 -5.454 1.00 95.25 336 PHE A O 1
ATOM 2707 N N . VAL A 1 337 ? 0.472 -3.636 -6.606 1.00 93.75 337 VAL A N 1
ATOM 2708 C CA . VAL A 1 337 ? -0.277 -4.792 -6.101 1.00 93.75 337 VAL A CA 1
ATOM 2709 C C . VAL A 1 337 ? -0.561 -5.775 -7.232 1.00 93.75 337 VAL A C 1
ATOM 2711 O O . VAL A 1 337 ? -1.004 -5.383 -8.317 1.00 93.75 337 VAL A O 1
ATOM 2714 N N . GLY A 1 338 ? -0.315 -7.060 -6.969 1.00 91.88 338 GLY A N 1
ATOM 2715 C CA . GLY A 1 338 ? -0.430 -8.128 -7.958 1.00 91.88 338 GLY A CA 1
ATOM 2716 C C . GLY A 1 338 ? 0.581 -8.016 -9.112 1.00 91.88 338 GLY A C 1
ATOM 2717 O O . GLY A 1 338 ? 1.547 -7.243 -9.022 1.00 91.88 338 GLY A O 1
ATOM 2718 N N . PRO A 1 339 ? 0.349 -8.760 -10.211 1.00 93.94 339 PRO A N 1
ATOM 2719 C CA . PRO A 1 339 ? 1.258 -8.790 -11.354 1.00 93.94 339 PRO A CA 1
ATOM 2720 C C . PRO A 1 339 ? 1.349 -7.429 -12.032 1.00 93.94 339 PRO A C 1
ATOM 2722 O O . PRO A 1 339 ? 0.337 -6.743 -12.159 1.00 93.94 339 PRO A O 1
ATOM 2725 N N . VAL A 1 340 ? 2.535 -7.055 -12.516 1.00 94.25 340 VAL A N 1
ATOM 2726 C CA . VAL A 1 340 ? 2.706 -5.802 -13.265 1.00 94.25 340 VAL A CA 1
ATOM 2727 C C . VAL A 1 340 ? 1.902 -5.856 -14.566 1.00 94.25 340 VAL A C 1
ATOM 2729 O O . VAL A 1 340 ? 1.994 -6.820 -15.329 1.00 94.25 340 VAL A O 1
ATOM 2732 N N . SER A 1 341 ? 1.101 -4.821 -14.810 1.00 93.44 341 SER A N 1
ATOM 2733 C CA . SER A 1 341 ? 0.264 -4.712 -16.002 1.00 93.44 341 SER A CA 1
ATOM 2734 C C . SER A 1 341 ? 1.064 -4.259 -17.223 1.00 93.44 341 SER A C 1
ATOM 2736 O O . SER A 1 341 ? 2.029 -3.505 -17.098 1.00 93.44 341 SER A O 1
ATOM 2738 N N . ASP A 1 342 ? 0.611 -4.634 -18.422 1.00 90.88 342 ASP A N 1
ATOM 2739 C CA . ASP A 1 342 ? 1.217 -4.155 -19.672 1.00 90.88 342 ASP A CA 1
ATOM 2740 C C . ASP A 1 342 ? 1.182 -2.622 -19.775 1.00 90.88 342 ASP A C 1
ATOM 2742 O O . ASP A 1 342 ? 2.106 -2.024 -20.311 1.00 90.88 342 ASP A O 1
ATOM 2746 N N . LYS A 1 343 ? 0.153 -1.973 -19.208 1.00 91.31 343 LYS A N 1
ATOM 2747 C CA . LYS A 1 343 ? 0.068 -0.508 -19.138 1.00 91.31 343 LYS A CA 1
ATOM 2748 C C . LYS A 1 343 ? 1.229 0.075 -18.330 1.00 91.31 343 LYS A C 1
ATOM 2750 O O . LYS A 1 343 ? 1.850 1.025 -18.777 1.00 91.31 343 LYS A O 1
ATOM 2755 N N . THR A 1 344 ? 1.526 -0.497 -17.167 1.00 92.31 344 THR A N 1
ATOM 2756 C CA . THR A 1 344 ? 2.634 -0.057 -16.306 1.00 92.31 344 THR A CA 1
ATOM 2757 C C . THR A 1 344 ? 3.988 -0.306 -16.960 1.00 92.31 344 THR A C 1
ATOM 2759 O O . THR A 1 344 ? 4.878 0.525 -16.834 1.00 92.31 344 THR A O 1
ATOM 2762 N N . LEU A 1 345 ? 4.145 -1.418 -17.687 1.00 89.69 345 LEU A N 1
ATOM 2763 C CA . LEU A 1 345 ? 5.353 -1.679 -18.477 1.00 89.69 345 LEU A CA 1
ATOM 2764 C C . LEU A 1 345 ? 5.511 -0.663 -19.615 1.00 89.69 345 LEU A C 1
ATOM 2766 O O . LEU A 1 345 ? 6.603 -0.139 -19.808 1.00 89.69 345 LEU A O 1
ATOM 2770 N N . ASP A 1 346 ? 4.432 -0.362 -20.342 1.00 87.56 346 ASP A N 1
ATOM 2771 C CA . ASP A 1 346 ? 4.436 0.656 -21.396 1.00 87.56 346 ASP A CA 1
ATOM 2772 C C . ASP A 1 346 ? 4.688 2.067 -20.812 1.00 87.56 346 ASP A C 1
ATOM 2774 O O . ASP A 1 346 ? 5.363 2.858 -21.457 1.00 87.56 346 ASP A O 1
ATOM 2778 N N . GLU A 1 347 ? 4.204 2.381 -19.603 1.00 88.44 347 GLU A N 1
ATOM 2779 C CA . GLU A 1 347 ? 4.409 3.678 -18.924 1.00 88.44 347 GLU A CA 1
ATOM 2780 C C . GLU A 1 347 ? 5.790 3.859 -18.270 1.00 88.44 347 GLU A C 1
ATOM 2782 O O . GLU A 1 347 ? 6.135 5.000 -17.981 1.00 88.44 347 GLU A O 1
ATOM 2787 N N . LEU A 1 348 ? 6.527 2.777 -17.982 1.00 88.94 348 LEU A N 1
ATOM 2788 C CA . LEU A 1 348 ? 7.855 2.823 -17.338 1.00 88.94 348 LEU A CA 1
ATOM 2789 C C . LEU A 1 348 ? 9.030 2.532 -18.269 1.00 88.94 348 LEU A C 1
ATOM 2791 O O . LEU A 1 348 ? 10.169 2.724 -17.865 1.00 88.94 348 LEU A O 1
ATOM 2795 N N . LEU A 1 349 ? 8.786 1.864 -19.396 1.00 87.00 349 LEU A N 1
ATOM 2796 C CA . LEU A 1 349 ? 9.848 1.361 -20.278 1.00 87.00 349 LEU A CA 1
ATOM 2797 C C . LEU A 1 349 ? 9.570 1.656 -21.757 1.00 87.00 349 LEU A C 1
ATOM 2799 O O . LEU A 1 349 ? 10.349 1.243 -22.622 1.00 87.00 349 LEU A O 1
ATOM 2803 N N . GLU A 1 350 ? 8.418 2.270 -22.058 1.00 84.31 350 GLU A N 1
ATOM 2804 C CA . GLU A 1 350 ? 7.939 2.609 -23.401 1.00 84.31 350 GLU A CA 1
ATOM 2805 C C . GLU A 1 350 ? 8.189 1.492 -24.427 1.00 84.31 350 GLU A C 1
ATOM 2807 O O . GLU A 1 350 ? 8.761 1.697 -25.506 1.00 84.31 350 GLU A O 1
ATOM 2812 N N . VAL A 1 351 ? 7.734 0.271 -24.098 1.00 78.44 351 VAL A N 1
ATOM 2813 C CA . VAL A 1 351 ? 8.131 -0.970 -24.789 1.00 78.44 351 VAL A CA 1
ATOM 2814 C C . VAL A 1 351 ? 7.763 -0.992 -26.291 1.00 78.44 351 VAL A C 1
ATOM 2816 O O . VAL A 1 351 ? 8.221 -1.836 -27.062 1.00 78.44 351 VAL A O 1
ATOM 2819 N N . ARG A 1 352 ? 6.976 -0.044 -26.783 1.00 78.88 352 ARG A N 1
ATOM 2820 C CA . ARG A 1 352 ? 6.669 0.075 -28.217 1.00 78.88 352 ARG A CA 1
ATOM 2821 C C . ARG A 1 352 ? 7.585 1.054 -28.940 1.00 78.88 352 ARG A C 1
ATOM 2823 O O . ARG A 1 352 ? 7.958 0.805 -30.087 1.00 78.88 352 ARG A O 1
ATOM 2830 N N . ASP A 1 353 ? 7.973 2.137 -28.279 1.00 79.88 353 ASP A N 1
ATOM 2831 C CA . ASP A 1 353 ? 8.691 3.239 -28.912 1.00 79.88 353 ASP A CA 1
ATOM 2832 C C . ASP A 1 353 ? 10.172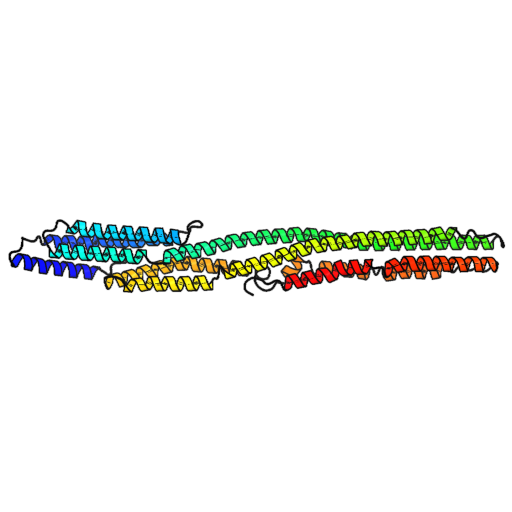 2.901 -29.109 1.00 79.88 353 ASP A C 1
ATOM 2834 O O . ASP A 1 353 ? 10.713 3.136 -30.194 1.00 79.88 353 ASP A O 1
ATOM 2838 N N . TRP A 1 354 ? 10.806 2.231 -28.140 1.00 78.56 354 TRP A N 1
ATOM 2839 C CA . TRP A 1 354 ? 12.171 1.703 -28.302 1.00 78.56 354 TRP A CA 1
ATOM 2840 C C . TRP A 1 354 ? 12.279 0.651 -29.424 1.00 78.56 354 TRP A C 1
ATOM 2842 O O . TRP A 1 354 ? 13.194 0.723 -30.241 1.00 78.56 354 TRP A O 1
ATOM 2852 N N . GLN A 1 355 ? 11.324 -0.281 -29.539 1.00 82.94 355 GLN A N 1
ATOM 2853 C CA . GLN A 1 355 ? 11.301 -1.296 -30.601 1.00 82.94 355 GLN A CA 1
ATOM 2854 C C . GLN A 1 355 ? 11.191 -0.646 -31.975 1.00 82.94 355 GLN A C 1
ATOM 2856 O O . GLN A 1 355 ? 11.963 -0.960 -32.875 1.00 82.94 355 GLN A O 1
ATOM 2861 N N . LYS A 1 356 ? 10.283 0.322 -32.120 1.00 86.50 356 LYS A N 1
ATOM 2862 C CA . LYS A 1 356 ? 10.146 1.081 -33.362 1.00 86.50 356 LYS A CA 1
ATOM 2863 C C . LYS A 1 356 ? 11.425 1.845 -33.712 1.00 86.50 356 LYS A C 1
ATOM 2865 O O . LYS A 1 356 ? 11.826 1.870 -34.871 1.00 86.50 356 LYS A O 1
ATOM 2870 N N . SER A 1 357 ? 12.058 2.467 -32.719 1.00 85.31 357 SER A N 1
ATOM 2871 C CA . SER A 1 357 ? 13.320 3.180 -32.904 1.00 85.31 357 SER A CA 1
ATOM 2872 C C . SER A 1 357 ? 14.429 2.246 -33.397 1.00 85.31 357 SER A C 1
ATOM 2874 O O . SER A 1 357 ? 15.141 2.579 -34.345 1.00 85.31 357 SER A O 1
ATOM 2876 N N . TRP A 1 358 ? 14.537 1.052 -32.811 1.00 88.12 358 TRP A N 1
ATOM 2877 C CA . TRP A 1 358 ? 15.465 0.025 -33.274 1.00 88.12 358 TRP A CA 1
ATOM 2878 C C . TRP A 1 358 ? 15.169 -0.418 -34.710 1.00 88.12 358 TRP A C 1
ATOM 2880 O O . TRP A 1 358 ? 16.081 -0.446 -35.537 1.00 88.12 358 TRP A O 1
ATOM 2890 N N . ASP A 1 359 ? 13.903 -0.696 -35.026 1.00 89.06 359 ASP A N 1
ATOM 2891 C CA . ASP A 1 359 ? 13.473 -1.096 -36.367 1.00 89.06 359 ASP A CA 1
ATOM 2892 C C . ASP A 1 359 ? 13.842 -0.038 -37.416 1.00 89.06 359 ASP A C 1
ATOM 2894 O O . ASP A 1 359 ? 14.257 -0.379 -38.522 1.00 89.06 359 ASP A O 1
ATOM 2898 N N . ASP A 1 360 ? 13.712 1.253 -37.096 1.00 88.12 360 ASP A N 1
ATOM 2899 C CA . ASP A 1 360 ? 14.083 2.339 -38.006 1.00 88.12 360 ASP A CA 1
ATOM 2900 C C . ASP A 1 360 ? 15.605 2.386 -38.249 1.00 88.12 360 ASP A C 1
ATOM 2902 O O . ASP A 1 360 ? 16.044 2.577 -39.390 1.00 88.12 360 ASP A O 1
ATOM 2906 N N . ILE A 1 361 ? 16.419 2.148 -37.212 1.00 85.50 361 ILE A N 1
ATOM 2907 C CA . ILE A 1 361 ? 17.885 2.038 -37.329 1.00 85.50 361 ILE A CA 1
ATOM 2908 C C . ILE A 1 361 ? 18.266 0.807 -38.168 1.00 85.50 361 ILE A C 1
ATOM 2910 O O . ILE A 1 361 ? 19.107 0.910 -39.067 1.00 85.50 361 ILE A O 1
ATOM 2914 N N . GLU A 1 362 ? 17.634 -0.344 -37.932 1.00 87.56 362 GLU A N 1
ATOM 2915 C CA . GLU A 1 362 ? 17.879 -1.575 -38.690 1.00 87.56 362 GLU A CA 1
ATOM 2916 C C . GLU A 1 362 ? 17.462 -1.425 -40.162 1.00 87.56 362 GLU A C 1
ATOM 2918 O O . GLU A 1 362 ? 18.223 -1.780 -41.066 1.00 87.56 362 GLU A O 1
ATOM 2923 N N . ARG A 1 363 ? 16.305 -0.804 -40.430 1.00 89.69 363 ARG A N 1
ATOM 2924 C CA . ARG A 1 363 ? 15.810 -0.518 -41.788 1.00 89.69 363 ARG A CA 1
ATOM 2925 C C . ARG A 1 363 ? 16.726 0.398 -42.582 1.00 89.69 363 ARG A C 1
ATOM 2927 O O . ARG A 1 363 ? 16.798 0.249 -43.802 1.00 89.69 363 ARG A O 1
ATOM 2934 N N . PHE A 1 364 ? 17.416 1.338 -41.933 1.00 87.19 364 PHE A N 1
ATOM 2935 C CA . PHE A 1 364 ? 18.404 2.168 -42.623 1.00 87.19 364 PHE A CA 1
ATOM 2936 C C . PHE A 1 364 ? 19.523 1.310 -43.236 1.00 87.19 364 PHE A C 1
ATOM 2938 O O . PHE A 1 364 ? 20.022 1.641 -44.314 1.00 87.19 364 PHE A O 1
ATOM 2945 N N . ASN A 1 365 ? 19.870 0.194 -42.581 1.00 86.56 365 ASN A N 1
ATOM 2946 C CA . ASN A 1 365 ? 20.795 -0.826 -43.071 1.00 86.56 365 ASN A CA 1
ATOM 2947 C C . ASN A 1 365 ? 22.133 -0.223 -43.537 1.00 86.56 365 ASN A C 1
ATOM 2949 O O . ASN A 1 365 ? 22.542 -0.333 -44.699 1.00 86.56 365 ASN A O 1
ATOM 2953 N N . ILE A 1 366 ? 22.812 0.456 -42.603 1.00 85.00 366 ILE A N 1
ATOM 2954 C CA . ILE A 1 366 ? 24.095 1.130 -42.850 1.00 85.00 366 ILE A CA 1
ATOM 2955 C C . ILE A 1 366 ? 25.135 0.168 -43.441 1.00 85.00 366 ILE A C 1
ATOM 2957 O O . ILE A 1 366 ? 25.875 0.549 -44.341 1.00 85.00 366 ILE A O 1
ATOM 2961 N N . GLN A 1 367 ? 25.128 -1.095 -43.009 1.00 85.75 367 GLN A N 1
ATOM 2962 C CA . GLN A 1 367 ? 26.018 -2.143 -43.506 1.00 85.75 367 GLN A CA 1
ATOM 2963 C C . GLN A 1 367 ? 25.882 -2.340 -45.021 1.00 85.75 367 GLN A C 1
ATOM 2965 O O . GLN A 1 367 ? 26.876 -2.287 -45.748 1.00 85.75 367 GLN A O 1
ATOM 2970 N N . SER A 1 368 ? 24.649 -2.490 -45.517 1.00 87.81 368 SER A N 1
ATOM 2971 C CA . SER A 1 368 ? 24.402 -2.647 -46.955 1.00 87.81 368 SER A CA 1
ATOM 2972 C C . SER A 1 368 ? 24.734 -1.373 -47.727 1.00 87.81 368 SER A C 1
ATOM 2974 O O . SER A 1 368 ? 25.353 -1.459 -48.780 1.00 87.81 368 SER A O 1
ATOM 2976 N N . LYS A 1 369 ? 24.419 -0.188 -47.188 1.00 89.38 369 LYS A N 1
ATOM 2977 C CA . LYS A 1 369 ? 24.739 1.092 -47.844 1.00 89.38 369 LYS A CA 1
ATOM 2978 C C . LYS A 1 369 ? 26.242 1.337 -47.978 1.00 89.38 369 LYS A C 1
ATOM 2980 O O . LYS A 1 369 ? 26.695 1.784 -49.027 1.00 89.38 369 LYS A O 1
ATOM 2985 N N . LEU A 1 370 ? 27.029 1.045 -46.941 1.00 87.88 370 LEU A N 1
ATOM 2986 C CA . LEU A 1 370 ? 28.488 1.175 -47.004 1.00 87.88 370 LEU A CA 1
ATOM 2987 C C . LEU A 1 370 ? 29.097 0.161 -47.983 1.00 87.88 370 LEU A C 1
ATOM 2989 O O . LEU A 1 370 ? 30.003 0.511 -48.740 1.00 87.88 370 LEU A O 1
ATOM 2993 N N . LYS A 1 371 ? 28.557 -1.063 -48.027 1.00 88.69 371 LYS A N 1
ATOM 2994 C CA . LYS A 1 371 ? 28.943 -2.068 -49.024 1.00 88.69 371 LYS A CA 1
ATOM 2995 C C . LYS A 1 371 ? 28.601 -1.629 -50.449 1.00 88.69 371 LYS A C 1
ATOM 2997 O O . LYS A 1 371 ? 29.443 -1.748 -51.329 1.00 88.69 371 LYS A O 1
ATOM 3002 N N . GLU A 1 372 ? 27.409 -1.079 -50.672 1.00 90.06 372 GLU A N 1
ATOM 3003 C CA . GLU A 1 372 ? 27.002 -0.536 -51.972 1.00 90.06 372 GLU A CA 1
ATOM 3004 C C . GLU A 1 372 ? 27.959 0.557 -52.441 1.00 90.06 372 GLU A C 1
ATOM 3006 O O . GLU A 1 372 ? 28.390 0.520 -53.587 1.00 90.06 372 GLU A O 1
ATOM 3011 N N . VAL A 1 373 ? 28.349 1.486 -51.558 1.00 88.31 373 VAL A N 1
ATOM 3012 C CA . VAL A 1 373 ? 29.345 2.524 -51.870 1.00 88.31 373 VAL A CA 1
ATOM 3013 C C . VAL A 1 373 ? 30.678 1.906 -52.297 1.00 88.31 373 VAL A C 1
ATOM 3015 O O . VAL A 1 373 ? 31.264 2.351 -53.285 1.00 88.31 373 VAL A O 1
ATOM 3018 N N . TYR A 1 374 ? 31.156 0.887 -51.579 1.00 89.38 374 TYR A N 1
ATOM 3019 C CA . TYR A 1 374 ? 32.385 0.179 -51.931 1.00 89.38 374 TYR A CA 1
ATOM 3020 C C . TYR A 1 374 ? 32.282 -0.520 -53.294 1.00 89.38 374 TYR A C 1
ATOM 3022 O O . TYR A 1 374 ? 33.116 -0.285 -54.171 1.00 89.38 374 TYR A O 1
ATOM 3030 N N . ASP A 1 375 ? 31.242 -1.332 -53.497 1.00 88.94 375 ASP A N 1
ATOM 3031 C CA . ASP A 1 375 ? 31.001 -2.064 -54.746 1.00 88.94 375 ASP A CA 1
ATOM 3032 C C . ASP A 1 375 ? 30.887 -1.095 -55.935 1.00 88.94 375 ASP A C 1
ATOM 3034 O O . ASP A 1 375 ? 31.352 -1.370 -57.045 1.00 88.94 375 ASP A O 1
ATOM 3038 N N . ASP A 1 376 ? 30.304 0.078 -55.701 1.00 86.50 376 ASP A N 1
ATOM 3039 C CA . ASP A 1 376 ? 30.223 1.166 -56.659 1.00 86.50 376 ASP A CA 1
ATOM 3040 C C . ASP A 1 376 ? 31.588 1.778 -56.990 1.00 86.50 376 ASP A C 1
ATOM 3042 O O . ASP A 1 376 ? 31.842 2.060 -58.164 1.00 86.50 376 ASP A O 1
ATOM 3046 N N . CYS A 1 377 ? 32.470 1.993 -56.007 1.00 84.50 377 CYS A N 1
ATOM 3047 C CA . CYS A 1 377 ? 33.856 2.408 -56.257 1.00 84.50 377 CYS A CA 1
ATOM 3048 C C . CYS A 1 377 ? 34.578 1.375 -57.129 1.00 84.50 377 CYS A C 1
ATOM 3050 O O . CYS A 1 377 ? 35.176 1.745 -58.139 1.00 84.50 377 CYS A O 1
ATOM 3052 N N . VAL A 1 378 ? 34.453 0.081 -56.803 1.00 84.56 378 VAL A N 1
ATOM 3053 C CA . VAL A 1 378 ? 35.057 -1.017 -57.580 1.00 84.56 378 VAL A CA 1
ATOM 3054 C C . VAL A 1 378 ? 34.581 -0.994 -59.035 1.00 84.56 378 VAL A C 1
ATOM 3056 O O . VAL A 1 378 ? 35.394 -1.125 -59.946 1.00 84.56 378 VAL A O 1
ATOM 3059 N N . LYS A 1 379 ? 33.280 -0.790 -59.277 1.00 81.44 379 LYS A N 1
ATOM 3060 C CA . LYS A 1 379 ? 32.712 -0.740 -60.636 1.00 81.44 379 LYS A CA 1
ATOM 3061 C C . LYS A 1 379 ? 33.108 0.516 -61.408 1.00 81.44 379 LYS A C 1
ATOM 3063 O O . LYS A 1 379 ? 33.429 0.436 -62.587 1.00 81.44 379 LYS A O 1
ATOM 3068 N N . THR A 1 380 ? 33.024 1.686 -60.779 1.00 71.31 380 THR A N 1
ATOM 3069 C CA . THR A 1 380 ? 33.152 2.978 -61.480 1.00 71.31 380 THR A CA 1
ATOM 3070 C C . THR A 1 380 ? 34.593 3.419 -61.693 1.00 71.31 380 THR A C 1
ATOM 3072 O O . THR A 1 380 ? 34.871 4.142 -62.648 1.00 71.31 380 THR A O 1
ATOM 3075 N N . TRP A 1 381 ? 35.523 2.981 -60.842 1.00 70.06 381 TRP A N 1
ATOM 3076 C CA . TRP A 1 381 ? 36.941 3.319 -60.986 1.00 70.06 381 TRP A CA 1
ATOM 3077 C C . TRP A 1 381 ? 37.689 2.378 -61.940 1.00 70.06 381 TRP A C 1
ATOM 3079 O O . TRP A 1 381 ? 38.825 2.666 -62.312 1.00 70.06 381 TRP A O 1
ATOM 3089 N N . GLN A 1 382 ? 37.040 1.310 -62.418 1.00 68.25 382 GLN A N 1
ATOM 3090 C CA . GLN A 1 382 ? 37.489 0.534 -63.576 1.00 68.25 382 GLN A CA 1
ATOM 3091 C C . GLN A 1 382 ? 37.283 1.351 -64.860 1.00 68.25 382 GLN A C 1
ATOM 3093 O O . GLN A 1 382 ? 36.286 1.222 -65.567 1.00 68.25 382 GLN A O 1
ATOM 3098 N N . VAL A 1 383 ? 38.228 2.243 -65.145 1.00 68.06 383 VAL A N 1
ATOM 3099 C CA . VAL A 1 383 ? 38.216 3.092 -66.340 1.00 68.06 383 VAL A CA 1
ATOM 3100 C C . VAL A 1 383 ? 38.855 2.415 -67.546 1.00 68.06 383 VAL A C 1
ATOM 3102 O O . VAL A 1 383 ? 39.737 1.570 -67.417 1.00 68.06 383 VAL A O 1
ATOM 3105 N N . ASP A 1 384 ? 38.421 2.826 -68.738 1.00 71.56 384 ASP A N 1
ATOM 3106 C CA . ASP A 1 384 ? 38.999 2.391 -70.006 1.00 71.56 384 ASP A CA 1
ATOM 3107 C C . ASP A 1 384 ? 40.471 2.828 -70.131 1.00 71.56 384 ASP A C 1
ATOM 3109 O O . ASP A 1 384 ? 40.786 4.017 -70.274 1.00 71.56 384 ASP A O 1
ATOM 3113 N N . LEU A 1 385 ? 41.363 1.836 -70.115 1.00 73.38 385 LEU A N 1
ATOM 3114 C CA . LEU A 1 385 ? 42.813 2.007 -70.185 1.00 73.38 385 LEU A CA 1
ATOM 3115 C C . LEU A 1 385 ? 43.365 1.961 -71.621 1.00 73.38 385 LEU A C 1
ATOM 3117 O O . LEU A 1 385 ? 44.587 1.976 -71.805 1.00 73.38 385 LEU A O 1
ATOM 3121 N N . ASP A 1 386 ? 42.506 1.892 -72.640 1.00 73.88 386 ASP A N 1
ATOM 3122 C CA . ASP A 1 386 ? 42.938 1.882 -74.035 1.00 73.88 386 ASP A CA 1
ATOM 3123 C C . ASP A 1 386 ? 43.657 3.188 -74.395 1.00 73.88 386 ASP A C 1
ATOM 3125 O O . ASP A 1 386 ? 43.191 4.290 -74.093 1.00 73.88 386 ASP A O 1
ATOM 3129 N N . GLY A 1 387 ? 44.821 3.066 -75.039 1.00 69.81 387 GLY A N 1
ATOM 3130 C CA . GLY A 1 387 ? 45.704 4.192 -75.368 1.00 69.81 387 GLY A CA 1
ATOM 3131 C C . GLY A 1 387 ? 46.805 4.493 -74.340 1.00 69.81 387 GLY A C 1
ATOM 3132 O O . GLY A 1 387 ? 47.609 5.388 -74.586 1.00 69.81 387 GLY A O 1
ATOM 3133 N N . LEU A 1 388 ? 46.881 3.753 -73.227 1.00 79.56 388 LEU A N 1
ATOM 3134 C CA . LEU A 1 388 ? 48.001 3.805 -72.271 1.00 79.56 388 LEU A CA 1
ATOM 3135 C C . LEU A 1 388 ? 49.088 2.765 -72.593 1.00 79.56 388 LEU A C 1
ATOM 3137 O O . LEU A 1 388 ? 48.791 1.735 -73.208 1.00 79.56 388 LEU A O 1
ATOM 3141 N N . THR A 1 389 ? 50.327 2.997 -72.138 1.00 83.50 389 THR A N 1
ATOM 3142 C CA . THR A 1 389 ? 51.402 1.985 -72.215 1.00 83.50 389 THR A CA 1
ATOM 3143 C C . THR A 1 389 ? 51.172 0.846 -71.219 1.00 83.50 389 THR A C 1
ATOM 3145 O O . THR A 1 389 ? 50.421 0.997 -70.254 1.00 83.50 389 THR A O 1
ATOM 3148 N N . ASP A 1 390 ? 51.820 -0.302 -71.423 1.00 84.50 390 ASP A N 1
ATOM 3149 C CA . ASP A 1 390 ? 51.659 -1.458 -70.531 1.00 84.50 390 ASP A CA 1
ATOM 3150 C C . ASP A 1 390 ? 52.199 -1.182 -69.120 1.00 84.50 390 ASP A C 1
ATOM 3152 O O . ASP A 1 390 ? 51.571 -1.576 -68.135 1.00 84.50 390 ASP A O 1
ATOM 3156 N N . GLU A 1 391 ? 53.291 -0.419 -69.000 1.00 81.69 391 GLU A N 1
ATOM 3157 C CA . GLU A 1 391 ? 53.804 0.061 -67.714 1.00 81.69 391 GLU A CA 1
ATOM 3158 C C . GLU A 1 391 ? 52.792 0.966 -67.004 1.00 81.69 391 GLU A C 1
ATOM 3160 O O . GLU A 1 391 ? 52.502 0.745 -65.830 1.00 81.69 391 GLU A O 1
ATOM 3165 N N . GLN A 1 392 ? 52.193 1.929 -67.715 1.00 80.00 392 GLN A N 1
ATOM 3166 C CA . GLN A 1 392 ? 51.180 2.826 -67.151 1.00 80.00 392 GLN A CA 1
ATOM 3167 C C . GLN A 1 392 ? 49.927 2.060 -66.722 1.00 80.00 392 GLN A C 1
ATOM 3169 O O . GLN A 1 392 ? 49.378 2.338 -65.661 1.00 80.00 392 GLN A O 1
ATOM 3174 N N . LYS A 1 393 ? 49.482 1.074 -67.514 1.00 81.62 393 LYS A N 1
ATOM 3175 C CA . LYS A 1 393 ? 48.351 0.196 -67.171 1.00 81.62 393 LYS A CA 1
ATOM 3176 C C . LYS A 1 393 ? 48.625 -0.607 -65.907 1.00 81.62 393 LYS A C 1
ATOM 3178 O O . LYS A 1 393 ? 47.724 -0.761 -65.086 1.00 81.62 393 LYS A O 1
ATOM 3183 N N . LYS A 1 394 ? 49.838 -1.145 -65.770 1.00 83.12 394 LYS A N 1
ATOM 3184 C CA . LYS A 1 394 ? 50.238 -1.934 -64.605 1.00 83.12 394 LYS A CA 1
ATOM 3185 C C . LYS A 1 394 ? 50.326 -1.067 -63.351 1.00 83.12 394 LYS A C 1
ATOM 3187 O O . LYS A 1 394 ? 49.708 -1.411 -62.353 1.00 83.12 394 LYS A O 1
ATOM 3192 N N . GLU A 1 395 ? 51.022 0.065 -63.428 1.00 79.56 395 GLU A N 1
ATOM 3193 C CA . GLU A 1 395 ? 51.198 0.995 -62.304 1.00 79.56 395 GLU A CA 1
ATOM 3194 C C . GLU A 1 395 ? 49.849 1.480 -61.758 1.00 79.56 395 GLU A C 1
ATOM 3196 O O . GLU A 1 395 ? 49.611 1.488 -60.554 1.00 79.56 395 GLU A O 1
ATOM 3201 N N . LEU A 1 396 ? 48.931 1.805 -62.664 1.00 77.44 396 LEU A N 1
ATOM 3202 C CA . LEU A 1 396 ? 47.569 2.192 -62.344 1.00 77.44 396 LEU A CA 1
ATOM 3203 C C . LEU A 1 396 ? 46.754 1.069 -61.683 1.00 77.44 396 LEU A C 1
ATOM 3205 O O . LEU A 1 396 ? 46.099 1.309 -60.671 1.00 77.44 396 LEU A O 1
ATOM 3209 N N . LYS A 1 397 ? 46.794 -0.155 -62.230 1.00 80.06 397 LYS A N 1
ATOM 3210 C CA . LYS A 1 397 ? 46.077 -1.313 -61.667 1.00 80.06 397 LYS A CA 1
ATOM 3211 C C . LYS A 1 397 ? 46.580 -1.681 -60.275 1.00 80.06 397 LYS A C 1
ATOM 3213 O O . LYS A 1 397 ? 45.767 -1.801 -59.365 1.00 80.06 397 LYS A O 1
ATOM 3218 N N . ASP A 1 398 ? 47.897 -1.807 -60.110 1.00 83.31 398 ASP A N 1
ATOM 3219 C CA . ASP A 1 398 ? 48.522 -2.141 -58.824 1.00 83.31 398 ASP A CA 1
ATOM 3220 C C . ASP A 1 398 ? 48.140 -1.099 -57.758 1.00 83.31 398 ASP A C 1
ATOM 3222 O O . ASP A 1 398 ? 47.839 -1.431 -56.609 1.00 83.31 398 ASP A O 1
ATOM 3226 N N . TYR A 1 399 ? 48.087 0.171 -58.160 1.00 80.19 399 TYR A N 1
ATOM 3227 C CA . TYR A 1 399 ? 47.671 1.264 -57.299 1.00 80.19 399 TYR A CA 1
ATOM 3228 C C . TYR A 1 399 ? 46.171 1.224 -56.945 1.00 80.19 399 TYR A C 1
ATOM 3230 O O . TYR A 1 399 ? 45.820 1.371 -55.773 1.00 80.19 399 TYR A O 1
ATOM 3238 N N . TRP A 1 400 ? 45.271 0.998 -57.912 1.00 79.31 400 TRP A N 1
ATOM 3239 C CA . TRP A 1 400 ? 43.832 0.892 -57.628 1.00 79.31 400 TRP A CA 1
ATOM 3240 C C . TRP A 1 400 ? 43.501 -0.293 -56.736 1.00 79.31 400 TRP A C 1
ATOM 3242 O O . TRP A 1 400 ? 42.691 -0.145 -55.825 1.00 79.31 400 TRP A O 1
ATOM 3252 N N . ASP A 1 401 ? 44.144 -1.436 -56.952 1.00 84.44 401 ASP A N 1
ATOM 3253 C CA . ASP A 1 401 ? 43.953 -2.610 -56.107 1.00 84.44 401 ASP A CA 1
ATOM 3254 C C . ASP A 1 401 ? 44.375 -2.326 -54.660 1.00 84.44 401 ASP A C 1
ATOM 3256 O O . ASP A 1 401 ? 43.686 -2.735 -53.725 1.00 84.44 401 ASP A O 1
ATOM 3260 N N . MET A 1 402 ? 45.475 -1.595 -54.455 1.00 87.50 402 MET A N 1
ATOM 3261 C CA . MET A 1 402 ? 45.912 -1.169 -53.123 1.00 87.50 402 MET A CA 1
ATOM 3262 C C . MET A 1 402 ? 44.890 -0.235 -52.460 1.00 87.50 402 MET A C 1
ATOM 3264 O O . MET A 1 402 ? 44.502 -0.462 -51.315 1.00 87.50 402 MET A O 1
ATOM 3268 N N . GLU A 1 403 ? 44.434 0.798 -53.165 1.00 85.00 403 GLU A N 1
ATOM 3269 C CA . GLU A 1 403 ? 43.511 1.796 -52.615 1.00 85.00 403 GLU A CA 1
ATOM 3270 C C . GLU A 1 403 ? 42.104 1.237 -52.370 1.00 85.00 403 GLU A C 1
ATOM 3272 O O . GLU A 1 403 ? 41.498 1.513 -51.335 1.00 85.00 403 GLU A O 1
ATOM 3277 N N . LEU A 1 404 ? 41.597 0.389 -53.267 1.00 86.31 404 LEU A N 1
ATOM 3278 C CA . LEU A 1 404 ? 40.329 -0.309 -53.063 1.00 86.31 404 LEU A CA 1
ATOM 3279 C C . LEU A 1 404 ? 40.417 -1.293 -51.894 1.00 86.31 404 LEU A C 1
ATOM 3281 O O . LEU A 1 404 ? 39.448 -1.412 -51.153 1.00 86.31 404 LEU A O 1
ATOM 3285 N N . ARG A 1 405 ? 41.558 -1.959 -51.666 1.00 88.88 405 ARG A N 1
ATOM 3286 C CA . ARG A 1 405 ? 41.753 -2.773 -50.451 1.00 88.88 405 ARG A CA 1
ATOM 3287 C C . ARG A 1 405 ? 41.746 -1.916 -49.188 1.00 88.88 405 ARG A C 1
ATOM 3289 O O . ARG A 1 405 ? 41.040 -2.252 -48.247 1.00 88.88 405 ARG A O 1
ATOM 3296 N N . ARG A 1 406 ? 42.448 -0.775 -49.180 1.00 90.44 406 ARG A N 1
ATOM 3297 C CA . ARG A 1 406 ? 42.417 0.166 -48.042 1.00 90.44 406 ARG A CA 1
ATOM 3298 C C . ARG A 1 406 ? 40.995 0.641 -47.742 1.00 90.44 406 ARG A C 1
ATOM 3300 O O . ARG A 1 406 ? 40.588 0.648 -46.584 1.00 90.44 406 ARG A O 1
ATOM 3307 N N . LEU A 1 407 ? 40.243 1.021 -48.778 1.00 89.12 407 LEU A N 1
ATOM 3308 C CA . LEU A 1 407 ? 38.852 1.446 -48.637 1.00 89.12 407 LEU A CA 1
ATOM 3309 C C . LEU A 1 407 ? 37.958 0.305 -48.135 1.00 89.12 407 LEU A C 1
ATOM 3311 O O . LEU A 1 407 ? 37.153 0.531 -47.235 1.00 89.12 407 LEU A O 1
ATOM 3315 N N . HIS A 1 408 ? 38.116 -0.901 -48.689 1.00 89.06 408 HIS A N 1
ATOM 3316 C CA . HIS A 1 408 ? 37.409 -2.100 -48.241 1.00 89.06 408 HIS A CA 1
ATOM 3317 C C . HIS A 1 408 ? 37.621 -2.325 -46.747 1.00 89.06 408 HIS A C 1
ATOM 3319 O O . HIS A 1 408 ? 36.649 -2.375 -46.003 1.00 89.06 408 HIS A O 1
ATOM 3325 N N . ASP A 1 409 ? 38.875 -2.404 -46.307 1.00 88.31 409 ASP A N 1
ATOM 3326 C CA . ASP A 1 409 ? 39.213 -2.727 -44.922 1.00 88.31 409 ASP A CA 1
ATOM 3327 C C . ASP A 1 409 ? 38.707 -1.642 -43.962 1.00 88.31 409 ASP A C 1
ATOM 3329 O O . ASP A 1 409 ? 38.113 -1.949 -42.929 1.00 88.31 409 ASP A O 1
ATOM 3333 N N . GLY A 1 410 ? 38.845 -0.365 -44.337 1.00 86.75 410 GLY A N 1
ATOM 3334 C CA . GLY A 1 410 ? 38.360 0.749 -43.525 1.00 86.75 410 GLY A CA 1
ATOM 3335 C C . GLY A 1 410 ? 36.835 0.833 -43.421 1.00 86.75 410 GLY A C 1
ATOM 3336 O O . GLY A 1 410 ? 36.319 1.154 -42.352 1.00 86.75 410 GLY A O 1
ATOM 3337 N N . LEU A 1 411 ? 36.096 0.522 -44.491 1.00 86.44 411 LEU A N 1
ATOM 3338 C CA . LEU A 1 411 ? 34.633 0.434 -44.433 1.00 86.44 411 LEU A CA 1
ATOM 3339 C C . LEU A 1 411 ? 34.181 -0.834 -43.699 1.00 86.44 411 LEU A C 1
ATOM 3341 O O . LEU A 1 411 ? 33.255 -0.771 -42.894 1.00 86.44 411 LEU A O 1
ATOM 3345 N N . TYR A 1 412 ? 34.855 -1.963 -43.914 1.00 83.94 412 TYR A N 1
ATOM 3346 C CA . TYR A 1 412 ? 34.569 -3.232 -43.248 1.00 83.94 412 TYR A CA 1
ATOM 3347 C C . TYR A 1 412 ? 34.728 -3.124 -41.728 1.00 83.94 412 TYR A C 1
ATOM 3349 O O . TYR A 1 412 ? 33.861 -3.585 -40.992 1.00 83.94 412 TYR A O 1
ATOM 3357 N N . GLU A 1 413 ? 35.764 -2.435 -41.238 1.00 80.56 413 GLU A N 1
ATOM 3358 C CA . GLU A 1 413 ? 35.928 -2.149 -39.806 1.00 80.56 413 GLU A CA 1
ATOM 3359 C C . GLU A 1 413 ? 34.746 -1.390 -39.185 1.00 80.56 413 GLU A C 1
ATOM 3361 O O . GLU A 1 413 ? 34.503 -1.505 -37.982 1.00 80.56 413 GLU A O 1
ATOM 3366 N N . VAL A 1 414 ? 34.028 -0.592 -39.976 1.00 76.69 414 VAL A N 1
ATOM 3367 C CA . VAL A 1 414 ? 32.832 0.128 -39.526 1.00 76.69 414 VAL A CA 1
ATOM 3368 C C . VAL A 1 414 ? 31.588 -0.762 -39.609 1.00 76.69 414 VAL A C 1
ATOM 3370 O O . VAL A 1 414 ? 30.751 -0.710 -38.712 1.00 76.69 414 VAL A O 1
ATOM 3373 N N . ILE A 1 415 ? 31.481 -1.588 -40.656 1.00 71.38 415 ILE A N 1
ATOM 3374 C CA . ILE A 1 415 ? 30.347 -2.491 -40.929 1.00 71.38 415 ILE A CA 1
ATOM 3375 C C . ILE A 1 415 ? 30.291 -3.660 -39.934 1.00 71.38 415 ILE A C 1
ATOM 3377 O O . ILE A 1 415 ? 29.227 -3.952 -39.393 1.00 71.38 415 ILE A O 1
ATOM 3381 N N . GLU A 1 416 ? 31.424 -4.319 -39.701 1.00 68.12 416 GLU A N 1
ATOM 3382 C CA . GLU A 1 416 ? 31.572 -5.535 -38.878 1.00 68.12 416 GLU A CA 1
ATOM 3383 C C . GLU A 1 416 ? 32.245 -5.232 -37.525 1.00 68.12 416 GLU A C 1
ATOM 3385 O O . GLU A 1 416 ? 32.663 -6.118 -36.780 1.00 68.12 416 GLU A O 1
ATOM 3390 N N . GLY A 1 417 ? 32.398 -3.946 -37.204 1.00 63.72 417 GLY A N 1
ATOM 3391 C CA . GLY A 1 417 ? 33.016 -3.493 -35.968 1.00 63.72 417 GLY A CA 1
ATOM 3392 C C . GLY A 1 417 ? 32.120 -3.671 -34.742 1.00 63.72 417 GLY A C 1
ATOM 3393 O O . GLY A 1 417 ? 30.894 -3.623 -34.811 1.00 63.72 417 GLY A O 1
ATOM 3394 N N . SER A 1 418 ? 32.751 -3.733 -33.564 1.00 66.06 418 SER A N 1
ATOM 3395 C CA . SER A 1 418 ? 32.079 -3.887 -32.257 1.00 66.06 418 SER A CA 1
ATOM 3396 C C . SER A 1 418 ? 31.042 -2.807 -31.905 1.00 66.06 418 SER A C 1
ATOM 3398 O O . SER A 1 418 ? 30.361 -2.922 -30.889 1.00 66.06 418 SER A O 1
ATOM 3400 N N . VAL A 1 419 ? 30.941 -1.742 -32.699 1.00 69.44 419 VAL A N 1
ATOM 3401 C CA . VAL A 1 419 ? 30.093 -0.579 -32.439 1.00 69.44 419 VAL A CA 1
ATOM 3402 C C . VAL A 1 419 ? 28.618 -0.887 -32.693 1.00 69.44 419 VAL A C 1
ATOM 3404 O O . VAL A 1 419 ? 27.794 -0.595 -31.829 1.00 69.44 419 VAL A O 1
ATOM 3407 N N . TRP A 1 420 ? 28.279 -1.542 -33.809 1.00 73.62 420 TRP A N 1
ATOM 3408 C CA . TRP A 1 420 ? 26.898 -1.951 -34.097 1.00 73.62 420 TRP A CA 1
ATOM 3409 C C . TRP A 1 420 ? 26.373 -2.930 -33.040 1.00 73.62 420 TRP A C 1
ATOM 3411 O O . TRP A 1 420 ? 25.305 -2.722 -32.469 1.00 73.62 420 TRP A O 1
ATOM 3421 N N . ASP A 1 421 ? 27.186 -3.923 -32.673 1.00 79.50 421 ASP A N 1
ATOM 3422 C CA . ASP A 1 421 ? 26.870 -4.873 -31.603 1.00 79.50 421 ASP A CA 1
ATOM 3423 C C . ASP A 1 421 ? 26.733 -4.216 -30.227 1.00 79.50 421 ASP A C 1
ATOM 3425 O O . ASP A 1 421 ? 26.020 -4.723 -29.361 1.00 79.50 421 ASP A O 1
ATOM 3429 N N . ARG A 1 422 ? 27.452 -3.116 -29.970 1.00 77.06 422 ARG A N 1
ATOM 3430 C CA . ARG A 1 422 ? 27.309 -2.346 -28.726 1.00 77.06 422 ARG A CA 1
ATOM 3431 C C . ARG A 1 422 ? 26.000 -1.572 -28.709 1.00 77.06 422 ARG A C 1
ATOM 3433 O O . ARG A 1 422 ? 25.324 -1.627 -27.689 1.00 77.06 422 ARG A O 1
ATOM 3440 N N . ILE A 1 423 ? 25.639 -0.913 -29.813 1.00 78.75 423 ILE A N 1
ATOM 3441 C CA . ILE A 1 423 ? 24.348 -0.223 -29.949 1.00 78.75 423 ILE A CA 1
ATOM 3442 C C . ILE A 1 423 ? 23.205 -1.235 -29.813 1.00 78.75 423 ILE A C 1
ATOM 3444 O O . ILE A 1 423 ? 22.282 -1.007 -29.041 1.00 78.75 423 ILE A O 1
ATOM 3448 N N . LYS A 1 424 ? 23.290 -2.391 -30.480 1.00 83.25 424 LYS A N 1
ATOM 3449 C CA . LYS A 1 424 ? 22.285 -3.456 -30.366 1.00 83.25 424 LYS A CA 1
ATOM 3450 C C . LYS A 1 424 ? 22.149 -3.972 -28.933 1.00 83.25 424 LYS A C 1
ATOM 3452 O O . LYS A 1 424 ? 21.038 -4.043 -28.418 1.00 83.25 424 LYS A O 1
ATOM 3457 N N . ARG A 1 425 ? 23.262 -4.302 -28.268 1.00 82.69 425 ARG A N 1
ATOM 3458 C CA . ARG A 1 425 ? 23.236 -4.779 -26.874 1.00 82.69 425 ARG A CA 1
ATOM 3459 C C . ARG A 1 425 ? 22.622 -3.755 -25.924 1.00 82.69 425 ARG A C 1
ATOM 3461 O O . ARG A 1 425 ? 21.773 -4.114 -25.115 1.00 82.69 425 ARG A O 1
ATOM 3468 N N . SER A 1 426 ? 23.037 -2.492 -26.021 1.00 73.44 426 SER A N 1
ATOM 3469 C CA . SER A 1 426 ? 22.553 -1.441 -25.123 1.00 73.44 426 SER A CA 1
ATOM 3470 C C . SER A 1 426 ? 21.095 -1.073 -25.382 1.00 73.44 426 SER A C 1
ATOM 3472 O O . SER A 1 426 ? 20.355 -0.828 -24.433 1.00 73.44 426 SER A O 1
ATOM 3474 N N . HIS A 1 427 ? 20.672 -1.066 -26.645 1.00 77.88 427 HIS A N 1
ATOM 3475 C CA . HIS A 1 427 ? 19.334 -0.642 -27.032 1.00 77.88 427 HIS A CA 1
ATOM 3476 C C . HIS A 1 427 ? 18.298 -1.769 -26.951 1.00 77.88 427 HIS A C 1
ATOM 3478 O O . HIS A 1 427 ? 17.155 -1.491 -26.624 1.00 77.88 427 HIS A O 1
ATOM 3484 N N . VAL A 1 428 ? 18.674 -3.030 -27.199 1.00 82.19 428 VAL A N 1
ATOM 3485 C CA . VAL A 1 428 ? 17.734 -4.165 -27.270 1.00 82.19 428 VAL A CA 1
ATOM 3486 C C . VAL A 1 428 ? 17.892 -5.122 -26.090 1.00 82.19 428 VAL A C 1
ATOM 3488 O O . VAL A 1 428 ? 16.943 -5.341 -25.338 1.00 82.19 428 VAL A O 1
ATOM 3491 N N . ASP A 1 429 ? 19.077 -5.704 -25.906 1.00 84.94 429 ASP A N 1
ATOM 3492 C CA . ASP A 1 429 ? 19.256 -6.806 -24.948 1.00 84.94 429 ASP A CA 1
ATOM 3493 C C . ASP A 1 429 ? 19.099 -6.324 -23.500 1.00 84.94 429 ASP A C 1
ATOM 3495 O O . ASP A 1 429 ? 18.348 -6.900 -22.712 1.00 84.94 429 ASP A O 1
ATOM 3499 N N . ASN A 1 430 ? 19.756 -5.212 -23.175 1.00 84.94 430 ASN A N 1
ATOM 3500 C CA . ASN A 1 430 ? 19.738 -4.615 -21.845 1.00 84.94 430 ASN A CA 1
ATOM 3501 C C . ASN A 1 430 ? 18.326 -4.165 -21.427 1.00 84.94 430 ASN A C 1
ATOM 3503 O O . ASN A 1 430 ? 17.851 -4.482 -20.341 1.00 84.94 430 ASN A O 1
ATOM 3507 N N . ARG A 1 431 ? 17.598 -3.473 -22.303 1.00 84.00 431 ARG A N 1
ATOM 3508 C CA . ARG A 1 431 ? 16.226 -3.033 -22.005 1.00 84.00 431 ARG A CA 1
ATOM 3509 C C . ARG A 1 431 ? 15.226 -4.198 -21.958 1.00 84.00 431 ARG A C 1
ATOM 3511 O O . ARG A 1 431 ? 14.273 -4.158 -21.183 1.00 84.00 431 ARG A O 1
ATOM 3518 N N . ARG A 1 432 ? 15.468 -5.293 -22.691 1.00 86.69 432 ARG A N 1
ATOM 3519 C CA . ARG A 1 432 ? 14.684 -6.532 -22.532 1.00 86.69 432 ARG A CA 1
ATOM 3520 C C . ARG A 1 432 ? 14.855 -7.116 -21.132 1.00 86.69 432 ARG A C 1
ATOM 3522 O O . ARG A 1 432 ? 13.870 -7.528 -20.528 1.00 86.69 432 ARG A O 1
ATOM 3529 N N . GLN A 1 433 ? 16.077 -7.089 -20.602 1.00 88.44 433 GLN A N 1
ATOM 3530 C CA . GLN A 1 433 ? 16.345 -7.492 -19.225 1.00 88.44 433 GLN A CA 1
ATOM 3531 C C . GLN A 1 433 ? 15.616 -6.596 -18.208 1.00 88.44 433 GLN A C 1
ATOM 3533 O O . GLN A 1 433 ? 15.110 -7.119 -17.214 1.00 88.44 433 GLN A O 1
ATOM 3538 N N . LEU A 1 434 ? 15.510 -5.282 -18.450 1.00 89.88 434 LEU A N 1
ATOM 3539 C CA . LEU A 1 434 ? 14.707 -4.389 -17.599 1.00 89.88 434 LEU A CA 1
ATOM 3540 C C . LEU A 1 434 ? 13.233 -4.774 -17.619 1.00 89.88 434 LEU A C 1
ATOM 3542 O O . LEU A 1 434 ? 12.647 -4.932 -16.555 1.00 89.88 434 LEU A O 1
ATOM 3546 N N . ASN A 1 435 ? 12.659 -5.015 -18.798 1.00 89.81 435 ASN A N 1
ATOM 3547 C CA . ASN A 1 435 ? 11.273 -5.466 -18.924 1.00 89.81 435 ASN A CA 1
ATOM 3548 C C . ASN A 1 435 ? 11.022 -6.769 -18.146 1.00 89.81 435 ASN A C 1
ATOM 3550 O O . ASN A 1 435 ? 10.104 -6.841 -17.329 1.00 89.81 435 ASN A O 1
ATOM 3554 N N . ASP A 1 436 ? 11.888 -7.769 -18.323 1.00 89.56 436 ASP A N 1
ATOM 3555 C CA . ASP A 1 436 ? 11.786 -9.034 -17.592 1.00 89.56 436 ASP A CA 1
ATOM 3556 C C . ASP A 1 436 ? 11.934 -8.830 -16.073 1.00 89.56 436 ASP A C 1
ATOM 3558 O O . ASP A 1 436 ? 11.217 -9.455 -15.290 1.00 89.56 436 ASP A O 1
ATOM 3562 N N . THR A 1 437 ? 12.823 -7.936 -15.634 1.00 90.50 437 THR A N 1
ATOM 3563 C CA . THR A 1 437 ? 13.013 -7.612 -14.209 1.00 90.50 437 THR A CA 1
ATOM 3564 C C . THR A 1 437 ? 11.780 -6.927 -13.623 1.00 90.50 437 THR A C 1
ATOM 3566 O O . THR A 1 437 ? 11.287 -7.349 -12.576 1.00 90.50 437 THR A O 1
ATOM 3569 N N . THR A 1 438 ? 11.235 -5.922 -14.312 1.00 91.81 438 THR A N 1
ATOM 3570 C CA . THR A 1 438 ? 10.023 -5.204 -13.901 1.00 91.81 438 THR A CA 1
ATOM 3571 C C . THR A 1 438 ? 8.844 -6.163 -13.813 1.00 91.81 438 THR A C 1
ATOM 3573 O O . THR A 1 438 ? 8.177 -6.227 -12.781 1.00 91.81 438 THR A O 1
ATOM 3576 N N . LYS A 1 439 ? 8.630 -6.986 -14.843 1.00 91.06 439 LYS A N 1
ATOM 3577 C CA . LYS A 1 439 ? 7.523 -7.944 -14.903 1.00 91.06 439 LYS A CA 1
ATOM 3578 C C . LYS A 1 439 ? 7.582 -9.012 -13.811 1.00 91.06 439 LYS A C 1
ATOM 3580 O O . LYS A 1 439 ? 6.540 -9.412 -13.302 1.00 91.06 439 LYS A O 1
ATOM 3585 N N . ASN A 1 440 ? 8.783 -9.465 -13.452 1.00 89.56 440 ASN A N 1
ATOM 3586 C CA . ASN A 1 440 ? 8.987 -10.495 -12.430 1.00 89.56 440 ASN A CA 1
ATOM 3587 C C . ASN A 1 440 ? 9.150 -9.930 -11.007 1.00 89.56 440 ASN A C 1
ATOM 3589 O O . ASN A 1 440 ? 9.365 -10.699 -10.066 1.00 89.56 440 ASN A O 1
ATOM 3593 N N . SER A 1 441 ? 9.077 -8.609 -10.829 1.00 89.62 441 SER A N 1
ATOM 3594 C CA . SER A 1 441 ? 9.131 -7.998 -9.501 1.00 89.62 441 SER A CA 1
ATOM 3595 C C . SER A 1 441 ? 7.880 -8.363 -8.695 1.00 89.62 441 SER A C 1
ATOM 3597 O O . SER A 1 441 ? 6.752 -8.238 -9.177 1.00 89.62 441 SER A O 1
ATOM 3599 N N . LYS A 1 442 ? 8.068 -8.816 -7.454 1.00 85.50 442 LYS A N 1
ATOM 3600 C CA . LYS A 1 442 ? 6.960 -9.274 -6.607 1.00 85.50 442 LYS A CA 1
ATOM 3601 C C . LYS A 1 442 ? 6.196 -8.098 -6.024 1.00 85.50 442 LYS A C 1
ATOM 3603 O O . LYS A 1 442 ? 6.807 -7.196 -5.464 1.00 85.50 442 LYS A O 1
ATOM 3608 N N . GLY A 1 443 ? 4.878 -8.124 -6.159 1.00 77.25 443 GLY A N 1
ATOM 3609 C CA . GLY A 1 443 ? 3.981 -7.094 -5.644 1.00 77.25 443 GLY A CA 1
ATOM 3610 C C . GLY A 1 443 ? 3.329 -7.480 -4.326 1.00 77.25 443 GLY A C 1
ATOM 3611 O O . GLY A 1 443 ? 3.517 -8.578 -3.793 1.00 77.25 443 GLY A O 1
ATOM 3612 N N . GLY A 1 444 ? 2.503 -6.570 -3.816 1.00 71.00 444 GLY A N 1
ATOM 3613 C CA . GLY A 1 444 ? 1.589 -6.890 -2.729 1.00 71.00 444 GLY A CA 1
ATOM 3614 C C . GLY A 1 444 ? 0.614 -8.008 -3.110 1.00 71.00 444 GLY A C 1
ATOM 3615 O O . GLY A 1 444 ? 0.115 -8.031 -4.234 1.00 71.00 444 GLY A O 1
ATOM 3616 N N . LEU A 1 445 ? 0.324 -8.898 -2.151 1.00 71.62 445 LEU A N 1
ATOM 3617 C CA . LEU A 1 445 ? -0.657 -9.995 -2.251 1.00 71.62 445 LEU A CA 1
ATOM 3618 C C . LEU A 1 445 ? -0.322 -11.133 -3.244 1.00 71.62 445 LEU A C 1
ATOM 3620 O O . LEU A 1 445 ? -1.195 -11.946 -3.544 1.00 71.62 445 LEU A O 1
ATOM 3624 N N . GLU A 1 446 ? 0.935 -11.226 -3.695 1.00 61.34 446 GLU A N 1
ATOM 3625 C CA . GLU A 1 446 ? 1.516 -12.382 -4.415 1.00 61.34 446 GLU A CA 1
ATOM 3626 C C . GLU A 1 446 ? 2.303 -13.323 -3.491 1.00 61.34 446 GLU A C 1
ATOM 3628 O O . GLU A 1 446 ? 2.156 -14.556 -3.634 1.00 61.34 446 GLU A O 1
#

Radius of gyration: 47.63 Å; chains: 1; bounding box: 96×27×146 Å

pLDDT: mean 88.28, std 7.93, range [57.41, 98.19]

Sequence (446 aa):
MAEYGARMEEFDKGVAAAQQADIEYERSGGEPIVLARYITFREFLSGSYMDWRDKALNEGLEILKYESTSATASQQQSKWSDYYSSQGQQAFQKITDFVKSDKAPNLRKFGEEVASQESQFFSLISRAPLAWFQGQVQHYTFEFYTEMNSLEGKWKAMSEQDRSVDDRVRNTSSQVLRLFDEVVKELVAEKRSGEENVKYIVGQAKKVPGVPLPIKVPLIAVDKMLERAGRLKKSSEELAQGYMDAYKLEESIVIVFAQTREGVREFLAKTNLDTAIKEFNAMNENSKGLADQCPTSKQKEDTKRFMEKAANIVSGFLEKFKQEYNEFVDDNRGIFVGPVSDKTLDELLEVRDWQKSWDDIERFNIQSKLKEVYDDCVKTWQVDLDGLTDEQKKELKDYWDMELRRLHDGLYEVIEGSVWDRIKRSHVDNRRQLNDTTKNSKGGLE

Foldseek 3Di:
DQPLQLCLVVLVVLLVVLLVVLVVCVVVVADDFDSVLSVVLSCCVNPVLSVVVSVLLVVLLVLLLDQDQPDALVNQLCSSLVSLLVVLVVLLCSQQVSLVPGSSPSSNVSSNVRSNLSSVLSNLRSPQSLSSLSRVLSNLLSVLVVLLVVVVVLVVVLLVLLVVLVVLLVVLLVVLLVLLVVLLVQLLVLLVVLLVVLCVQLVVCLVDAPDDTPLCPSVVSLVVNLVSLVVNVVVLLVSLVSLLVSLVSLVVSLVSQLVSQVVQQVSCVVSPLVVSVVVLVVSLVVQLVSLVVRPDPSSSVSSNVSSVSSSVSSVVSSVVSVVSSVVSQVVCPLRNHDFNDPVNLCSSLVVPPLVVSVVVSVVSVSLVSLVVSLVSSVVSSPDDNPSYDPVNVVVNVVSSVVSSVSSVVSSCCSNVPCSVVSSCCSSPVSSVVSSVSSRPRHGHPD